Protein AF-A0AAU9XJE4-F1 (afdb_monomer)

Sequence (499 aa):
MATKPIVLRLFHFLFVSAVTGLLRNGEDSFIIREPGKNSDVSKFIIAHTPNYVTFLPNAGAIPSNEISDVMALAMGFSSTKELSWGGLLAGDVFRRPKANVLITVDGVTKDDNFDLPGRVASYPVAEFEGVVSLAGILSTSRATHENLPTRVANVFGGKSLTVSMSGSEVLAAAGHTIGSNSYTSFWNQAENKFEQAEENTVQGLGDLIVTKDEVIKRLEKADFGKGVKFAPSTKEFTVSVPLKGNAVFNMEKKEDFLLFAEVDAILQIIEKLNSDPSLVQDGVPDVFTLGLSSVKGLRRRYGDQSLQAEGAIQFLKDMIPQIVKKFSDLYNGNVLVEVLSLQWLGDLHTRYPREVHAVYQEVEPHLLSQSRDLFHDQLPSVTLRHDLEEQAKQSLCESLHNKLLSVQSALKIYCNRKPRIRRAVDSDPQYQAGSDTDLGKVNLATEYSEDYPIIFNISLWLLVVLVISLYVICLVMWYMDPGRDSIIYRMTSQRIKME

Foldseek 3Di:
DDDDDPDPPPVVVVVLVLLVFLLQFLQLKKFKAFPDDWPQFWKKFFAAAFPQKAFAQVQEAAELQCQLQLLCVQQLHHAPDDGPGDGTDDGDSVAGFQEEAEEEEEATAPVLVQDAPRTRHMYGYGYDFPRADLLSSQQRDPVVSDGSQQVLCVVVVNLAQFEFEAQDPNLLSSRAYDHLRYWGWYQDPVQQWIDTNDDNSHPQCPVRGGHLVRLLVVVVVDDLDPQWDADPVQRWIWGQFPPPGTDIAHCVDPLSVRLSSLLVSLVVVLVSCLVPVCSRVVSRYYYHRRYYCSLLVCCQVQNDPDPNSSSSSVSCSSSVSVSVVSVCVSRVSSYTYMYIYRHNSDQCCVVPVPLLVLLLVLCVVFDRPVCNVCVSVCPSIRRGGPPDDPVRSVVSQVVSQVSCVVVVHSMHMRRPDDPPPVPPPPPPVPDDDDDDDPPPPDPDDDDDDPCVVVVVVVVVVVVVVVVVVVVVVVVCVVPPDPDPDDDVVVVPPPPPDDD

Secondary structure (DSSP, 8-state):
--PPP--SSHHHHHHHHHHHHHHS-TTSEEEEE-TT---SS-EEEEEE--TT--B-TT--PEETTTHHHHHHHHTTPPPSS--S---B----TT---SEEEEEEEEEE-STT----TT-SEEEEEEPBTTB-SHHHHHEEETTTTEEHHHHHHHHTTT-S-EEEEESSHHHHHHT---STTEEEEEEETTTTEEEESSS--STTTGGG--BHHHHHHHHTT----TTEEEETTTTEEEEEETTTEEEEEETTSHHHHHHHHHHHHHHHHHHHHHH-GGGT-SSSPEEEEEEE-HHHHHHHHH-TT-HHHHHHHHHHHHHHHHHHHHHHHHTTT-EEEEEEEEE----HHHH-HHHHHHHHHHHGGGS-HHHHHTHHHHTTEEEPPTT--HHHHHHHHHHHHHHHHHTT-S-EEEE-PPP---------TT----S---GGGS-PPPPPPTTHHHHHHHHHHHHHHHHHHHHHHHHHHHT------SSHHHHS-------

Mean predicted aligned error: 13.89 Å

Organism: NCBI:txid46732

Nearest PDB structures (foldseek):
  6ael-assembly1_A  TM=3.623E-01  e=7.107E-01  Mus musculus
  3o1f-assembly2_B  TM=5.935E-01  e=7.298E+00  Escherichia coli
  6uqy-assembly1_A  TM=2.782E-01  e=2.559E+00  Pseudomonas aeruginosa PAO1
  6ur0-assembly2_B  TM=2.650E-01  e=3.629E+00  Pseudomonas aeruginosa PAO1
  6ur1-assembly2_B  TM=2.709E-01  e=6.496E+00  Pseudomonas aeruginosa PAO1

InterPro domains:
  IPR012493 Renin receptor-like [PTHR13351] (11-498)
  IPR056780 Renin receptor-like, C-terminal transmembrane spanning segment [PF07850] (430-498)
  IPR057318 Renin receptor, N-terminal domain [PF25294] (42-139)
  IPR057318 Renin receptor, N-terminal domain [PF25294] (249-342)

pLDDT: mean 80.45, std 18.23, range [25.78, 98.62]

Structure (mmCIF, N/CA/C/O backbone):
data_AF-A0AAU9XJE4-F1
#
_entry.id   AF-A0AAU9XJE4-F1
#
loop_
_atom_site.group_PDB
_atom_site.id
_atom_site.type_symbol
_atom_site.label_atom_id
_atom_site.label_alt_id
_atom_site.label_comp_id
_atom_site.label_asym_id
_atom_site.label_entity_id
_atom_site.label_seq_id
_atom_site.pdbx_PDB_ins_code
_atom_site.Cartn_x
_atom_site.Cartn_y
_atom_site.Cartn_z
_atom_site.occupancy
_atom_site.B_iso_or_equiv
_atom_site.auth_seq_id
_atom_site.auth_comp_id
_atom_site.auth_asym_id
_atom_site.auth_atom_id
_atom_site.pdbx_PDB_model_num
ATOM 1 N N . MET A 1 1 ? 7.189 57.158 10.712 1.00 33.41 1 MET A N 1
ATOM 2 C CA . MET A 1 1 ? 8.169 56.052 10.659 1.00 33.41 1 MET A CA 1
ATOM 3 C C . MET A 1 1 ? 7.864 55.115 11.812 1.00 33.41 1 MET A C 1
ATOM 5 O O . MET A 1 1 ? 8.133 55.478 12.946 1.00 33.41 1 MET A O 1
ATOM 9 N N . ALA A 1 2 ? 7.213 53.985 11.542 1.00 29.44 2 ALA A N 1
ATOM 10 C CA . ALA A 1 2 ? 6.893 52.977 12.549 1.00 29.44 2 ALA A CA 1
ATOM 11 C C . ALA A 1 2 ? 7.536 51.656 12.118 1.00 29.44 2 ALA A C 1
ATOM 13 O O . ALA A 1 2 ? 7.261 51.141 11.034 1.00 29.44 2 ALA A O 1
ATOM 14 N N . THR A 1 3 ? 8.449 51.171 12.948 1.00 33.94 3 THR A N 1
ATOM 15 C CA . THR A 1 3 ? 9.189 49.918 12.818 1.00 33.94 3 THR A CA 1
ATOM 16 C C . THR A 1 3 ? 8.274 48.738 13.166 1.00 33.94 3 THR A C 1
ATOM 18 O O . THR A 1 3 ? 7.706 48.681 14.253 1.00 33.94 3 THR A O 1
ATOM 21 N N . LYS A 1 4 ? 8.102 47.793 12.231 1.00 29.77 4 LYS A N 1
ATOM 22 C CA . LYS A 1 4 ? 7.436 46.497 12.467 1.00 29.77 4 LYS A CA 1
ATOM 23 C C . LYS A 1 4 ? 8.450 45.484 13.024 1.00 29.77 4 LYS A C 1
ATOM 25 O O . LYS A 1 4 ? 9.576 45.461 12.524 1.00 29.77 4 LYS A O 1
ATOM 30 N N . PRO A 1 5 ? 8.083 44.622 13.989 1.00 33.72 5 PRO A N 1
ATOM 31 C CA . PRO A 1 5 ? 8.994 43.621 14.524 1.00 33.72 5 PRO A CA 1
ATOM 32 C C . PRO A 1 5 ? 9.046 42.382 13.617 1.00 33.72 5 PRO A C 1
ATOM 34 O O . PRO A 1 5 ? 8.032 41.765 13.290 1.00 33.72 5 PRO A O 1
ATOM 37 N N . ILE A 1 6 ? 10.264 42.020 13.226 1.00 35.41 6 ILE A N 1
ATOM 38 C CA . ILE A 1 6 ? 10.635 40.773 12.555 1.00 35.41 6 ILE A CA 1
ATOM 39 C C . ILE A 1 6 ? 10.751 39.703 13.648 1.00 35.41 6 ILE A C 1
ATOM 41 O O . ILE A 1 6 ? 11.811 39.545 14.238 1.00 35.41 6 ILE A O 1
ATOM 45 N N . VAL A 1 7 ? 9.656 39.016 13.988 1.00 31.20 7 VAL A N 1
ATOM 46 C CA . VAL A 1 7 ? 9.701 37.873 14.936 1.00 31.20 7 VAL A CA 1
ATOM 47 C C . VAL A 1 7 ? 8.937 36.638 14.421 1.00 31.20 7 VAL A C 1
ATOM 49 O O . VAL A 1 7 ? 9.090 35.545 14.951 1.00 31.20 7 VAL A O 1
ATOM 52 N N . LEU A 1 8 ? 8.204 36.729 13.307 1.00 29.59 8 LEU A N 1
ATOM 53 C CA . LEU A 1 8 ? 7.310 35.651 12.849 1.00 29.59 8 LEU A CA 1
ATOM 54 C C . LEU A 1 8 ? 7.875 34.762 11.719 1.00 29.59 8 LEU A C 1
ATOM 56 O O . LEU A 1 8 ? 7.125 34.329 10.851 1.00 29.59 8 LEU A O 1
ATOM 60 N N . ARG A 1 9 ? 9.192 34.507 11.675 1.00 27.27 9 ARG A N 1
ATOM 61 C CA . ARG A 1 9 ? 9.783 33.582 10.675 1.00 27.27 9 ARG A CA 1
ATOM 62 C C . ARG A 1 9 ? 10.720 32.502 11.219 1.00 27.27 9 ARG A C 1
ATOM 64 O O . ARG A 1 9 ? 10.962 31.540 10.502 1.00 27.27 9 ARG A O 1
ATOM 71 N N . LEU A 1 10 ? 11.179 32.579 12.473 1.00 27.14 10 LEU A N 1
ATOM 72 C CA . LEU A 1 10 ? 12.014 31.510 13.048 1.00 27.14 10 LEU A CA 1
ATOM 73 C C . LEU A 1 10 ? 11.204 30.320 13.596 1.00 27.14 10 LEU A C 1
ATOM 75 O O . LEU A 1 10 ? 11.684 29.194 13.550 1.00 27.14 10 LEU A O 1
ATOM 79 N N . PHE A 1 11 ? 9.965 30.533 14.055 1.00 26.27 11 PHE A N 1
ATOM 80 C CA . PHE A 1 11 ? 9.138 29.448 14.608 1.00 26.27 11 PHE A CA 1
ATOM 81 C C . PHE A 1 11 ? 8.572 28.488 13.547 1.00 26.27 11 PHE A C 1
ATOM 83 O O . PHE A 1 11 ? 8.342 27.326 13.856 1.00 26.27 11 PHE A O 1
ATOM 90 N N . HIS A 1 12 ? 8.400 28.930 12.294 1.00 28.73 12 HIS A N 1
ATOM 91 C CA . HIS A 1 12 ? 8.013 28.041 11.186 1.00 28.73 12 HIS A CA 1
ATOM 92 C C . HIS A 1 12 ? 9.180 27.184 10.675 1.00 28.73 12 HIS A C 1
ATOM 94 O O . HIS A 1 12 ? 8.958 26.067 10.227 1.00 28.73 12 HIS A O 1
ATOM 100 N N . PHE A 1 13 ? 10.427 27.648 10.799 1.00 26.97 13 PHE A N 1
ATOM 101 C CA . PHE A 1 13 ? 11.594 26.886 10.337 1.00 26.97 13 PHE A CA 1
ATOM 102 C C . PHE A 1 13 ? 11.934 25.685 11.238 1.00 26.97 13 PHE A C 1
ATOM 104 O O . PHE A 1 13 ? 12.469 24.691 10.757 1.00 26.97 13 PHE A O 1
ATOM 111 N N . LEU A 1 14 ? 11.590 25.743 12.529 1.00 25.78 14 LEU A N 1
ATOM 112 C CA . LEU A 1 14 ? 11.839 24.647 13.476 1.00 25.78 14 LEU A CA 1
ATOM 113 C C . LEU A 1 14 ? 10.803 23.513 13.392 1.00 25.78 14 LEU A C 1
ATOM 115 O O . LEU A 1 14 ? 11.127 22.386 13.751 1.00 25.78 14 LEU A O 1
ATOM 119 N N . PHE A 1 15 ? 9.592 23.778 12.890 1.00 29.22 15 PHE A N 1
ATOM 120 C CA . PHE A 1 15 ? 8.557 22.748 12.718 1.00 29.22 15 PHE A CA 1
ATOM 121 C C . PHE A 1 15 ? 8.744 21.937 11.423 1.00 29.22 15 PHE A C 1
ATOM 123 O O . PHE A 1 15 ? 8.533 20.728 11.415 1.00 29.22 15 PHE A O 1
ATOM 130 N N . VAL A 1 16 ? 9.234 22.576 10.354 1.00 31.91 16 VAL A N 1
ATOM 131 C CA . VAL A 1 16 ? 9.441 21.944 9.035 1.00 31.91 16 VAL A CA 1
ATOM 132 C C . VAL A 1 16 ? 10.591 20.922 9.042 1.00 31.91 16 VAL A C 1
ATOM 134 O O . VAL A 1 16 ? 10.558 19.950 8.296 1.00 31.91 16 VAL A O 1
ATOM 137 N N . SER A 1 17 ? 11.575 21.064 9.938 1.00 29.47 17 SER A N 1
ATOM 138 C CA . SER A 1 17 ? 12.705 20.124 10.049 1.00 29.47 17 SER A CA 1
ATOM 139 C C . SER A 1 17 ? 12.423 18.877 10.904 1.00 29.47 17 SER A C 1
ATOM 141 O O . SER A 1 17 ? 13.304 18.030 11.030 1.00 29.47 17 SER A O 1
ATOM 143 N N . ALA A 1 18 ? 11.253 18.766 11.543 1.00 32.06 18 ALA A N 1
ATOM 144 C CA . ALA A 1 18 ? 10.911 17.614 12.387 1.00 32.06 18 ALA A CA 1
ATOM 145 C C . ALA A 1 18 ? 10.122 16.538 11.620 1.00 32.06 18 ALA A C 1
ATOM 147 O O . ALA A 1 18 ? 10.312 15.348 11.870 1.00 32.06 18 ALA A O 1
ATOM 148 N N . VAL A 1 19 ? 9.312 16.959 10.640 1.00 39.66 19 VAL A N 1
ATOM 149 C CA . VAL A 1 19 ? 8.536 16.090 9.735 1.00 39.66 19 VAL A CA 1
ATOM 150 C C . VAL A 1 19 ? 9.464 15.192 8.901 1.00 39.66 19 VAL A C 1
ATOM 152 O O . VAL A 1 19 ? 9.173 14.024 8.661 1.00 39.66 19 VAL A O 1
ATOM 155 N N . THR A 1 20 ? 10.660 15.683 8.567 1.00 40.56 20 THR A N 1
ATOM 156 C CA . THR A 1 20 ? 11.694 14.956 7.811 1.00 40.56 20 THR A CA 1
ATOM 157 C C . THR A 1 20 ? 12.289 13.747 8.545 1.00 40.56 20 THR A C 1
ATOM 159 O O . THR A 1 20 ? 12.924 12.907 7.911 1.00 40.56 20 THR A O 1
ATOM 162 N N . GLY A 1 21 ? 12.107 13.618 9.866 1.00 37.44 21 GLY A N 1
ATOM 163 C CA . GLY A 1 21 ? 12.757 12.566 10.653 1.00 37.44 21 GLY A CA 1
ATOM 164 C C . GLY A 1 21 ? 12.103 11.184 10.566 1.00 37.44 21 GLY A C 1
ATOM 165 O O . GLY A 1 21 ? 12.817 10.189 10.605 1.00 37.44 21 GLY A O 1
ATOM 166 N N . LEU A 1 22 ? 10.774 11.119 10.437 1.00 43.06 22 LEU A N 1
ATOM 167 C CA . LEU A 1 22 ? 10.018 9.868 10.252 1.00 43.06 22 LEU A CA 1
ATOM 168 C C . LEU A 1 22 ? 10.002 9.414 8.785 1.00 43.06 22 LEU A C 1
ATOM 170 O O . LEU A 1 22 ? 9.906 8.222 8.504 1.00 43.06 22 LEU A O 1
ATOM 174 N N . LEU A 1 23 ? 10.114 10.373 7.864 1.00 41.62 23 LEU A N 1
ATOM 175 C CA . LEU A 1 23 ? 10.046 10.175 6.415 1.00 41.62 23 LEU A CA 1
ATOM 176 C C . LEU A 1 23 ? 11.374 9.700 5.798 1.00 41.62 23 LEU A C 1
ATOM 178 O O . LEU A 1 23 ? 11.370 9.093 4.731 1.00 41.62 23 LEU A O 1
ATOM 182 N N . ARG A 1 24 ? 12.514 9.930 6.469 1.00 42.97 24 ARG A N 1
ATOM 183 C CA . ARG A 1 24 ? 13.865 9.542 6.013 1.00 42.97 24 ARG A CA 1
ATOM 184 C C . ARG A 1 24 ? 14.290 8.157 6.511 1.00 42.97 24 ARG A C 1
ATOM 186 O O . ARG A 1 24 ? 15.352 8.050 7.102 1.00 42.97 24 ARG A O 1
ATOM 193 N N . ASN A 1 25 ? 13.526 7.104 6.215 1.00 45.97 25 ASN A N 1
ATOM 194 C CA . ASN A 1 25 ? 13.891 5.675 6.371 1.00 45.97 25 ASN A CA 1
ATOM 195 C C . ASN A 1 25 ? 13.256 4.968 7.581 1.00 45.97 25 ASN A C 1
ATOM 197 O O . ASN A 1 25 ? 13.551 5.254 8.737 1.00 45.97 25 ASN A O 1
ATOM 201 N N . GLY A 1 26 ? 12.497 3.900 7.316 1.00 42.75 26 GLY A N 1
ATOM 202 C CA . GLY A 1 26 ? 12.015 2.971 8.350 1.00 42.75 26 GLY A CA 1
ATOM 203 C C . GLY A 1 26 ? 13.077 2.017 8.919 1.00 42.75 26 GLY A C 1
ATOM 204 O O . GLY A 1 26 ? 12.717 1.028 9.560 1.00 42.75 26 GLY A O 1
ATOM 205 N N . GLU A 1 27 ? 14.369 2.275 8.688 1.00 49.41 27 GLU A N 1
ATOM 206 C CA . GLU A 1 27 ? 15.472 1.424 9.160 1.00 49.41 27 GLU A CA 1
ATOM 207 C C . GLU A 1 27 ? 16.049 1.832 10.522 1.00 49.41 27 GLU A C 1
ATOM 209 O O . GLU A 1 27 ? 16.636 0.978 11.186 1.00 49.41 27 GLU A O 1
ATOM 214 N N . ASP A 1 28 ? 15.779 3.049 11.008 1.00 59.91 28 ASP A N 1
ATOM 215 C CA . ASP A 1 28 ? 16.054 3.451 12.398 1.00 59.91 28 ASP A CA 1
ATOM 216 C C . ASP A 1 28 ? 14.936 2.997 13.335 1.00 59.91 28 ASP A C 1
ATOM 218 O O . ASP A 1 28 ? 14.556 3.689 14.276 1.00 59.91 28 ASP A O 1
ATOM 222 N N . SER A 1 29 ? 14.373 1.823 13.060 1.00 66.25 29 SER A N 1
ATOM 223 C CA . SER A 1 29 ? 13.324 1.244 13.872 1.00 66.25 29 SER A CA 1
ATOM 224 C C . SER A 1 29 ? 13.821 0.041 14.653 1.00 66.25 29 SER A C 1
ATOM 226 O O . SER A 1 29 ? 14.641 -0.760 14.196 1.00 66.25 29 SER A O 1
ATOM 228 N N . PHE A 1 30 ? 13.315 -0.092 15.872 1.00 73.94 30 PHE A N 1
ATOM 229 C CA . PHE A 1 30 ? 13.415 -1.335 16.617 1.00 73.94 30 PHE A CA 1
ATOM 230 C C . PHE A 1 30 ? 12.034 -1.979 16.662 1.00 73.94 30 PHE A C 1
ATOM 232 O O . PHE A 1 30 ? 11.000 -1.310 16.732 1.00 73.94 30 PHE A O 1
ATOM 239 N N . ILE A 1 31 ? 12.025 -3.304 16.578 1.00 76.00 31 ILE A N 1
ATOM 240 C CA . ILE A 1 31 ? 10.806 -4.099 16.543 1.00 76.00 31 ILE A CA 1
ATOM 241 C C . ILE A 1 31 ? 10.645 -4.780 17.893 1.00 76.00 31 ILE A C 1
ATOM 243 O O . ILE A 1 31 ? 11.542 -5.494 18.343 1.00 76.00 31 ILE A O 1
ATOM 247 N N . ILE A 1 32 ? 9.489 -4.594 18.522 1.00 77.69 32 ILE A N 1
ATOM 248 C CA . ILE A 1 32 ? 9.119 -5.262 19.769 1.00 77.69 32 ILE A CA 1
ATOM 249 C C . ILE A 1 32 ? 8.110 -6.358 19.445 1.00 77.69 32 ILE A C 1
ATOM 251 O O . ILE A 1 32 ? 7.025 -6.071 18.940 1.00 77.69 32 ILE A O 1
ATOM 255 N N . ARG A 1 33 ? 8.433 -7.618 19.747 1.00 75.25 33 ARG A N 1
ATOM 256 C CA . ARG A 1 33 ? 7.491 -8.727 19.527 1.00 75.25 33 ARG A CA 1
ATOM 257 C C . ARG A 1 33 ? 7.698 -9.899 20.471 1.00 75.25 33 ARG A C 1
ATOM 259 O O . ARG A 1 33 ? 8.778 -10.090 21.024 1.00 75.25 33 ARG A O 1
ATOM 266 N N . GLU A 1 34 ? 6.668 -10.725 20.588 1.00 75.00 34 GLU A N 1
ATOM 267 C CA . GLU A 1 34 ? 6.766 -12.054 21.191 1.00 75.00 34 GLU A CA 1
ATOM 268 C C . GLU A 1 34 ? 7.623 -12.982 20.294 1.00 75.00 34 GLU A C 1
ATOM 270 O O . GLU A 1 34 ? 7.454 -12.987 19.070 1.00 75.00 34 GLU A O 1
ATOM 275 N N . PRO A 1 35 ? 8.545 -13.785 20.852 1.00 64.69 35 PRO A N 1
ATOM 276 C CA . PRO A 1 35 ? 9.291 -14.784 20.097 1.00 64.69 35 PRO A CA 1
ATOM 277 C C . PRO A 1 35 ? 8.387 -15.960 19.696 1.00 64.69 35 PRO A C 1
ATOM 279 O O . PRO A 1 35 ? 7.742 -16.564 20.547 1.00 64.69 35 PRO A O 1
ATOM 282 N N . GLY A 1 36 ? 8.407 -16.346 18.415 1.00 54.47 36 GLY A N 1
ATOM 283 C CA . GLY A 1 36 ? 7.886 -17.647 17.966 1.00 54.47 36 GLY A CA 1
ATOM 284 C C . GLY A 1 36 ? 6.485 -17.678 17.345 1.00 54.47 36 GLY A C 1
ATOM 285 O O . GLY A 1 36 ? 5.972 -18.769 17.113 1.00 54.47 36 GLY A O 1
ATOM 286 N N . LYS A 1 37 ? 5.866 -16.538 17.016 1.00 53.09 37 LYS A N 1
ATOM 287 C CA . LYS A 1 37 ? 4.723 -16.518 16.085 1.00 53.09 37 LYS A CA 1
ATOM 288 C C . LYS A 1 37 ? 5.234 -16.258 14.672 1.00 53.09 37 LYS A C 1
ATOM 290 O O . LYS A 1 37 ? 5.418 -15.108 14.301 1.00 53.09 37 LYS A O 1
ATOM 295 N N . ASN A 1 38 ? 5.464 -17.312 13.893 1.00 53.66 38 ASN A N 1
ATOM 296 C CA . ASN A 1 38 ? 5.546 -17.148 12.443 1.00 53.66 38 ASN A CA 1
ATOM 297 C C . ASN A 1 38 ? 4.158 -16.714 11.947 1.00 53.66 38 ASN A C 1
ATOM 299 O O . ASN A 1 38 ? 3.154 -17.361 12.255 1.00 53.66 38 ASN A O 1
ATOM 303 N N . SER A 1 39 ? 4.092 -15.589 11.237 1.00 55.06 39 SER A N 1
ATOM 304 C CA . SER A 1 39 ? 2.867 -15.114 10.597 1.00 55.06 39 SER A CA 1
ATOM 305 C C . SER A 1 39 ? 2.540 -15.984 9.379 1.00 55.06 39 SER A C 1
ATOM 307 O O . SER A 1 39 ? 3.061 -15.740 8.296 1.00 55.06 39 SER A O 1
ATOM 309 N N . ASP A 1 40 ? 1.605 -16.924 9.512 1.00 63.75 40 ASP A N 1
ATOM 310 C CA . ASP A 1 40 ? 0.984 -17.598 8.353 1.00 63.75 40 ASP A CA 1
ATOM 311 C C . ASP A 1 40 ? -0.184 -16.778 7.754 1.00 63.75 40 ASP A C 1
ATOM 313 O O . ASP A 1 40 ? -0.895 -17.238 6.859 1.00 63.75 40 ASP A O 1
ATOM 317 N N . VAL A 1 41 ? -0.447 -15.583 8.298 1.00 82.56 41 VAL A N 1
ATOM 318 C CA . VAL A 1 41 ? -1.623 -14.762 7.962 1.00 82.56 41 VAL A CA 1
ATOM 319 C C . VAL A 1 41 ? -1.304 -13.712 6.907 1.00 82.56 41 VAL A C 1
ATOM 321 O O . VAL A 1 41 ? -2.156 -13.418 6.069 1.00 82.56 41 VAL A O 1
ATOM 324 N N . SER A 1 42 ? -0.097 -13.145 6.947 1.00 90.94 42 SER A N 1
ATOM 325 C CA . SER A 1 42 ? 0.320 -12.145 5.968 1.00 90.94 42 SER A CA 1
ATOM 326 C C . SER A 1 42 ? 0.401 -12.768 4.573 1.00 90.94 42 SER A C 1
ATOM 328 O O . SER A 1 42 ? 0.895 -13.886 4.408 1.00 90.94 42 SER A O 1
ATOM 330 N N . LYS A 1 43 ? -0.092 -12.056 3.559 1.00 93.94 43 LYS A N 1
ATOM 331 C CA . LYS A 1 43 ? -0.148 -12.537 2.173 1.00 93.94 43 LYS A CA 1
ATOM 332 C C . LYS A 1 43 ? 0.311 -11.452 1.218 1.00 93.94 43 LYS A C 1
ATOM 334 O O . LYS A 1 43 ? -0.043 -10.287 1.381 1.00 93.94 43 LYS A O 1
ATOM 339 N N . PHE A 1 44 ? 1.045 -11.871 0.199 1.00 95.88 44 PHE A N 1
ATOM 340 C CA . PHE A 1 44 ? 1.391 -11.079 -0.965 1.00 95.88 44 PHE A CA 1
ATOM 341 C C . PHE A 1 44 ? 0.538 -11.570 -2.136 1.00 95.88 44 PHE A C 1
ATOM 343 O O . PHE A 1 44 ? 0.684 -12.700 -2.606 1.00 95.88 44 PHE A O 1
ATOM 350 N N . ILE A 1 45 ? -0.426 -10.752 -2.542 1.00 96.88 45 ILE A N 1
ATOM 351 C CA . ILE A 1 45 ? -1.441 -11.082 -3.538 1.00 96.88 45 ILE A CA 1
ATOM 352 C C . ILE A 1 45 ? -1.135 -10.302 -4.808 1.00 96.88 45 ILE A C 1
ATOM 354 O O . ILE A 1 45 ? -1.069 -9.079 -4.793 1.00 96.88 45 ILE A O 1
ATOM 358 N N . ILE A 1 46 ? -1.017 -11.003 -5.927 1.00 97.50 46 ILE A N 1
ATOM 359 C CA . ILE A 1 46 ? -0.917 -10.383 -7.243 1.00 97.50 46 ILE A CA 1
ATOM 360 C C . ILE A 1 46 ? -2.342 -10.185 -7.758 1.00 97.50 46 ILE A C 1
ATOM 362 O O . ILE A 1 46 ? -3.013 -11.152 -8.129 1.00 97.50 46 ILE A O 1
ATOM 366 N N . ALA A 1 47 ? -2.833 -8.947 -7.728 1.00 97.31 47 ALA A N 1
ATOM 367 C CA . ALA A 1 47 ? -4.213 -8.627 -8.083 1.00 97.31 47 ALA A CA 1
ATOM 368 C C . ALA A 1 47 ? -4.397 -8.435 -9.593 1.00 97.31 47 ALA A C 1
ATOM 370 O O . ALA A 1 47 ? -5.402 -8.884 -10.137 1.00 97.31 47 ALA A O 1
ATOM 371 N N . HIS A 1 48 ? -3.427 -7.821 -10.273 1.00 97.69 48 HIS A N 1
ATOM 372 C CA . HIS A 1 48 ? -3.426 -7.651 -11.729 1.00 97.69 48 HIS A CA 1
ATOM 373 C C . HIS A 1 48 ? -1.994 -7.638 -12.267 1.00 97.69 48 HIS A C 1
ATOM 375 O O . HIS A 1 48 ? -1.104 -7.068 -11.638 1.00 97.6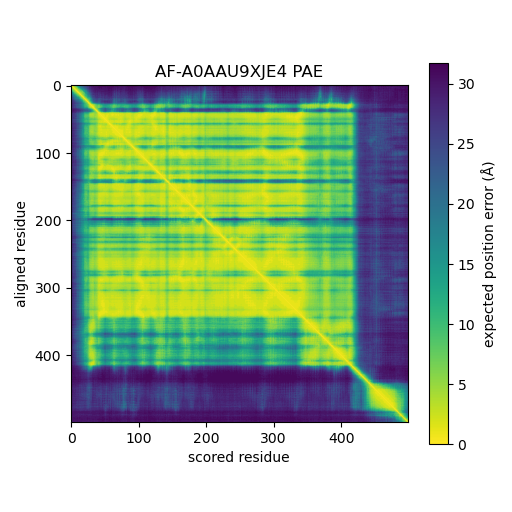9 48 HIS A O 1
ATOM 381 N N . THR A 1 49 ? -1.778 -8.237 -13.439 1.00 96.19 49 THR A N 1
ATOM 382 C CA . THR A 1 49 ? -0.490 -8.206 -14.147 1.00 96.19 49 THR A CA 1
ATOM 383 C C . THR A 1 49 ? -0.684 -7.862 -15.621 1.00 96.19 49 THR A C 1
ATOM 385 O O . THR A 1 49 ? -1.705 -8.226 -16.216 1.00 96.19 49 THR A O 1
ATOM 388 N N . PRO A 1 50 ? 0.309 -7.225 -16.265 1.00 94.62 50 PRO A N 1
ATOM 389 C CA . PRO A 1 50 ? 0.376 -7.208 -17.717 1.00 94.62 50 PRO A CA 1
ATOM 390 C C . PRO A 1 50 ? 0.567 -8.631 -18.255 1.00 94.62 50 PRO A C 1
ATOM 392 O O . PRO A 1 50 ? 1.158 -9.488 -17.599 1.00 94.62 50 PRO A O 1
ATOM 395 N N . ASN A 1 51 ? 0.143 -8.878 -19.494 1.00 92.50 51 ASN A N 1
ATOM 396 C CA . ASN A 1 51 ? 0.208 -10.202 -20.127 1.00 92.50 51 ASN A CA 1
ATOM 397 C C . ASN A 1 51 ? 1.632 -10.766 -20.329 1.00 92.50 51 ASN A C 1
ATOM 399 O O . ASN A 1 51 ? 1.772 -11.949 -20.624 1.00 92.50 51 ASN A O 1
ATOM 403 N N . TYR A 1 52 ? 2.672 -9.939 -20.196 1.00 92.44 52 TYR A N 1
ATOM 404 C CA . TYR A 1 52 ? 4.083 -10.333 -20.297 1.00 92.44 52 TYR A CA 1
ATOM 405 C C . TYR A 1 52 ? 4.767 -10.555 -18.936 1.00 92.44 52 TYR A C 1
ATOM 407 O O . TYR A 1 52 ? 5.928 -10.957 -18.912 1.00 92.44 52 TYR A O 1
ATOM 415 N N . VAL A 1 53 ? 4.072 -10.330 -17.814 1.00 93.94 53 VAL A N 1
ATOM 416 C CA . VAL A 1 53 ? 4.566 -10.634 -16.461 1.00 93.94 53 VAL A CA 1
ATOM 417 C C . VAL A 1 53 ? 3.776 -11.816 -15.915 1.00 93.94 53 VAL A C 1
ATOM 419 O O . VAL A 1 53 ? 2.553 -11.750 -15.796 1.00 93.94 53 VAL A O 1
ATOM 422 N N . THR A 1 54 ? 4.470 -12.907 -15.582 1.00 94.50 54 THR A N 1
ATOM 423 C CA . THR A 1 54 ? 3.825 -14.145 -15.127 1.00 94.50 54 THR A CA 1
ATOM 424 C C . THR A 1 54 ? 4.350 -14.578 -13.767 1.00 94.50 54 THR A C 1
ATOM 426 O O . THR A 1 54 ? 5.548 -14.787 -13.584 1.00 94.50 54 THR A O 1
ATOM 429 N N . PHE A 1 55 ? 3.422 -14.772 -12.837 1.00 95.25 55 PHE A N 1
ATOM 430 C CA . PHE A 1 55 ? 3.677 -15.299 -11.503 1.00 95.25 55 PHE A CA 1
ATOM 431 C C . PHE A 1 55 ? 3.151 -16.737 -11.399 1.00 95.25 55 PHE A C 1
ATOM 433 O O . PHE A 1 55 ? 2.033 -17.030 -11.825 1.00 95.25 55 PHE A O 1
ATOM 440 N N . LEU A 1 56 ? 3.952 -17.648 -10.847 1.00 94.19 56 LEU A N 1
ATOM 441 C CA . LEU A 1 56 ? 3.603 -19.057 -10.659 1.00 94.19 56 LEU A CA 1
ATOM 442 C C . LEU A 1 56 ? 2.645 -19.219 -9.475 1.00 94.19 56 LEU A C 1
ATOM 444 O O . LEU A 1 56 ? 3.065 -18.960 -8.349 1.00 94.19 56 LEU A O 1
ATOM 448 N N . PRO A 1 57 ? 1.409 -19.718 -9.647 1.00 88.81 57 PRO A N 1
ATOM 449 C CA . PRO A 1 57 ? 0.425 -19.761 -8.558 1.00 88.81 57 PRO A CA 1
ATOM 450 C C . PRO A 1 57 ? 0.854 -20.556 -7.311 1.00 88.81 57 PRO A C 1
ATOM 452 O O . PRO A 1 57 ? 0.398 -20.259 -6.214 1.00 88.81 57 PRO A O 1
ATOM 455 N N . ASN A 1 58 ? 1.750 -21.539 -7.462 1.00 87.50 58 ASN A N 1
ATOM 456 C CA . ASN A 1 58 ? 2.138 -22.481 -6.403 1.00 87.50 58 ASN A CA 1
ATOM 457 C C . ASN A 1 58 ? 3.595 -22.311 -5.931 1.00 87.50 58 ASN A C 1
ATOM 459 O O . ASN A 1 58 ? 4.229 -23.281 -5.526 1.00 87.50 58 ASN A O 1
ATOM 463 N N . ALA A 1 59 ? 4.141 -21.095 -5.986 1.00 91.00 59 ALA A N 1
ATOM 464 C CA . ALA A 1 59 ? 5.542 -20.810 -5.649 1.00 91.00 59 ALA A CA 1
ATOM 465 C C . ALA A 1 59 ? 5.896 -20.877 -4.146 1.00 91.00 59 ALA A C 1
ATOM 467 O O . ALA A 1 59 ? 7.027 -20.590 -3.765 1.00 91.00 59 ALA A O 1
ATOM 468 N N . GLY A 1 60 ? 4.949 -21.248 -3.279 1.00 91.69 60 GLY A N 1
ATOM 469 C CA . GLY A 1 60 ? 5.165 -21.302 -1.833 1.00 91.69 60 GLY A CA 1
ATOM 470 C C . GLY A 1 60 ? 5.257 -19.919 -1.182 1.00 91.69 60 GLY A C 1
ATOM 471 O O . GLY A 1 60 ? 4.844 -18.914 -1.763 1.00 91.69 60 GLY A O 1
ATOM 472 N N . ALA A 1 61 ? 5.753 -19.886 0.056 1.00 93.12 61 ALA A N 1
ATOM 473 C CA . ALA A 1 61 ? 5.839 -18.659 0.839 1.00 93.12 61 ALA A CA 1
ATOM 474 C C . ALA A 1 61 ? 7.002 -17.770 0.373 1.00 93.12 61 ALA A C 1
ATOM 476 O O . ALA A 1 61 ? 8.116 -18.259 0.188 1.00 93.12 61 ALA A O 1
ATOM 477 N N . ILE A 1 62 ? 6.743 -16.471 0.217 1.00 93.44 62 ILE A N 1
ATOM 478 C CA . ILE A 1 62 ? 7.752 -15.474 -0.154 1.00 93.44 62 ILE A CA 1
ATOM 479 C C . ILE A 1 62 ? 8.391 -14.872 1.107 1.00 93.44 62 ILE A C 1
ATOM 481 O O . ILE A 1 62 ? 7.656 -14.423 1.991 1.00 93.44 62 ILE A O 1
ATOM 485 N N . PRO A 1 63 ? 9.731 -14.838 1.233 1.00 91.62 63 PRO A N 1
ATOM 486 C CA . PRO A 1 63 ? 10.395 -14.135 2.327 1.00 91.62 63 PRO A CA 1
ATOM 487 C C . PRO A 1 63 ? 10.085 -12.633 2.304 1.00 91.62 63 PRO A C 1
ATOM 489 O O . PRO A 1 63 ? 10.191 -11.987 1.262 1.00 91.62 63 PRO A O 1
ATOM 492 N N . SER A 1 64 ? 9.739 -12.045 3.453 1.00 88.75 64 SER A N 1
ATOM 493 C CA . SER A 1 64 ? 9.314 -10.638 3.540 1.00 88.75 64 SER A CA 1
ATOM 494 C C . SER A 1 64 ? 10.377 -9.646 3.057 1.00 88.75 64 SER A C 1
ATOM 496 O O . SER A 1 64 ? 10.042 -8.584 2.544 1.00 88.75 64 SER A O 1
ATOM 498 N N . ASN A 1 65 ? 11.657 -10.005 3.162 1.00 86.50 65 ASN A N 1
ATOM 499 C CA . ASN A 1 65 ? 12.782 -9.211 2.675 1.00 86.50 65 ASN A CA 1
ATOM 500 C C . ASN A 1 65 ? 13.030 -9.335 1.160 1.00 86.50 65 ASN A C 1
ATOM 502 O O . ASN A 1 65 ? 13.883 -8.616 0.655 1.00 86.50 65 ASN A O 1
ATOM 506 N N . GLU A 1 66 ? 12.394 -10.269 0.449 1.00 91.50 66 GLU A N 1
ATOM 507 C CA . GLU A 1 66 ? 12.552 -10.467 -1.005 1.00 91.50 66 GLU A CA 1
ATOM 508 C C . GLU A 1 66 ? 11.430 -9.807 -1.822 1.00 91.50 66 GLU A C 1
ATOM 510 O O . GLU A 1 66 ? 11.575 -9.639 -3.028 1.00 91.50 66 GLU A O 1
ATOM 515 N N . ILE A 1 67 ? 10.330 -9.389 -1.186 1.00 94.00 67 ILE A N 1
ATOM 516 C CA . ILE A 1 67 ? 9.159 -8.812 -1.871 1.00 94.00 67 ILE A CA 1
ATOM 517 C C . ILE A 1 67 ? 9.544 -7.590 -2.721 1.00 94.00 67 ILE A C 1
ATOM 519 O O . ILE A 1 67 ? 9.194 -7.537 -3.898 1.00 94.00 67 ILE A O 1
ATOM 523 N N . SER A 1 68 ? 10.300 -6.639 -2.161 1.00 92.75 68 SER A N 1
ATOM 524 C CA . SER A 1 68 ? 10.746 -5.436 -2.883 1.00 92.75 68 SER A CA 1
ATOM 525 C C . SER A 1 68 ? 11.609 -5.764 -4.106 1.00 92.75 68 SER A C 1
ATOM 527 O O . SER A 1 68 ? 11.421 -5.195 -5.181 1.00 92.75 68 SER A O 1
ATOM 529 N N . ASP A 1 69 ? 12.503 -6.746 -3.982 1.00 91.56 69 ASP A N 1
ATOM 530 C CA . ASP A 1 69 ? 13.329 -7.222 -5.091 1.00 91.56 69 ASP A CA 1
ATOM 531 C C . ASP A 1 69 ? 12.505 -7.920 -6.182 1.00 91.56 69 ASP A C 1
ATOM 533 O O . ASP A 1 69 ? 12.756 -7.714 -7.368 1.00 91.56 69 ASP A O 1
ATOM 537 N N . VAL A 1 70 ? 11.498 -8.712 -5.804 1.00 93.88 70 VAL A N 1
ATOM 538 C CA . VAL A 1 70 ? 10.573 -9.355 -6.750 1.00 93.88 70 VAL A CA 1
ATOM 539 C C . VAL A 1 70 ? 9.762 -8.311 -7.518 1.00 93.88 70 VAL A C 1
ATOM 541 O O . VAL A 1 70 ? 9.625 -8.422 -8.737 1.00 93.88 70 VAL A O 1
ATOM 544 N N . MET A 1 71 ? 9.263 -7.275 -6.838 1.00 93.94 71 MET A N 1
ATOM 545 C CA . MET A 1 71 ? 8.565 -6.157 -7.482 1.00 93.94 71 MET A CA 1
ATOM 546 C C . MET A 1 71 ? 9.498 -5.395 -8.436 1.00 93.94 71 MET A C 1
ATOM 548 O O . MET A 1 71 ? 9.116 -5.085 -9.565 1.00 93.94 71 MET A O 1
ATOM 552 N N . ALA A 1 72 ? 10.749 -5.153 -8.027 1.00 91.75 72 ALA A N 1
ATOM 553 C CA . ALA A 1 72 ? 11.766 -4.535 -8.875 1.00 91.75 72 ALA A CA 1
ATOM 554 C C . ALA A 1 72 ? 12.055 -5.374 -10.135 1.00 91.75 72 ALA A C 1
ATOM 556 O O . ALA A 1 72 ? 12.046 -4.840 -11.246 1.00 91.75 72 ALA A O 1
ATOM 557 N N . LEU A 1 73 ? 12.236 -6.690 -9.992 1.00 91.44 73 LEU A N 1
ATOM 558 C CA . LEU A 1 73 ? 12.439 -7.603 -11.122 1.00 91.44 73 LEU A CA 1
ATOM 559 C C . LEU A 1 73 ? 11.241 -7.624 -12.071 1.00 91.44 73 LEU A C 1
ATOM 561 O O . LEU A 1 73 ? 11.427 -7.596 -13.286 1.00 91.44 73 LEU A O 1
ATOM 565 N N . ALA A 1 74 ? 10.015 -7.628 -11.543 1.00 92.12 74 ALA A N 1
ATOM 566 C CA . ALA A 1 74 ? 8.804 -7.580 -12.360 1.00 92.12 74 ALA A CA 1
ATOM 567 C C . ALA A 1 74 ? 8.682 -6.265 -13.155 1.00 92.12 74 ALA A C 1
ATOM 569 O O . ALA A 1 74 ? 8.077 -6.241 -14.227 1.00 92.12 74 ALA A O 1
ATOM 570 N N . MET A 1 75 ? 9.302 -5.186 -12.666 1.00 89.81 75 MET A N 1
ATOM 571 C CA . MET A 1 75 ? 9.455 -3.917 -13.379 1.00 89.81 75 MET A CA 1
ATOM 572 C C . MET A 1 75 ? 10.675 -3.856 -14.322 1.00 89.81 75 MET A C 1
ATOM 574 O O . MET A 1 75 ? 10.902 -2.834 -14.972 1.00 89.81 75 MET A O 1
ATOM 578 N N . GLY A 1 76 ? 11.452 -4.937 -14.434 1.00 87.75 76 GLY A N 1
ATOM 579 C CA . GLY A 1 76 ? 12.632 -5.020 -15.297 1.00 87.75 76 GLY A CA 1
ATOM 580 C C . GLY A 1 76 ? 13.917 -4.445 -14.691 1.00 87.75 76 GLY A C 1
ATOM 581 O O . GLY A 1 76 ? 14.873 -4.207 -15.428 1.00 87.75 76 GLY A O 1
ATOM 582 N N . PHE A 1 77 ? 13.971 -4.214 -13.376 1.00 85.94 77 PHE A N 1
ATOM 583 C CA . PHE A 1 77 ? 15.197 -3.809 -12.680 1.00 85.94 77 PHE A CA 1
ATOM 584 C C . PHE A 1 77 ? 15.943 -5.022 -12.127 1.00 85.94 77 PHE A C 1
ATOM 586 O O . PHE A 1 77 ? 15.326 -5.965 -11.644 1.00 85.94 77 PHE A O 1
ATOM 593 N N . SER A 1 78 ? 17.275 -4.980 -12.112 1.00 83.56 78 SER A N 1
ATOM 594 C CA . SER A 1 78 ? 18.084 -6.024 -11.472 1.00 83.56 78 SER A CA 1
ATOM 595 C C . SER A 1 78 ? 17.795 -6.114 -9.969 1.00 83.56 78 SER A C 1
ATOM 597 O O . SER A 1 78 ? 17.664 -5.086 -9.299 1.00 83.56 78 SER A O 1
ATOM 599 N N . SER A 1 79 ? 17.749 -7.320 -9.403 1.00 81.25 79 SER A N 1
ATOM 600 C CA . SER A 1 79 ? 17.698 -7.476 -7.942 1.00 81.25 79 SER A CA 1
ATOM 601 C C . SER A 1 79 ? 19.021 -7.043 -7.301 1.00 81.25 79 SER A C 1
ATOM 603 O O . SER A 1 79 ? 20.073 -7.092 -7.941 1.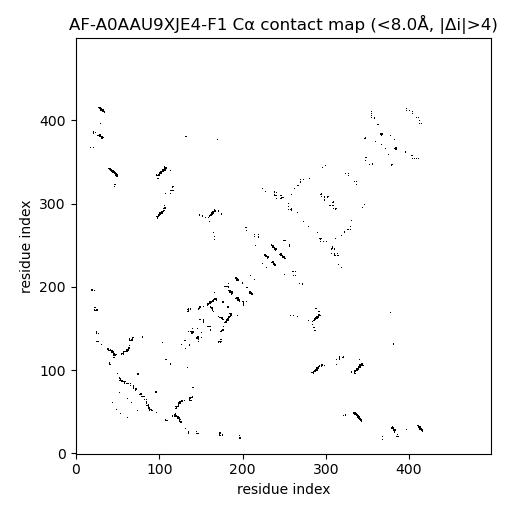00 81.25 79 SER A O 1
ATOM 605 N N . THR A 1 80 ? 18.974 -6.585 -6.048 1.00 73.56 80 THR A N 1
ATOM 606 C CA . THR A 1 80 ? 20.182 -6.224 -5.287 1.00 73.56 80 THR A CA 1
ATOM 607 C C . THR A 1 80 ? 20.887 -7.438 -4.680 1.00 73.56 80 THR A C 1
ATOM 609 O O . THR A 1 80 ? 22.016 -7.315 -4.203 1.00 73.56 80 THR A O 1
ATOM 612 N N . LYS A 1 81 ? 20.243 -8.610 -4.700 1.00 82.75 81 LYS A N 1
ATOM 613 C CA . LYS A 1 81 ? 20.751 -9.866 -4.143 1.00 82.75 81 LYS A CA 1
ATOM 614 C C . LYS A 1 81 ? 20.223 -11.069 -4.924 1.00 82.75 81 LYS A C 1
ATOM 616 O O . LYS A 1 81 ? 19.330 -10.957 -5.755 1.00 82.75 81 LYS A O 1
ATOM 621 N N . GLU A 1 82 ? 20.769 -12.242 -4.640 1.00 85.06 82 GLU A N 1
ATOM 622 C CA . GLU A 1 82 ? 20.197 -13.489 -5.140 1.00 85.06 82 GLU A CA 1
ATOM 623 C C . GLU A 1 82 ? 18.873 -13.788 -4.418 1.00 85.06 82 GLU A C 1
ATOM 625 O O . GLU A 1 82 ? 18.790 -13.679 -3.191 1.00 85.06 82 GLU A O 1
ATOM 630 N N . LEU A 1 83 ? 17.838 -14.134 -5.185 1.00 89.19 83 LEU A N 1
ATOM 631 C CA . LEU A 1 83 ? 16.519 -14.474 -4.658 1.00 89.19 83 LEU A CA 1
ATOM 632 C C . LEU A 1 83 ? 16.396 -15.970 -4.412 1.00 89.19 83 LEU A C 1
ATOM 634 O O . LEU A 1 83 ? 16.705 -16.776 -5.290 1.00 89.19 83 LEU A O 1
ATOM 638 N N . SER A 1 84 ? 15.884 -16.338 -3.239 1.00 91.31 84 SER A N 1
ATOM 639 C CA . SER A 1 84 ? 15.554 -17.730 -2.934 1.00 91.31 84 SER A CA 1
ATOM 640 C C . SER A 1 84 ? 14.166 -18.119 -3.450 1.00 91.31 84 SER A C 1
ATOM 642 O O . SER A 1 84 ? 13.911 -19.293 -3.732 1.00 91.31 84 SER A O 1
ATOM 644 N N . TRP A 1 85 ? 13.266 -17.144 -3.606 1.00 93.88 85 TRP A N 1
ATOM 645 C CA . TRP A 1 85 ? 11.905 -17.373 -4.067 1.00 93.88 85 TRP A CA 1
ATOM 646 C C . TRP A 1 85 ? 11.784 -17.324 -5.599 1.00 93.88 85 TRP A C 1
ATOM 648 O O . TRP A 1 85 ? 11.971 -16.289 -6.234 1.00 93.88 85 TRP A O 1
ATOM 658 N N . GLY A 1 86 ? 11.413 -18.457 -6.205 1.00 90.50 86 GLY A N 1
ATOM 659 C CA . GLY A 1 86 ? 11.325 -18.641 -7.662 1.00 90.50 86 GLY A CA 1
ATOM 660 C C . GLY A 1 86 ? 9.923 -18.482 -8.259 1.00 90.50 86 GLY A C 1
ATOM 661 O O . GLY A 1 86 ? 9.581 -19.196 -9.199 1.00 90.50 86 GLY A O 1
ATOM 662 N N . GLY A 1 87 ? 9.069 -17.626 -7.689 1.00 92.69 87 GLY A N 1
ATOM 663 C CA . GLY A 1 87 ? 7.674 -17.498 -8.125 1.00 92.69 87 GLY A CA 1
ATOM 664 C C . GLY A 1 87 ? 7.418 -16.548 -9.293 1.00 92.69 87 GLY A C 1
ATOM 665 O O . GLY A 1 87 ? 6.324 -16.573 -9.852 1.00 92.69 87 GLY A O 1
ATOM 666 N N . LEU A 1 88 ? 8.403 -15.745 -9.691 1.00 93.56 88 LEU A N 1
ATOM 667 C CA . LEU A 1 88 ? 8.342 -14.887 -10.874 1.00 93.56 88 LEU A CA 1
ATOM 668 C C . LEU A 1 88 ? 9.012 -15.599 -12.057 1.00 93.56 88 LEU A C 1
ATOM 670 O O . LEU A 1 88 ? 10.182 -15.971 -11.974 1.00 93.56 88 LEU A O 1
ATOM 674 N N . LEU A 1 89 ? 8.284 -15.798 -13.159 1.00 90.62 89 LEU A N 1
ATOM 675 C CA . LEU A 1 89 ? 8.861 -16.376 -14.374 1.00 90.62 89 LEU A CA 1
ATOM 676 C C . LEU A 1 89 ? 9.674 -15.342 -15.150 1.00 90.62 89 LEU A C 1
ATOM 678 O O . LEU A 1 89 ? 9.346 -14.156 -15.163 1.00 90.62 89 LEU A O 1
ATOM 682 N N . ALA A 1 90 ? 10.693 -15.822 -15.867 1.00 81.50 90 ALA A N 1
ATOM 683 C CA . ALA A 1 90 ? 11.422 -15.009 -16.829 1.00 81.50 90 ALA A CA 1
ATOM 684 C C . ALA A 1 90 ? 10.454 -14.475 -17.901 1.00 81.50 90 ALA A C 1
ATOM 686 O O . ALA A 1 90 ? 9.851 -15.247 -18.650 1.00 81.50 90 ALA A O 1
ATOM 687 N N . GLY A 1 91 ? 10.289 -13.154 -17.928 1.00 77.38 91 GLY A N 1
ATOM 688 C CA . GLY A 1 91 ? 9.463 -12.433 -18.893 1.00 77.38 91 GLY A CA 1
ATOM 689 C C . GLY A 1 91 ? 10.292 -11.735 -19.971 1.00 77.38 91 GLY A C 1
ATOM 690 O O . GLY A 1 91 ? 11.501 -11.933 -20.093 1.00 77.38 91 GLY A O 1
ATOM 691 N N . ASP A 1 92 ? 9.625 -10.894 -20.758 1.00 79.19 92 ASP A N 1
ATOM 692 C CA . ASP A 1 92 ? 10.280 -10.038 -21.749 1.00 79.19 92 ASP A CA 1
ATOM 693 C C . ASP A 1 92 ? 11.043 -8.898 -21.053 1.00 79.19 92 ASP A C 1
ATOM 695 O O . ASP A 1 92 ? 10.442 -7.982 -20.499 1.00 79.19 92 ASP A O 1
ATOM 699 N N . VAL A 1 93 ? 12.375 -8.926 -21.119 1.00 74.25 93 VAL A N 1
ATOM 700 C CA . VAL A 1 93 ? 13.251 -7.889 -20.541 1.00 74.25 93 VAL A CA 1
ATOM 701 C C . VAL A 1 93 ? 13.117 -6.519 -21.219 1.00 74.25 93 VAL A C 1
ATOM 703 O O . VAL A 1 93 ? 13.555 -5.513 -20.666 1.00 74.25 93 VAL A O 1
ATOM 706 N N . PHE A 1 94 ? 12.505 -6.450 -22.405 1.00 81.69 94 PHE A N 1
ATOM 707 C CA . PHE A 1 94 ? 12.284 -5.205 -23.143 1.00 81.69 94 PHE A CA 1
ATOM 708 C C . PHE A 1 94 ? 10.906 -4.590 -22.884 1.00 81.69 94 PHE A C 1
ATOM 710 O O . PHE A 1 94 ? 10.640 -3.470 -23.331 1.00 81.69 94 PHE A O 1
ATOM 717 N N . ARG A 1 95 ? 10.025 -5.290 -22.158 1.00 87.44 95 ARG A N 1
ATOM 718 C CA . ARG A 1 95 ? 8.699 -4.795 -21.778 1.00 87.44 95 ARG A CA 1
ATOM 719 C C . ARG A 1 95 ? 8.563 -4.776 -20.269 1.00 87.44 95 ARG A C 1
ATOM 721 O O . ARG A 1 95 ? 8.436 -5.808 -19.623 1.00 87.44 95 ARG A O 1
ATOM 728 N N . ARG A 1 96 ? 8.515 -3.566 -19.726 1.00 89.25 96 ARG A N 1
ATOM 729 C CA . ARG A 1 96 ? 8.232 -3.322 -18.315 1.00 89.25 96 ARG A CA 1
ATOM 730 C C . ARG A 1 96 ? 6.810 -2.787 -18.130 1.00 89.25 96 ARG A C 1
ATOM 732 O O . ARG A 1 96 ? 6.346 -2.033 -18.993 1.00 89.25 96 ARG A O 1
ATOM 739 N N . PRO A 1 97 ? 6.145 -3.121 -17.012 1.00 94.75 97 PRO A N 1
ATOM 740 C CA . PRO A 1 97 ? 4.989 -2.376 -16.533 1.00 94.75 97 PRO A CA 1
ATOM 741 C C . PRO A 1 97 ? 5.263 -0.865 -16.541 1.00 94.75 97 PRO A C 1
ATOM 743 O O . PRO A 1 97 ? 6.362 -0.419 -16.210 1.00 94.75 97 PRO A O 1
ATOM 746 N N . LYS A 1 98 ? 4.254 -0.076 -16.918 1.00 95.38 98 LYS A N 1
ATOM 747 C CA . LYS A 1 98 ? 4.291 1.393 -16.850 1.00 95.38 98 LYS A CA 1
ATOM 748 C C . LYS A 1 98 ? 4.047 1.917 -15.439 1.00 95.38 98 LYS A C 1
ATOM 750 O O . LYS A 1 98 ? 4.352 3.065 -15.167 1.00 95.38 98 LYS A O 1
ATOM 755 N N . ALA A 1 99 ? 3.501 1.088 -14.560 1.00 96.94 99 ALA A N 1
ATOM 756 C CA . ALA A 1 99 ? 3.361 1.420 -13.158 1.00 96.94 99 ALA A CA 1
ATOM 757 C C . ALA A 1 99 ? 3.398 0.169 -12.285 1.00 96.94 99 ALA A C 1
ATOM 759 O O . ALA A 1 99 ? 3.049 -0.932 -12.732 1.00 96.94 99 ALA A O 1
ATOM 760 N N . ASN A 1 100 ? 3.781 0.374 -11.032 1.00 97.81 100 ASN A N 1
ATOM 761 C CA . ASN A 1 100 ? 3.651 -0.578 -9.944 1.00 97.81 100 ASN A CA 1
ATOM 762 C C . ASN A 1 100 ? 2.759 0.015 -8.851 1.00 97.81 100 ASN A C 1
ATOM 764 O O . ASN A 1 100 ? 2.954 1.159 -8.450 1.00 97.81 100 ASN A O 1
ATOM 768 N N . VAL A 1 101 ? 1.766 -0.745 -8.396 1.00 98.56 101 VAL A N 1
ATOM 769 C CA . VAL A 1 101 ? 0.786 -0.299 -7.406 1.00 98.56 101 VAL A CA 1
ATOM 770 C C . VAL A 1 101 ? 0.730 -1.311 -6.276 1.00 98.56 101 VAL A C 1
ATOM 772 O O . VAL A 1 101 ? 0.084 -2.348 -6.400 1.00 98.56 101 VAL A O 1
ATOM 775 N N . LEU A 1 102 ? 1.329 -0.966 -5.142 1.00 98.62 102 LEU A N 1
ATOM 776 C CA . LEU A 1 102 ? 1.244 -1.746 -3.919 1.00 98.62 102 LEU A CA 1
ATOM 777 C C . LEU A 1 102 ? 0.150 -1.195 -3.004 1.00 98.62 102 LEU A C 1
ATOM 779 O O . LEU A 1 102 ? 0.297 -0.122 -2.419 1.00 98.62 102 LEU A O 1
ATOM 783 N N . ILE A 1 103 ? -0.921 -1.963 -2.815 1.00 98.50 103 ILE A N 1
ATOM 784 C CA . ILE A 1 103 ? -1.961 -1.679 -1.822 1.00 98.50 103 ILE A CA 1
ATOM 785 C C . ILE A 1 103 ? -1.663 -2.485 -0.557 1.00 98.50 103 ILE A C 1
ATOM 787 O O . ILE A 1 103 ? -1.703 -3.711 -0.565 1.00 98.50 103 ILE A O 1
ATOM 791 N N . THR A 1 104 ? -1.389 -1.825 0.560 1.00 97.25 104 THR A N 1
ATOM 792 C CA . THR A 1 104 ? -1.149 -2.498 1.842 1.00 97.25 104 THR A CA 1
ATOM 793 C C . THR A 1 104 ? -2.408 -2.467 2.695 1.00 97.25 104 THR A C 1
ATOM 795 O O . THR A 1 104 ? -2.972 -1.401 2.902 1.00 97.25 104 THR A O 1
ATOM 798 N N . VAL A 1 105 ? -2.840 -3.610 3.229 1.00 96.62 105 VAL A N 1
ATOM 799 C CA . VAL A 1 105 ? -3.934 -3.696 4.211 1.00 96.62 105 VAL A CA 1
ATOM 800 C C . VAL A 1 105 ? -3.343 -4.105 5.552 1.00 96.62 105 VAL A C 1
ATOM 802 O O . VAL A 1 105 ? -2.928 -5.253 5.718 1.00 96.62 105 VAL A O 1
ATOM 805 N N . ASP A 1 106 ? -3.293 -3.176 6.506 1.00 92.00 106 ASP A N 1
ATOM 806 C CA . ASP A 1 106 ? -2.702 -3.418 7.825 1.00 92.00 106 ASP A CA 1
ATOM 807 C C . ASP A 1 106 ? -3.759 -3.864 8.845 1.00 92.00 106 ASP A C 1
ATOM 809 O O . ASP A 1 106 ? -4.792 -3.215 9.031 1.00 92.00 106 ASP A O 1
ATOM 813 N N . GLY A 1 107 ? -3.490 -4.974 9.536 1.00 89.94 107 GLY A N 1
ATOM 814 C CA . GLY A 1 107 ? -4.340 -5.493 10.604 1.00 89.94 107 GLY A CA 1
ATOM 815 C C . GLY A 1 107 ? -5.255 -6.655 10.204 1.00 89.94 107 GLY A C 1
ATOM 816 O O . GLY A 1 107 ? -6.345 -6.788 10.762 1.00 89.94 107 GLY A O 1
ATOM 817 N N . VAL A 1 108 ? -4.836 -7.519 9.279 1.00 92.44 108 VAL A N 1
ATOM 818 C CA . VAL A 1 108 ? -5.588 -8.724 8.886 1.00 92.44 108 VAL A CA 1
ATOM 819 C C . VAL A 1 108 ? -5.358 -9.874 9.874 1.00 92.44 108 VAL A C 1
ATOM 821 O O . VAL A 1 108 ? -4.258 -10.075 10.381 1.00 92.44 108 VAL A O 1
ATOM 824 N N . THR A 1 109 ? -6.387 -10.663 10.165 1.00 90.94 109 THR A N 1
ATOM 825 C CA . THR A 1 109 ? -6.306 -11.862 11.013 1.00 90.94 109 THR A CA 1
ATOM 826 C C . THR A 1 109 ? -6.496 -13.143 10.203 1.00 90.94 109 THR A C 1
ATOM 828 O O . THR A 1 109 ? -6.917 -13.120 9.047 1.00 90.94 109 THR A O 1
ATOM 831 N N . LYS A 1 110 ? -6.189 -14.295 10.814 1.00 86.31 110 LYS A N 1
ATOM 832 C CA . LYS A 1 110 ? -6.396 -15.609 10.188 1.00 86.31 110 LYS A CA 1
ATOM 833 C C . LYS A 1 110 ? -7.870 -15.849 9.838 1.00 86.31 110 LYS A C 1
ATOM 835 O O . LYS A 1 110 ? -8.161 -16.425 8.792 1.00 86.31 110 LYS A O 1
ATOM 840 N N . ASP A 1 111 ? -8.773 -15.374 10.693 1.00 86.19 111 ASP A N 1
ATOM 841 C CA . ASP A 1 111 ? -10.217 -15.600 10.578 1.00 86.19 111 ASP A CA 1
ATOM 842 C C . ASP A 1 111 ? -10.851 -14.775 9.451 1.00 86.19 111 ASP A C 1
ATOM 844 O O . ASP A 1 111 ? -11.868 -15.169 8.884 1.00 86.19 111 ASP A O 1
ATOM 848 N N . ASP A 1 112 ? -10.205 -13.676 9.053 1.00 88.31 112 ASP A N 1
ATOM 849 C CA . ASP A 1 112 ? -10.671 -12.816 7.962 1.00 88.31 112 ASP A CA 1
ATOM 850 C C . ASP A 1 112 ? -10.668 -13.525 6.604 1.00 88.31 112 ASP A C 1
ATOM 852 O O . ASP A 1 112 ? -11.336 -13.069 5.668 1.00 88.31 112 ASP A O 1
ATOM 856 N N . ASN A 1 113 ? -9.866 -14.595 6.474 1.00 83.88 113 ASN A N 1
ATOM 857 C CA . ASN A 1 113 ? -9.543 -15.266 5.218 1.00 83.88 113 ASN A CA 1
ATOM 858 C C . ASN A 1 113 ? -9.413 -14.244 4.078 1.00 83.88 113 ASN A C 1
ATOM 860 O O . ASN A 1 113 ? -10.208 -14.230 3.132 1.00 83.88 113 ASN A O 1
ATOM 864 N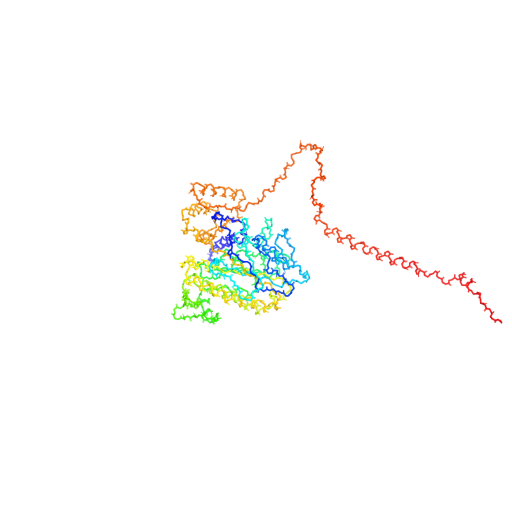 N . PHE A 1 114 ? -8.497 -13.286 4.247 1.00 89.50 114 PHE A N 1
ATOM 865 C CA . PHE A 1 114 ? -8.340 -12.200 3.293 1.00 89.50 114 PHE A CA 1
ATOM 866 C C . PHE A 1 114 ? -7.835 -12.774 1.972 1.00 89.50 114 PHE A C 1
ATOM 868 O O . PHE A 1 114 ? -6.711 -13.271 1.872 1.00 89.50 114 PHE A O 1
ATOM 875 N N . ASP A 1 115 ? -8.730 -12.800 0.998 1.00 86.81 115 ASP A N 1
ATOM 876 C CA . ASP A 1 115 ? -8.496 -13.288 -0.344 1.00 86.81 115 ASP A CA 1
ATOM 877 C C . ASP A 1 115 ? -9.346 -12.449 -1.293 1.00 86.81 115 ASP A C 1
ATOM 879 O O . ASP A 1 115 ? -10.486 -12.101 -0.963 1.00 86.81 115 ASP A O 1
ATOM 883 N N . LEU A 1 116 ? -8.772 -12.085 -2.435 1.00 91.00 116 LEU A N 1
ATOM 884 C CA . LEU A 1 116 ? -9.396 -11.158 -3.371 1.00 91.00 116 LEU A CA 1
ATOM 885 C C . LEU A 1 116 ? -10.014 -11.922 -4.547 1.00 91.00 116 LEU A C 1
ATOM 887 O O . LEU A 1 116 ? -9.353 -12.793 -5.136 1.00 91.00 116 LEU A O 1
ATOM 891 N N . PRO A 1 117 ? -11.271 -11.614 -4.916 1.00 87.50 117 PRO A N 1
ATOM 892 C CA . PRO A 1 117 ? -11.889 -12.195 -6.097 1.00 87.50 117 PRO A CA 1
ATOM 893 C C . PRO A 1 117 ? -11.172 -11.693 -7.356 1.00 87.50 117 PRO A C 1
ATOM 895 O O . PRO A 1 117 ? -10.837 -10.518 -7.464 1.00 87.50 117 PRO A O 1
ATOM 898 N N . GLY A 1 118 ? -10.933 -12.588 -8.317 1.00 85.62 118 GLY A N 1
ATOM 899 C CA . GLY A 1 118 ? -10.305 -12.233 -9.595 1.00 85.62 118 GLY A CA 1
ATOM 900 C C . GLY A 1 118 ? -8.796 -11.969 -9.547 1.00 85.62 118 GLY A C 1
ATOM 901 O O . GLY A 1 118 ? -8.239 -11.580 -10.567 1.00 85.62 118 GLY A O 1
ATOM 902 N N . ARG A 1 119 ? -8.127 -12.198 -8.406 1.00 91.88 119 ARG A N 1
ATOM 903 C CA . ARG A 1 119 ? -6.658 -12.129 -8.309 1.00 91.88 119 ARG A CA 1
ATOM 904 C C . ARG A 1 119 ? -5.978 -13.124 -9.260 1.00 91.88 119 ARG A C 1
ATOM 906 O O . ARG A 1 119 ? -6.532 -14.181 -9.566 1.00 91.88 119 ARG A O 1
ATOM 913 N N . VAL A 1 120 ? -4.730 -12.836 -9.610 1.00 92.69 120 VAL A N 1
ATOM 914 C CA . VAL A 1 120 ? -3.871 -13.704 -10.429 1.00 92.69 120 VAL A CA 1
ATOM 915 C C . VAL A 1 120 ? -3.210 -14.788 -9.576 1.00 92.69 120 VAL A C 1
ATOM 917 O O . VAL A 1 120 ? -3.272 -15.970 -9.910 1.00 92.69 120 VAL A O 1
ATOM 920 N N . ALA A 1 121 ? -2.592 -14.399 -8.459 1.00 94.50 121 ALA A N 1
ATOM 921 C CA . ALA A 1 121 ? -1.887 -15.311 -7.560 1.00 94.50 121 ALA A CA 1
ATOM 922 C C . ALA A 1 121 ? -1.884 -14.788 -6.116 1.00 94.50 121 ALA A C 1
ATOM 924 O O . ALA A 1 121 ? -2.136 -13.610 -5.871 1.00 94.50 121 ALA A O 1
ATOM 925 N N . SER A 1 122 ? -1.615 -15.662 -5.146 1.00 94.69 122 SER A N 1
ATOM 926 C CA . SER A 1 122 ? -1.511 -15.294 -3.730 1.00 94.69 122 SER A CA 1
ATOM 927 C C . SER A 1 122 ? -0.479 -16.165 -3.034 1.00 94.69 122 SER A C 1
ATOM 929 O O . SER A 1 122 ? -0.578 -17.389 -3.075 1.00 94.69 122 SER A O 1
ATOM 931 N N . TYR A 1 123 ? 0.433 -15.527 -2.312 1.00 94.31 123 TYR A N 1
ATOM 932 C CA . TYR A 1 123 ? 1.541 -16.176 -1.622 1.00 94.31 123 TYR A CA 1
ATOM 933 C C . TYR A 1 123 ? 1.505 -15.842 -0.135 1.00 94.31 123 TYR A C 1
ATOM 935 O O . TYR A 1 123 ? 1.362 -14.668 0.209 1.00 94.31 123 TYR A O 1
ATOM 943 N N . PRO A 1 124 ? 1.637 -16.826 0.767 1.00 93.81 124 PRO A N 1
ATOM 944 C CA . PRO A 1 124 ? 1.930 -16.536 2.165 1.00 93.81 124 PRO A CA 1
ATOM 945 C C . PRO A 1 124 ? 3.246 -15.760 2.272 1.00 93.81 124 PRO A C 1
ATOM 947 O O . PRO A 1 124 ? 4.193 -16.048 1.540 1.00 93.81 124 PRO A O 1
ATOM 950 N N . VAL A 1 125 ? 3.322 -14.791 3.179 1.00 92.00 125 VAL A N 1
ATOM 951 C CA . VAL A 1 125 ? 4.563 -14.058 3.452 1.00 92.00 125 VAL A CA 1
ATOM 952 C C . VAL A 1 125 ? 5.266 -14.718 4.628 1.00 92.00 125 VAL A C 1
ATOM 954 O O . VAL A 1 125 ? 4.756 -14.709 5.745 1.00 92.00 125 VAL A O 1
ATOM 957 N N . ALA A 1 126 ? 6.447 -15.276 4.378 1.00 88.81 126 ALA A N 1
ATOM 958 C CA . ALA A 1 126 ? 7.326 -15.776 5.422 1.00 88.81 126 ALA A CA 1
ATOM 959 C C . ALA A 1 126 ? 8.078 -14.599 6.051 1.00 88.81 126 ALA A C 1
ATOM 961 O O . ALA A 1 126 ? 8.800 -13.873 5.370 1.00 88.81 126 ALA A O 1
ATOM 962 N N . GLU A 1 127 ? 7.923 -14.399 7.357 1.00 80.69 127 GLU A N 1
ATOM 963 C CA . GLU A 1 127 ? 8.649 -13.338 8.054 1.00 80.69 127 GLU A CA 1
ATOM 964 C C . GLU A 1 127 ? 10.161 -13.576 8.024 1.00 80.69 127 GLU A C 1
ATOM 966 O O . GLU A 1 127 ? 10.655 -14.625 8.441 1.00 80.69 127 GLU A O 1
ATOM 971 N N . PHE A 1 128 ? 10.905 -12.558 7.598 1.00 77.75 128 PHE A N 1
ATOM 972 C CA . PHE A 1 128 ? 12.354 -12.505 7.711 1.00 77.75 128 PHE A CA 1
ATOM 973 C C . PHE A 1 128 ? 12.768 -11.684 8.942 1.00 77.75 128 PHE A C 1
ATOM 975 O O . PHE A 1 128 ? 12.132 -10.689 9.299 1.00 77.75 128 PHE A O 1
ATOM 982 N N . GLU A 1 129 ? 13.848 -12.084 9.618 1.00 70.06 129 GLU A N 1
ATOM 983 C CA . GLU A 1 129 ? 14.314 -11.405 10.831 1.00 70.06 129 GLU A CA 1
ATOM 984 C C . GLU A 1 129 ? 14.640 -9.923 10.564 1.00 70.06 129 GLU A C 1
ATOM 986 O O . GLU A 1 129 ? 15.420 -9.587 9.670 1.00 70.06 129 GLU A O 1
ATOM 991 N N . GLY A 1 130 ? 14.019 -9.029 11.343 1.00 65.19 130 GLY A N 1
ATOM 992 C CA . GLY A 1 130 ? 14.160 -7.576 11.192 1.00 65.19 130 GLY A CA 1
ATOM 993 C C . GLY A 1 130 ? 13.264 -6.942 10.120 1.00 65.19 130 GLY A C 1
ATOM 994 O O . GLY A 1 130 ? 13.274 -5.725 9.987 1.00 65.19 130 GLY A O 1
ATOM 995 N N . VAL A 1 131 ? 12.463 -7.725 9.384 1.00 70.56 131 VAL A N 1
ATOM 996 C CA . VAL A 1 131 ? 11.589 -7.233 8.305 1.00 70.56 131 VAL A CA 1
ATOM 997 C C . VAL A 1 131 ? 10.129 -7.559 8.620 1.00 70.56 131 VAL A C 1
ATOM 999 O O . VAL A 1 131 ? 9.587 -8.573 8.176 1.00 70.56 131 VAL A O 1
ATOM 1002 N N . VAL A 1 132 ? 9.517 -6.696 9.437 1.00 68.38 132 VAL A N 1
ATOM 1003 C CA . VAL A 1 132 ? 8.140 -6.862 9.950 1.00 68.38 132 VAL A CA 1
ATOM 1004 C C . VAL A 1 132 ? 7.222 -5.701 9.547 1.00 68.38 132 VAL A C 1
ATOM 1006 O O . VAL A 1 132 ? 6.013 -5.877 9.446 1.00 68.38 132 VAL A O 1
ATOM 1009 N N . SER A 1 133 ? 7.775 -4.512 9.300 1.00 78.75 133 SER A N 1
ATOM 1010 C CA . SER A 1 133 ? 7.016 -3.344 8.843 1.00 78.75 133 SER A CA 1
ATOM 1011 C C . SER A 1 133 ? 7.020 -3.234 7.318 1.00 78.75 133 SER A C 1
ATOM 1013 O O . SER A 1 133 ? 7.925 -3.741 6.653 1.00 78.75 133 SER A O 1
ATOM 1015 N N . LEU A 1 134 ? 6.045 -2.503 6.766 1.00 85.25 134 LEU A N 1
ATOM 1016 C CA . LEU A 1 134 ? 6.016 -2.163 5.339 1.00 85.25 134 LEU A CA 1
ATOM 1017 C C . LEU A 1 134 ? 7.327 -1.501 4.886 1.00 85.25 134 LEU A C 1
ATOM 1019 O O . LEU A 1 134 ? 7.849 -1.836 3.830 1.00 85.25 134 LEU A O 1
ATOM 1023 N N . ALA A 1 135 ? 7.898 -0.616 5.708 1.00 82.12 135 ALA A N 1
ATOM 1024 C CA . ALA A 1 135 ? 9.161 0.045 5.395 1.00 82.12 135 ALA A CA 1
ATOM 1025 C C . ALA A 1 135 ? 10.333 -0.945 5.288 1.00 82.12 135 ALA A C 1
ATOM 1027 O O . ALA A 1 135 ? 11.151 -0.834 4.380 1.00 82.12 135 ALA A O 1
ATOM 1028 N N . GLY A 1 136 ? 10.387 -1.949 6.170 1.00 79.19 136 GLY A N 1
ATOM 1029 C CA . GLY A 1 136 ? 11.372 -3.023 6.060 1.00 79.19 136 GLY A CA 1
ATOM 1030 C C . GLY A 1 136 ? 11.169 -3.876 4.805 1.00 79.19 136 GLY A C 1
ATOM 1031 O O . GLY A 1 136 ? 12.147 -4.280 4.185 1.00 79.19 136 GLY A O 1
ATOM 1032 N N . ILE A 1 137 ? 9.912 -4.145 4.430 1.00 87.00 137 ILE A N 1
ATOM 1033 C CA . ILE A 1 137 ? 9.559 -4.940 3.243 1.00 87.00 137 ILE A CA 1
ATOM 1034 C C . ILE A 1 137 ? 9.952 -4.211 1.957 1.00 87.00 137 ILE A C 1
ATOM 1036 O O . ILE A 1 137 ? 10.451 -4.845 1.033 1.00 87.00 137 ILE A O 1
ATOM 1040 N N . LEU A 1 138 ? 9.745 -2.892 1.904 1.00 88.44 138 LEU A N 1
ATOM 1041 C CA . LEU A 1 138 ? 10.051 -2.048 0.747 1.00 88.44 138 LEU A CA 1
ATOM 1042 C C . LEU A 1 138 ? 11.534 -1.667 0.624 1.00 88.44 138 LEU A C 1
ATOM 1044 O O . LEU A 1 138 ? 11.932 -1.175 -0.435 1.00 88.44 138 LEU A O 1
ATOM 1048 N N . SER A 1 139 ? 12.354 -1.893 1.655 1.00 84.19 139 SER A N 1
ATOM 1049 C CA . SER A 1 139 ? 13.799 -1.628 1.610 1.00 84.19 139 SER A CA 1
ATOM 1050 C C . SER A 1 139 ? 14.469 -2.460 0.508 1.00 84.19 139 SER A C 1
ATOM 1052 O O . SER A 1 139 ? 14.317 -3.679 0.455 1.00 84.19 139 SER A O 1
ATOM 1054 N N . THR A 1 140 ? 15.200 -1.798 -0.394 1.00 73.56 140 THR A N 1
ATOM 1055 C CA . THR A 1 140 ? 15.910 -2.444 -1.518 1.00 73.56 140 THR A CA 1
ATOM 1056 C C . THR A 1 140 ? 17.385 -2.693 -1.220 1.00 73.56 140 THR A C 1
ATOM 1058 O O . THR A 1 140 ? 17.997 -3.596 -1.789 1.00 73.56 140 THR A O 1
ATOM 1061 N N . SER A 1 141 ? 17.980 -1.900 -0.329 1.00 63.34 141 SER A N 1
ATOM 1062 C CA . SER A 1 141 ? 19.396 -1.978 0.013 1.00 63.34 141 SER A CA 1
ATOM 1063 C C . SER A 1 141 ? 19.633 -1.443 1.417 1.00 63.34 141 SER A C 1
ATOM 1065 O O . SER A 1 141 ? 19.395 -0.273 1.709 1.00 63.34 141 SER A O 1
ATOM 1067 N N . ARG A 1 142 ? 20.218 -2.291 2.267 1.00 57.16 142 ARG A N 1
ATOM 1068 C CA . ARG A 1 142 ? 20.648 -1.919 3.627 1.00 57.16 142 ARG A CA 1
ATOM 1069 C C . ARG A 1 142 ? 21.859 -0.973 3.643 1.00 57.16 142 ARG A C 1
ATOM 1071 O O . ARG A 1 142 ? 22.240 -0.488 4.707 1.00 57.16 142 ARG A O 1
ATOM 1078 N N . ALA A 1 143 ? 22.527 -0.788 2.499 1.00 48.94 143 ALA A N 1
ATOM 1079 C CA . ALA A 1 143 ? 23.715 0.057 2.369 1.00 48.94 143 ALA A CA 1
ATOM 1080 C C . ALA A 1 143 ? 23.363 1.479 1.915 1.00 48.94 143 ALA A C 1
ATOM 1082 O O . ALA A 1 143 ? 23.927 2.435 2.440 1.00 48.94 143 ALA A O 1
ATOM 1083 N N . THR A 1 144 ? 22.430 1.611 0.967 1.00 54.62 144 THR A N 1
ATOM 1084 C CA . THR A 1 144 ? 21.968 2.909 0.445 1.00 54.62 144 THR A CA 1
ATOM 1085 C C . THR A 1 144 ? 20.721 3.425 1.160 1.00 54.62 144 THR A C 1
ATOM 1087 O O . THR A 1 144 ? 20.353 4.576 0.953 1.00 54.62 144 THR A O 1
ATOM 1090 N N . HIS A 1 145 ? 20.115 2.611 2.036 1.00 62.28 145 HIS A N 1
ATOM 1091 C CA . HIS A 1 145 ? 18.927 2.950 2.826 1.00 62.28 145 HIS A CA 1
ATOM 1092 C C . HIS A 1 145 ? 17.736 3.382 1.957 1.00 62.28 145 HIS A C 1
ATOM 1094 O O . HIS A 1 145 ? 16.945 4.242 2.328 1.00 62.28 145 HIS A O 1
ATOM 1100 N N . GLU A 1 146 ? 17.626 2.786 0.773 1.00 77.75 146 GLU A N 1
ATOM 1101 C CA . GLU A 1 146 ? 16.691 3.199 -0.265 1.00 77.75 146 GLU A CA 1
ATOM 1102 C C . GLU A 1 146 ? 15.483 2.253 -0.328 1.00 77.75 146 GLU A C 1
ATOM 1104 O O . GLU A 1 146 ? 15.639 1.027 -0.384 1.00 77.75 146 GLU A O 1
ATOM 1109 N N . ASN A 1 147 ? 14.269 2.807 -0.349 1.00 87.50 147 ASN A N 1
ATOM 1110 C CA . ASN A 1 147 ? 13.045 2.044 -0.609 1.00 87.50 147 ASN A CA 1
ATOM 1111 C C . ASN A 1 147 ? 12.791 1.883 -2.120 1.00 87.50 147 ASN A C 1
ATOM 1113 O O . ASN A 1 147 ? 13.366 2.593 -2.947 1.00 87.50 147 ASN A O 1
ATOM 1117 N N . LEU A 1 148 ? 11.920 0.942 -2.490 1.00 91.00 148 LEU A N 1
ATOM 1118 C CA . LEU A 1 148 ? 11.609 0.657 -3.893 1.00 91.00 148 LEU A CA 1
ATOM 1119 C C . LEU A 1 148 ? 11.178 1.894 -4.701 1.00 91.00 148 LEU A C 1
ATOM 1121 O O . LEU A 1 148 ? 11.756 2.095 -5.772 1.00 91.00 148 LEU A O 1
ATOM 1125 N N . PRO A 1 149 ? 10.241 2.745 -4.230 1.00 92.25 149 PRO A N 1
ATOM 1126 C CA . PRO A 1 149 ? 9.844 3.936 -4.981 1.00 92.25 149 PRO A CA 1
ATOM 1127 C C . PRO A 1 149 ? 11.017 4.885 -5.260 1.00 92.25 149 PRO A C 1
ATOM 1129 O O . PRO A 1 149 ? 11.188 5.331 -6.394 1.00 92.25 149 PRO A O 1
ATOM 1132 N N . THR A 1 150 ? 11.888 5.115 -4.270 1.00 89.56 150 THR A N 1
ATOM 1133 C CA . THR A 1 150 ? 13.065 5.984 -4.428 1.00 89.56 150 THR A CA 1
ATOM 1134 C C . THR A 1 150 ? 14.059 5.399 -5.425 1.00 89.56 150 THR A C 1
ATOM 1136 O O . THR A 1 150 ? 14.553 6.126 -6.285 1.00 89.56 150 THR A O 1
ATOM 1139 N N . ARG A 1 151 ? 14.263 4.076 -5.397 1.00 89.56 151 ARG A N 1
ATOM 1140 C CA . ARG A 1 151 ? 15.114 3.377 -6.367 1.00 89.56 151 ARG A CA 1
ATOM 1141 C C . ARG A 1 151 ? 14.620 3.553 -7.792 1.00 89.56 151 ARG A C 1
ATOM 1143 O O . ARG A 1 151 ? 15.408 3.867 -8.683 1.00 89.56 151 ARG A O 1
ATOM 1150 N N . VAL A 1 152 ? 13.321 3.374 -8.010 1.00 90.81 152 VAL A N 1
ATOM 1151 C CA . VAL A 1 152 ? 12.713 3.581 -9.328 1.00 90.81 152 VAL A CA 1
ATOM 1152 C C . VAL A 1 152 ? 12.881 5.036 -9.766 1.00 90.81 152 VAL A C 1
ATOM 1154 O O . VAL A 1 152 ? 13.394 5.281 -10.858 1.00 90.81 152 VAL A O 1
ATOM 1157 N N . ALA A 1 153 ? 12.555 5.997 -8.898 1.00 90.38 153 ALA A N 1
ATOM 1158 C CA . ALA A 1 153 ? 12.709 7.415 -9.202 1.00 90.38 153 ALA A CA 1
ATOM 1159 C C . ALA A 1 153 ? 14.157 7.779 -9.563 1.00 90.38 153 ALA A C 1
ATOM 1161 O O . ALA A 1 153 ? 14.387 8.445 -10.574 1.00 90.38 153 ALA A O 1
ATOM 1162 N N . ASN A 1 154 ? 15.142 7.292 -8.806 1.00 89.56 154 ASN A N 1
ATOM 1163 C CA . ASN A 1 154 ? 16.558 7.561 -9.046 1.00 89.56 154 ASN A CA 1
ATOM 1164 C C . ASN A 1 154 ? 17.045 7.001 -10.388 1.00 89.56 154 ASN A C 1
ATOM 1166 O O . ASN A 1 154 ? 17.755 7.700 -11.114 1.00 89.56 154 ASN A O 1
ATOM 1170 N N . VAL A 1 155 ? 16.614 5.793 -10.776 1.00 89.69 155 VAL A N 1
ATOM 1171 C CA . VAL A 1 155 ? 16.957 5.210 -12.089 1.00 89.69 155 VAL A CA 1
ATOM 1172 C C . VAL A 1 155 ? 16.446 6.076 -13.247 1.00 89.69 155 VAL A C 1
ATOM 1174 O O . VAL A 1 155 ? 17.105 6.173 -14.283 1.00 89.69 155 VAL A O 1
ATOM 1177 N N . PHE A 1 156 ? 15.312 6.753 -13.068 1.00 89.88 156 PHE A N 1
ATOM 1178 C CA . PHE A 1 156 ? 14.717 7.635 -14.076 1.00 89.88 156 PHE A CA 1
ATOM 1179 C C . PHE A 1 156 ? 14.997 9.129 -13.844 1.00 89.88 156 PHE A C 1
ATOM 1181 O O . PHE A 1 156 ? 14.326 9.987 -14.424 1.00 89.88 156 PHE A O 1
ATOM 1188 N N . GLY A 1 157 ? 16.007 9.465 -13.034 1.00 87.38 157 GLY A N 1
ATOM 1189 C CA . GLY A 1 157 ? 16.434 10.849 -12.805 1.00 87.38 157 GLY A CA 1
ATOM 1190 C C . GLY A 1 157 ? 15.369 11.724 -12.135 1.00 87.38 157 GLY A C 1
ATOM 1191 O O . GLY A 1 157 ? 15.261 12.904 -12.458 1.00 87.38 157 GLY A O 1
ATOM 1192 N N . GLY A 1 158 ? 14.552 11.136 -11.258 1.00 85.19 158 GLY A N 1
ATOM 1193 C CA . GLY A 1 158 ? 13.490 11.807 -10.503 1.00 85.19 158 GLY A CA 1
ATOM 1194 C C . GLY A 1 158 ? 12.200 12.060 -11.286 1.00 85.19 158 GLY A C 1
ATOM 1195 O O . GLY A 1 158 ? 11.334 12.778 -10.792 1.00 85.19 158 GLY A O 1
ATOM 1196 N N . LYS A 1 159 ? 12.069 11.509 -12.502 1.00 89.00 159 LYS A N 1
ATOM 1197 C CA . LYS A 1 159 ? 10.893 11.721 -13.362 1.00 89.00 159 LYS A CA 1
ATOM 1198 C C . LYS A 1 159 ? 9.707 10.820 -13.032 1.00 89.00 159 LYS A C 1
ATOM 1200 O O . LYS A 1 159 ? 8.587 11.234 -13.294 1.00 89.00 159 LYS A O 1
ATOM 1205 N N . SER A 1 160 ? 9.942 9.632 -12.473 1.00 92.12 160 SER A N 1
ATOM 1206 C CA . SER A 1 160 ? 8.867 8.713 -12.080 1.00 92.12 160 SER A CA 1
ATOM 1207 C C . SER A 1 160 ? 7.894 9.399 -11.135 1.00 92.12 160 SER A C 1
ATOM 1209 O O . SER A 1 160 ? 8.335 10.004 -10.155 1.00 92.12 160 SER A O 1
ATOM 1211 N N . LEU A 1 161 ? 6.593 9.267 -11.389 1.00 94.25 161 LEU A N 1
ATOM 1212 C CA . LEU A 1 161 ? 5.598 9.681 -10.415 1.00 94.25 161 LEU A CA 1
ATOM 1213 C C . LEU A 1 161 ? 5.611 8.686 -9.250 1.00 94.25 161 LEU A C 1
ATOM 1215 O O . LEU A 1 161 ? 5.318 7.502 -9.423 1.00 94.25 161 LEU A O 1
ATOM 1219 N N . THR A 1 162 ? 5.942 9.163 -8.053 1.00 94.00 162 THR A N 1
ATOM 1220 C CA . THR A 1 162 ? 5.893 8.363 -6.826 1.00 94.00 162 THR A CA 1
ATOM 1221 C C . THR A 1 162 ? 4.790 8.875 -5.915 1.00 94.00 162 THR A C 1
ATOM 1223 O O . THR A 1 162 ? 4.840 10.008 -5.443 1.00 94.00 162 THR A O 1
ATOM 1226 N N . VAL A 1 163 ? 3.790 8.044 -5.641 1.00 95.25 163 VAL A N 1
ATOM 1227 C CA . VAL A 1 163 ? 2.657 8.397 -4.778 1.00 95.25 163 VAL A CA 1
ATOM 1228 C C . VAL A 1 163 ? 2.640 7.478 -3.569 1.00 95.25 163 VAL A C 1
ATOM 1230 O O . VAL A 1 163 ? 2.487 6.270 -3.717 1.00 95.25 163 VAL A O 1
ATOM 1233 N N . SER A 1 164 ? 2.737 8.040 -2.370 1.00 94.75 164 SER A N 1
ATOM 1234 C CA . SER A 1 164 ? 2.577 7.313 -1.115 1.00 94.75 164 SER A CA 1
ATOM 1235 C C . SER A 1 164 ? 1.434 7.907 -0.302 1.00 94.75 164 SER A C 1
ATOM 1237 O O . SER A 1 164 ? 1.409 9.105 -0.038 1.00 94.75 164 SER A O 1
ATOM 1239 N N . MET A 1 165 ? 0.443 7.109 0.077 1.00 94.56 165 MET A N 1
ATOM 1240 C CA . MET A 1 165 ? -0.750 7.640 0.736 1.00 94.56 165 MET A CA 1
ATOM 1241 C C . MET A 1 165 ? -1.313 6.654 1.752 1.00 94.56 165 MET A C 1
ATOM 1243 O O . MET A 1 165 ? -1.477 5.478 1.443 1.00 94.56 165 MET A O 1
ATOM 1247 N N . SER A 1 166 ? -1.609 7.122 2.968 1.00 94.81 166 SER A N 1
ATOM 1248 C CA . SER A 1 166 ? -2.283 6.319 3.995 1.00 94.81 166 SER A CA 1
ATOM 1249 C C . SER A 1 166 ? -2.908 7.183 5.088 1.00 94.81 166 SER A C 1
ATOM 1251 O O . SER A 1 166 ? -2.455 8.281 5.352 1.00 94.81 166 SER A O 1
ATOM 1253 N N . GLY A 1 167 ? -3.903 6.688 5.817 1.00 91.56 167 GLY A N 1
ATOM 1254 C CA . GLY A 1 167 ? -4.346 7.299 7.073 1.00 91.56 167 GLY A CA 1
ATOM 1255 C C . GLY A 1 167 ? -3.313 7.174 8.202 1.00 91.56 167 GLY A C 1
ATOM 1256 O O . GLY A 1 167 ? -3.417 7.872 9.209 1.00 91.56 167 GLY A O 1
ATOM 1257 N N . SER A 1 168 ? -2.297 6.319 8.041 1.00 87.69 168 SER A N 1
ATOM 1258 C CA . SER A 1 168 ? -1.171 6.187 8.965 1.00 87.69 168 SER A CA 1
ATOM 1259 C C . SER A 1 168 ? 0.073 6.875 8.415 1.00 87.69 168 SER A C 1
ATOM 1261 O O . SER A 1 168 ? 0.562 6.523 7.343 1.00 87.69 168 SER A O 1
ATOM 1263 N N . GLU A 1 169 ? 0.645 7.783 9.204 1.00 83.62 169 GLU A N 1
ATOM 1264 C CA . GLU A 1 169 ? 1.930 8.422 8.900 1.00 83.62 169 GLU A CA 1
ATOM 1265 C C . GLU A 1 169 ? 3.047 7.391 8.672 1.00 83.62 169 GLU A C 1
ATOM 1267 O O . GLU A 1 169 ? 3.825 7.520 7.735 1.00 83.62 169 GLU A O 1
ATOM 1272 N N . VAL A 1 170 ? 3.079 6.309 9.458 1.00 80.00 170 VAL A N 1
ATOM 1273 C CA . VAL A 1 170 ? 4.100 5.252 9.340 1.00 80.00 170 VAL A CA 1
ATOM 1274 C C . VAL A 1 170 ? 3.998 4.506 8.008 1.00 80.00 170 VAL A C 1
ATOM 1276 O O . VAL A 1 170 ? 5.018 4.224 7.380 1.00 80.00 170 VAL A O 1
ATOM 1279 N N . LEU A 1 171 ? 2.781 4.174 7.562 1.00 86.56 171 LEU A N 1
ATOM 1280 C CA . LEU A 1 171 ? 2.594 3.493 6.277 1.00 86.56 171 LEU A CA 1
ATOM 1281 C C . LEU A 1 171 ? 2.875 4.432 5.100 1.00 86.56 171 LEU A C 1
ATOM 1283 O O . LEU A 1 171 ? 3.514 4.009 4.141 1.00 86.56 171 LEU A O 1
ATOM 1287 N N . ALA A 1 172 ? 2.459 5.699 5.186 1.00 89.56 172 ALA A N 1
ATOM 1288 C CA . ALA A 1 172 ? 2.767 6.699 4.165 1.00 89.56 172 ALA A CA 1
ATOM 1289 C C . ALA A 1 172 ? 4.282 6.968 4.069 1.00 89.56 172 ALA A C 1
ATOM 1291 O O . ALA A 1 172 ? 4.829 7.070 2.971 1.00 89.56 172 ALA A O 1
ATOM 1292 N N . ALA A 1 173 ? 4.990 7.008 5.199 1.00 83.12 173 ALA A N 1
ATOM 1293 C CA . ALA A 1 173 ? 6.440 7.183 5.233 1.00 83.12 173 ALA A CA 1
ATOM 1294 C C . ALA A 1 173 ? 7.199 6.018 4.575 1.00 83.12 173 ALA A C 1
ATOM 1296 O O . ALA A 1 173 ? 8.250 6.228 3.975 1.00 83.12 173 ALA A O 1
ATOM 1297 N N . ALA A 1 174 ? 6.670 4.790 4.633 1.00 85.00 174 ALA A N 1
ATOM 1298 C CA . ALA A 1 174 ? 7.332 3.615 4.063 1.00 85.00 174 ALA A CA 1
ATOM 1299 C C . ALA A 1 174 ? 7.584 3.733 2.548 1.00 85.00 174 ALA A C 1
ATOM 1301 O O . ALA A 1 174 ? 8.616 3.267 2.061 1.00 85.00 174 ALA A O 1
ATOM 1302 N N . GLY A 1 175 ? 6.657 4.366 1.822 1.00 87.69 175 GLY A N 1
ATOM 1303 C CA . GLY A 1 175 ? 6.756 4.625 0.384 1.00 87.69 175 GLY A CA 1
ATOM 1304 C C . GLY A 1 175 ? 7.230 6.033 0.020 1.00 87.69 175 GLY A C 1
ATOM 1305 O O . GLY A 1 175 ? 7.154 6.398 -1.149 1.00 87.69 175 GLY A O 1
ATOM 1306 N N . HIS A 1 176 ? 7.663 6.842 0.993 1.00 88.12 176 HIS A N 1
ATOM 1307 C CA . HIS A 1 176 ? 8.077 8.220 0.739 1.00 88.12 176 HIS A CA 1
ATOM 1308 C C . HIS A 1 176 ? 9.322 8.279 -0.154 1.00 88.12 176 HIS A C 1
ATOM 1310 O O . HIS A 1 176 ? 10.268 7.507 0.019 1.00 88.12 176 HIS A O 1
ATOM 1316 N N . THR A 1 177 ? 9.331 9.234 -1.077 1.00 85.56 177 THR A N 1
ATOM 1317 C CA . THR A 1 177 ? 10.457 9.524 -1.967 1.00 85.56 177 THR A CA 1
ATOM 1318 C C . THR A 1 177 ? 10.685 11.024 -2.006 1.00 85.56 177 THR A C 1
ATOM 1320 O O . THR A 1 177 ? 9.732 11.802 -2.021 1.00 85.56 177 THR A O 1
ATOM 1323 N N . ILE A 1 178 ? 11.949 11.433 -2.064 1.00 80.69 178 ILE A N 1
ATOM 1324 C CA . ILE A 1 178 ? 12.332 12.835 -2.233 1.00 80.69 178 ILE A CA 1
ATOM 1325 C C . ILE A 1 178 ? 12.420 13.123 -3.732 1.00 80.69 178 ILE A C 1
ATOM 1327 O O . ILE A 1 178 ? 13.099 12.404 -4.463 1.00 80.69 178 ILE A O 1
ATOM 1331 N N . GLY A 1 179 ? 11.770 14.184 -4.204 1.00 76.00 179 GLY A N 1
ATOM 1332 C CA . GLY A 1 179 ? 11.864 14.580 -5.609 1.00 76.00 179 GLY A CA 1
ATOM 1333 C C . GLY A 1 179 ? 10.708 15.444 -6.083 1.00 76.00 179 GLY A C 1
ATOM 1334 O O . GLY A 1 179 ? 9.720 15.626 -5.373 1.00 76.00 179 GLY A O 1
ATOM 1335 N N . SER A 1 180 ? 10.834 15.974 -7.303 1.00 77.81 180 SER A N 1
ATOM 1336 C CA . SER A 1 180 ? 9.838 16.882 -7.881 1.00 77.81 180 SER A CA 1
ATOM 1337 C C . SER A 1 180 ? 8.532 16.190 -8.289 1.00 77.81 180 SER A C 1
ATOM 1339 O O . SER A 1 180 ? 7.510 16.848 -8.401 1.00 77.81 180 SER A O 1
ATOM 1341 N N . ASN A 1 181 ? 8.567 14.876 -8.518 1.00 88.19 181 ASN A N 1
ATOM 1342 C CA . ASN A 1 181 ? 7.411 14.080 -8.935 1.00 88.19 181 ASN A CA 1
ATOM 1343 C C . ASN A 1 181 ? 6.954 13.128 -7.819 1.00 88.19 181 ASN A C 1
ATOM 1345 O O . ASN A 1 181 ? 6.497 12.020 -8.082 1.00 88.19 181 ASN A O 1
ATOM 1349 N N . SER A 1 182 ? 7.087 13.562 -6.562 1.00 89.62 182 SER A N 1
ATOM 1350 C CA . SER A 1 182 ? 6.711 12.769 -5.395 1.00 89.62 182 SER A CA 1
ATOM 1351 C C . SER A 1 182 ? 5.556 13.393 -4.625 1.00 89.62 182 SER A C 1
ATOM 1353 O O . SER A 1 182 ? 5.564 14.571 -4.277 1.00 89.62 182 SER A O 1
ATOM 1355 N N . TYR A 1 183 ? 4.548 12.587 -4.322 1.00 91.94 183 TYR A N 1
ATOM 1356 C CA . TYR A 1 183 ? 3.417 12.978 -3.500 1.00 91.94 183 TYR A CA 1
ATOM 1357 C C . TYR A 1 183 ? 3.293 11.996 -2.343 1.00 91.94 183 TYR A C 1
ATOM 1359 O O . TYR A 1 183 ? 3.025 10.817 -2.550 1.00 91.94 183 TYR A O 1
ATOM 1367 N N . THR A 1 184 ? 3.494 12.466 -1.113 1.00 91.50 184 THR A N 1
ATOM 1368 C CA . THR A 1 184 ? 3.309 11.647 0.090 1.00 91.50 184 THR A CA 1
ATOM 1369 C C . THR A 1 184 ? 2.265 12.286 0.991 1.00 91.50 184 THR A C 1
ATOM 1371 O O . THR A 1 184 ? 2.476 13.408 1.435 1.00 91.50 184 THR A O 1
ATOM 1374 N N . SER A 1 185 ? 1.161 11.602 1.291 1.00 91.44 185 SER A N 1
ATOM 1375 C CA . SER A 1 185 ? 0.088 12.145 2.133 1.00 91.44 185 SER A CA 1
ATOM 1376 C C . SER A 1 185 ? -0.307 11.220 3.276 1.00 91.44 185 SER A C 1
ATOM 1378 O O . SER A 1 185 ? -0.363 9.997 3.122 1.00 91.44 185 SER A O 1
ATOM 1380 N N . PHE A 1 186 ? -0.606 11.825 4.425 1.00 91.25 186 PHE A N 1
ATOM 1381 C CA . PHE A 1 186 ? -1.090 11.126 5.604 1.00 91.25 186 PHE A CA 1
ATOM 1382 C C . PHE A 1 186 ? -2.166 11.901 6.363 1.00 91.25 186 PHE A C 1
ATOM 1384 O O . PHE A 1 186 ? -2.329 13.106 6.186 1.00 91.25 186 PHE A O 1
ATOM 1391 N N . TRP A 1 187 ? -2.930 11.215 7.215 1.00 90.75 187 TRP A N 1
ATOM 1392 C CA . TRP A 1 187 ? -3.933 11.877 8.051 1.00 90.75 187 TRP A CA 1
ATOM 1393 C C . TRP A 1 187 ? -3.287 12.573 9.255 1.00 90.75 187 TRP A C 1
ATOM 1395 O O . TRP A 1 187 ? -2.806 11.912 10.178 1.00 90.75 187 TRP A O 1
ATOM 1405 N N . ASN A 1 188 ? -3.337 13.907 9.290 1.00 87.50 188 ASN A N 1
ATOM 1406 C CA . ASN A 1 188 ? -2.951 14.678 10.465 1.00 87.50 188 ASN A CA 1
ATOM 1407 C C . ASN A 1 188 ? -4.127 14.737 11.451 1.00 87.50 188 ASN A C 1
ATOM 1409 O O . ASN A 1 188 ? -5.147 15.396 11.229 1.00 87.50 188 ASN A O 1
ATOM 1413 N N . GLN A 1 189 ? -3.953 14.056 12.582 1.00 81.94 189 GLN A N 1
ATOM 1414 C CA . GLN A 1 189 ? -4.970 13.958 13.621 1.00 81.94 189 GLN A CA 1
ATOM 1415 C C . GLN A 1 189 ? -5.232 15.280 14.354 1.00 81.94 189 GLN A C 1
ATOM 1417 O O . GLN A 1 189 ? -6.370 15.535 14.745 1.00 81.94 189 GLN A O 1
ATOM 1422 N N . ALA A 1 190 ? -4.202 16.100 14.570 1.00 81.44 190 ALA A N 1
ATOM 1423 C CA . ALA A 1 190 ? -4.339 17.365 15.288 1.00 81.44 190 ALA A CA 1
ATOM 1424 C C . ALA A 1 190 ? -5.134 18.386 14.463 1.00 81.44 190 ALA A C 1
ATOM 1426 O O . ALA A 1 190 ? -5.937 19.142 15.007 1.00 81.44 190 ALA A O 1
ATOM 1427 N N . GLU A 1 191 ? -4.947 18.364 13.143 1.00 83.31 191 GLU A N 1
ATOM 1428 C CA . GLU A 1 191 ? -5.573 19.310 12.219 1.00 83.31 191 GLU A CA 1
ATOM 1429 C C . GLU A 1 191 ? -6.838 18.768 11.532 1.00 83.31 191 GLU A C 1
ATOM 1431 O O . GLU A 1 191 ? -7.520 19.517 10.835 1.00 83.31 191 GLU A O 1
ATOM 1436 N N . ASN A 1 192 ? -7.189 17.493 11.746 1.00 89.19 192 ASN A N 1
ATOM 1437 C CA . ASN A 1 192 ? -8.328 16.812 11.113 1.00 89.19 192 ASN A CA 1
ATOM 1438 C C . ASN A 1 192 ? -8.353 16.971 9.583 1.00 89.19 192 ASN A C 1
ATOM 1440 O O . ASN A 1 192 ? -9.395 17.270 8.986 1.00 89.19 192 ASN A O 1
ATOM 1444 N N . LYS A 1 193 ? -7.201 16.782 8.941 1.00 90.56 193 LYS A N 1
ATOM 1445 C CA . LYS A 1 193 ? -7.058 16.870 7.486 1.00 90.56 193 LYS A CA 1
ATOM 1446 C C . LYS A 1 193 ? -6.006 15.891 6.983 1.00 90.56 193 LYS A C 1
ATOM 1448 O O . LYS A 1 193 ? -5.103 15.514 7.730 1.00 90.56 193 LYS A O 1
ATOM 1453 N N . PHE A 1 194 ? -6.094 15.527 5.709 1.00 89.31 194 PHE A N 1
ATOM 1454 C CA . PHE A 1 194 ? -4.941 14.954 5.025 1.00 89.31 194 PHE A CA 1
ATOM 1455 C C . PHE A 1 194 ? -3.891 16.043 4.844 1.00 89.31 194 PHE A C 1
ATOM 1457 O O . PHE A 1 194 ? -4.180 17.118 4.319 1.00 89.31 194 PHE A O 1
ATOM 1464 N N . GLU A 1 195 ? -2.687 15.769 5.320 1.00 86.19 195 GLU A N 1
ATOM 1465 C CA . GLU A 1 195 ? -1.514 16.607 5.140 1.00 86.19 195 GLU A CA 1
ATOM 1466 C C . GLU A 1 195 ? -0.554 15.927 4.163 1.00 86.19 195 GLU A C 1
ATOM 1468 O O . GLU A 1 195 ? -0.675 14.735 3.862 1.00 86.19 195 GLU A O 1
ATOM 1473 N N . GLN A 1 196 ? 0.374 16.710 3.633 1.00 82.62 196 GLN A N 1
ATOM 1474 C CA . GLN A 1 196 ? 1.426 16.247 2.752 1.00 82.62 196 GLN A CA 1
ATOM 1475 C C . GLN A 1 196 ? 2.778 16.311 3.465 1.00 82.62 196 GLN A C 1
ATOM 1477 O O . GLN A 1 196 ? 3.087 17.271 4.168 1.00 82.62 196 GLN A O 1
ATOM 1482 N N . ALA A 1 197 ? 3.586 15.283 3.251 1.00 72.50 197 ALA A N 1
ATOM 1483 C CA . ALA A 1 197 ? 4.989 15.252 3.613 1.00 72.50 197 ALA A CA 1
ATOM 1484 C C . ALA A 1 197 ? 5.803 16.033 2.561 1.00 72.50 197 ALA A C 1
ATOM 1486 O O . ALA A 1 197 ? 5.869 15.607 1.411 1.00 72.50 197 ALA A O 1
ATOM 1487 N N . GLU A 1 198 ? 6.410 17.151 2.984 1.00 66.06 198 GLU A N 1
ATOM 1488 C CA . GLU A 1 198 ? 7.157 18.132 2.166 1.00 66.06 198 GLU A CA 1
ATOM 1489 C C . GLU A 1 198 ? 6.296 18.943 1.161 1.00 66.06 198 GLU A C 1
ATOM 1491 O O . GLU A 1 198 ? 5.229 18.510 0.730 1.00 66.06 198 GLU A O 1
ATOM 1496 N N . GLU A 1 199 ? 6.711 20.185 0.850 1.00 54.75 199 GLU A N 1
ATOM 1497 C CA . GLU A 1 199 ? 5.964 21.115 -0.021 1.00 54.75 199 GLU A CA 1
ATOM 1498 C C . GLU A 1 199 ? 5.624 20.460 -1.365 1.00 54.75 199 GLU A C 1
ATOM 1500 O O . GLU A 1 199 ? 6.502 19.921 -2.031 1.00 54.75 199 GLU A O 1
ATOM 1505 N N . ASN A 1 200 ? 4.346 20.521 -1.755 1.00 52.25 200 ASN A N 1
ATOM 1506 C CA . ASN A 1 200 ? 3.803 19.798 -2.897 1.00 52.25 200 ASN A CA 1
ATOM 1507 C C . ASN A 1 200 ? 4.663 19.901 -4.158 1.00 52.25 200 ASN A C 1
ATOM 1509 O O . ASN A 1 200 ? 4.665 20.942 -4.821 1.00 52.25 200 ASN A O 1
ATOM 1513 N N . THR A 1 201 ? 5.342 18.814 -4.518 1.00 64.62 201 THR A N 1
ATOM 1514 C CA . THR A 1 201 ? 6.208 18.843 -5.690 1.00 64.62 201 THR A CA 1
ATOM 1515 C C . THR A 1 201 ? 5.476 18.449 -6.971 1.00 64.62 201 THR A C 1
ATOM 1517 O O . THR A 1 201 ? 5.703 19.072 -8.011 1.00 64.62 201 THR A O 1
ATOM 1520 N N . VAL A 1 202 ? 4.507 17.526 -6.895 1.00 72.88 202 VAL A N 1
ATOM 1521 C CA . VAL A 1 202 ? 3.660 17.165 -8.042 1.00 72.88 202 VAL A CA 1
ATOM 1522 C C . VAL A 1 202 ? 2.603 18.246 -8.278 1.00 72.88 202 VAL A C 1
ATOM 1524 O O . VAL A 1 202 ? 1.634 18.398 -7.522 1.00 72.88 202 VAL A O 1
ATOM 1527 N N . GLN A 1 203 ? 2.745 18.991 -9.373 1.00 64.75 203 GLN A N 1
ATOM 1528 C CA . GLN A 1 203 ? 1.702 19.908 -9.832 1.00 64.75 203 GLN A CA 1
ATOM 1529 C C . GLN A 1 203 ? 0.419 19.114 -10.149 1.00 64.75 203 GLN A C 1
ATOM 1531 O O . GLN A 1 203 ? 0.450 18.173 -10.931 1.00 64.75 203 GLN A O 1
ATOM 1536 N N . GLY A 1 204 ? -0.704 19.470 -9.511 1.00 70.69 204 GLY A N 1
ATOM 1537 C CA . GLY A 1 204 ? -2.026 18.857 -9.745 1.00 70.69 204 GLY A CA 1
ATOM 1538 C C . GLY A 1 204 ? -2.577 17.983 -8.609 1.00 70.69 204 GLY A C 1
ATOM 1539 O O . GLY A 1 204 ? -3.796 17.878 -8.473 1.00 70.69 204 GLY A O 1
ATOM 1540 N N . LEU A 1 205 ? -1.723 17.425 -7.740 1.00 81.75 205 LEU A N 1
ATOM 1541 C CA . LEU A 1 205 ? -2.166 16.619 -6.585 1.00 81.75 205 LEU A CA 1
ATOM 1542 C C . LEU A 1 205 ? -2.327 17.427 -5.283 1.00 81.75 205 LEU A C 1
ATOM 1544 O O . LEU A 1 205 ? -2.875 16.917 -4.309 1.00 81.75 205 LEU A O 1
ATOM 1548 N N . GLY A 1 206 ? -1.934 18.705 -5.268 1.00 70.75 206 GLY A N 1
ATOM 1549 C CA . GLY A 1 206 ? -2.060 19.580 -4.092 1.00 70.75 206 GLY A CA 1
ATOM 1550 C C . GLY A 1 206 ? -3.505 19.827 -3.636 1.00 70.75 206 GLY A C 1
ATOM 1551 O O . GLY A 1 206 ? -3.747 20.023 -2.448 1.00 70.75 206 GLY A O 1
ATOM 1552 N N . ASP A 1 207 ? -4.480 19.728 -4.546 1.00 78.31 207 ASP A N 1
ATOM 1553 C CA . ASP A 1 207 ? -5.917 19.837 -4.233 1.00 78.31 207 ASP A CA 1
ATOM 1554 C C . ASP A 1 207 ? -6.432 18.694 -3.337 1.00 78.31 207 ASP A C 1
ATOM 1556 O O . ASP A 1 207 ? -7.568 18.732 -2.866 1.00 78.31 207 ASP A O 1
ATOM 1560 N N . LEU A 1 208 ? -5.629 17.645 -3.138 1.00 82.69 208 LEU A N 1
ATOM 1561 C CA . LEU A 1 208 ? -5.968 16.497 -2.300 1.00 82.69 208 LEU A CA 1
ATOM 1562 C C . LEU A 1 208 ? -5.647 16.728 -0.814 1.00 82.69 208 LEU A C 1
ATOM 1564 O O . LEU A 1 208 ? -5.951 15.870 0.011 1.00 82.69 208 LEU A O 1
ATOM 1568 N N . ILE A 1 209 ? -5.089 17.888 -0.451 1.00 83.94 209 ILE A N 1
ATOM 1569 C CA . ILE A 1 209 ? -4.963 18.334 0.943 1.00 83.94 209 ILE A CA 1
ATOM 1570 C C . ILE A 1 209 ? -6.343 18.803 1.411 1.00 83.94 209 ILE A C 1
ATOM 1572 O O . ILE A 1 209 ? -6.739 19.949 1.202 1.00 83.94 209 ILE A O 1
ATOM 1576 N N . VAL A 1 210 ? -7.097 17.886 2.012 1.00 88.06 210 VAL A N 1
ATOM 1577 C CA . VAL A 1 210 ? -8.527 18.064 2.297 1.00 88.06 210 VAL A CA 1
ATOM 1578 C C . VAL A 1 210 ? -8.844 17.837 3.765 1.00 88.06 210 VAL A C 1
ATOM 1580 O O . VAL A 1 210 ? -8.328 16.926 4.417 1.00 88.06 210 VAL A O 1
ATOM 1583 N N . THR A 1 211 ? -9.731 18.675 4.283 1.00 92.88 211 THR A N 1
ATOM 1584 C CA . THR A 1 211 ? -10.237 18.606 5.657 1.00 92.88 211 THR A CA 1
ATOM 1585 C C . THR A 1 211 ? -11.261 17.487 5.826 1.00 92.88 211 THR A C 1
ATOM 1587 O O . THR A 1 211 ? -11.890 17.041 4.862 1.00 92.88 211 THR A O 1
ATOM 1590 N N . LYS A 1 212 ? -11.492 17.059 7.074 1.00 93.06 212 LYS A N 1
ATOM 1591 C CA . LYS A 1 212 ? -12.527 16.072 7.421 1.00 93.06 212 LYS A CA 1
ATOM 1592 C C . LYS A 1 212 ? -13.887 16.408 6.806 1.00 93.06 212 LYS A C 1
ATOM 1594 O O . LYS A 1 212 ? -14.534 15.535 6.237 1.00 93.06 212 LYS A O 1
ATOM 1599 N N . ASP A 1 213 ? -14.305 17.668 6.889 1.00 91.88 213 ASP A N 1
ATOM 1600 C CA . ASP A 1 213 ? -15.613 18.108 6.399 1.00 91.88 213 ASP A CA 1
ATOM 1601 C C . ASP A 1 213 ? -15.724 18.024 4.873 1.00 91.88 213 ASP A C 1
ATOM 1603 O O . ASP A 1 213 ? -16.784 17.700 4.337 1.00 91.88 213 ASP A O 1
ATOM 1607 N N . GLU A 1 214 ? -14.634 18.293 4.154 1.00 92.38 214 GLU A N 1
ATOM 1608 C CA . GLU A 1 214 ? -14.582 18.142 2.698 1.00 92.38 214 GLU A CA 1
ATOM 1609 C C . GLU A 1 214 ? -14.616 16.675 2.282 1.00 92.38 214 GLU A C 1
ATOM 1611 O O . GLU A 1 214 ? -15.330 16.335 1.338 1.00 92.38 214 GLU A O 1
ATOM 1616 N N . VAL A 1 215 ? -13.902 15.807 3.009 1.00 92.75 215 VAL A N 1
ATOM 1617 C CA . VAL A 1 215 ? -13.980 14.353 2.813 1.00 92.75 215 VAL A CA 1
ATOM 1618 C C . VAL A 1 215 ? -15.410 13.880 3.046 1.00 92.75 215 VAL A C 1
ATOM 1620 O O . VAL A 1 215 ? -15.976 13.240 2.168 1.00 92.75 215 VAL A O 1
ATOM 1623 N N . ILE A 1 216 ? -16.042 14.255 4.166 1.00 92.12 216 ILE A N 1
ATOM 1624 C CA . ILE A 1 216 ? -17.430 13.874 4.460 1.00 92.12 216 ILE A CA 1
ATOM 1625 C C . ILE A 1 216 ? -18.345 14.299 3.312 1.00 92.12 216 ILE A C 1
ATOM 1627 O O . ILE A 1 216 ? -19.031 13.446 2.766 1.00 92.12 216 ILE A O 1
ATOM 1631 N N . LYS A 1 217 ? -18.291 15.557 2.852 1.00 92.38 217 LYS A N 1
ATOM 1632 C CA . LYS A 1 217 ? -19.110 16.037 1.719 1.00 92.38 217 LYS A CA 1
ATOM 1633 C C . LYS A 1 217 ? -18.945 15.216 0.435 1.00 92.38 217 LYS A C 1
ATOM 1635 O O . LYS A 1 217 ? -19.887 15.148 -0.358 1.00 92.38 217 LYS A O 1
ATOM 1640 N N . ARG A 1 218 ? -17.762 14.644 0.184 1.00 91.25 218 ARG A N 1
ATOM 1641 C CA . ARG A 1 218 ? -17.545 13.718 -0.940 1.00 91.25 218 ARG A CA 1
ATOM 1642 C C . ARG A 1 218 ? -18.140 12.348 -0.650 1.00 91.25 218 ARG A C 1
ATOM 1644 O O . ARG A 1 218 ? -18.881 11.837 -1.484 1.00 91.25 218 ARG A O 1
ATOM 1651 N N . LEU A 1 219 ? -17.907 11.815 0.548 1.00 91.12 219 LEU A N 1
ATOM 1652 C CA . LEU A 1 219 ? -18.469 10.544 1.003 1.00 91.12 219 LEU A CA 1
ATOM 1653 C C . LEU A 1 219 ? -20.005 10.522 0.943 1.00 91.12 219 LEU A C 1
ATOM 1655 O O . LEU A 1 219 ? -20.574 9.500 0.577 1.00 91.12 219 LEU A O 1
ATOM 1659 N N . GLU A 1 220 ? -20.686 11.643 1.217 1.00 89.38 220 GLU A N 1
ATOM 1660 C CA . GLU A 1 220 ? -22.153 11.750 1.095 1.00 89.38 220 GLU A CA 1
ATOM 1661 C C . GLU A 1 220 ? -22.662 11.497 -0.334 1.00 89.38 220 GLU A C 1
ATOM 1663 O O . GLU A 1 220 ? -23.816 11.113 -0.527 1.00 89.38 220 GLU A O 1
ATOM 1668 N N . LYS A 1 221 ? -21.813 11.743 -1.337 1.00 89.19 221 LYS A N 1
ATOM 1669 C CA . LYS A 1 221 ? -22.117 11.584 -2.766 1.00 89.19 221 LYS A CA 1
ATOM 1670 C C . LYS A 1 221 ? -21.511 10.314 -3.360 1.00 89.19 221 LYS A C 1
ATOM 1672 O O . LYS A 1 221 ? -21.842 9.971 -4.493 1.00 89.19 221 LYS A O 1
ATOM 1677 N N . ALA A 1 222 ? -20.606 9.660 -2.636 1.00 86.81 222 ALA A N 1
ATOM 1678 C CA . ALA A 1 222 ? -19.893 8.489 -3.109 1.00 86.81 222 ALA A CA 1
ATOM 1679 C C . ALA A 1 222 ? -20.814 7.263 -3.130 1.00 86.81 222 ALA A C 1
ATOM 1681 O O . ALA A 1 222 ? -21.552 6.996 -2.180 1.00 86.81 222 ALA A O 1
ATOM 1682 N N . ASP A 1 223 ? -20.734 6.490 -4.212 1.00 87.62 223 ASP A N 1
ATOM 1683 C CA . ASP A 1 223 ? -21.351 5.170 -4.303 1.00 87.62 223 ASP A CA 1
ATOM 1684 C C . ASP A 1 223 ? -20.260 4.102 -4.183 1.00 87.62 223 ASP A C 1
ATOM 1686 O O . ASP A 1 223 ? -19.474 3.885 -5.106 1.00 87.62 223 ASP A O 1
ATOM 1690 N N . PHE A 1 224 ? -20.210 3.444 -3.025 1.00 87.56 224 PHE A N 1
ATOM 1691 C CA . PHE A 1 224 ? -19.290 2.334 -2.759 1.00 87.56 224 PHE A CA 1
ATOM 1692 C C . PHE A 1 224 ? -19.849 0.970 -3.197 1.00 87.56 224 PHE A C 1
ATOM 1694 O O . PHE A 1 224 ? -19.242 -0.071 -2.948 1.00 87.56 224 PHE A O 1
ATOM 1701 N N . GLY A 1 225 ? -21.002 0.953 -3.868 1.00 85.50 225 GLY A N 1
ATOM 1702 C CA . GLY A 1 225 ? -21.602 -0.247 -4.420 1.00 85.50 225 GLY A CA 1
ATOM 1703 C C . GLY A 1 225 ? -22.503 -1.008 -3.446 1.00 85.50 225 GLY A C 1
ATOM 1704 O O . GLY A 1 225 ? -22.963 -0.520 -2.411 1.00 85.50 225 GLY A O 1
ATOM 1705 N N . LYS A 1 226 ? -22.832 -2.246 -3.830 1.00 82.81 226 LYS A N 1
ATOM 1706 C CA . LYS A 1 226 ? -23.846 -3.053 -3.141 1.00 82.81 226 LYS A CA 1
ATOM 1707 C C . LYS A 1 226 ? -23.392 -3.411 -1.727 1.00 82.81 226 LYS A C 1
ATOM 1709 O O . LYS A 1 226 ? -22.317 -3.954 -1.538 1.00 82.81 226 LYS A O 1
ATOM 1714 N N . GLY A 1 227 ? -24.275 -3.190 -0.755 1.00 85.56 227 GLY A N 1
ATOM 1715 C CA . GLY A 1 227 ? -24.042 -3.563 0.642 1.00 85.56 227 GLY A CA 1
ATOM 1716 C C . GLY A 1 227 ? -23.488 -2.435 1.509 1.00 85.56 227 GLY A C 1
ATOM 1717 O O . GLY A 1 227 ? -23.511 -2.586 2.728 1.00 85.56 227 GLY A O 1
ATOM 1718 N N . VAL A 1 228 ? -23.093 -1.304 0.915 1.00 93.38 228 VAL A N 1
ATOM 1719 C CA . VAL A 1 228 ? -22.695 -0.086 1.630 1.00 93.38 228 VAL A CA 1
ATOM 1720 C C . VAL A 1 228 ? -23.802 0.958 1.503 1.00 93.38 228 VAL A C 1
ATOM 1722 O O . VAL A 1 228 ? -24.302 1.210 0.409 1.00 93.38 228 VAL A O 1
ATOM 1725 N N . LYS A 1 229 ? -24.227 1.558 2.616 1.00 92.31 229 LYS A N 1
ATOM 1726 C CA . LYS A 1 229 ? -25.198 2.664 2.606 1.00 92.31 229 LYS A CA 1
ATOM 1727 C C . LYS A 1 229 ? -24.763 3.764 3.550 1.00 92.31 229 LYS A C 1
ATOM 1729 O O . LYS A 1 229 ? -24.366 3.471 4.675 1.00 92.31 229 LYS A O 1
ATOM 1734 N N . PHE A 1 230 ? -24.924 5.005 3.113 1.00 90.75 230 PHE A N 1
ATOM 1735 C CA . PHE A 1 230 ? -24.728 6.183 3.942 1.00 90.75 230 PHE A CA 1
ATOM 1736 C C . PHE A 1 230 ? -26.070 6.717 4.452 1.00 90.75 230 PHE A C 1
ATOM 1738 O O . PHE A 1 230 ? -27.029 6.828 3.686 1.00 90.75 230 PHE A O 1
ATOM 1745 N N . ALA A 1 231 ? -26.138 7.048 5.739 1.00 90.44 231 ALA A N 1
ATOM 1746 C CA . ALA A 1 231 ? -27.269 7.705 6.381 1.00 90.44 231 ALA A CA 1
ATOM 1747 C C . ALA A 1 231 ? -26.907 9.174 6.688 1.00 90.44 231 ALA A C 1
ATOM 1749 O O . ALA A 1 231 ? -26.262 9.439 7.706 1.00 90.44 231 ALA A O 1
ATOM 1750 N N . PRO A 1 232 ? -27.341 10.152 5.862 1.00 84.31 232 PRO A N 1
ATOM 1751 C CA . PRO A 1 232 ? -26.950 11.556 6.028 1.00 84.31 232 PRO A CA 1
ATOM 1752 C C . PRO A 1 232 ? -27.388 12.174 7.358 1.00 84.31 232 PRO A C 1
ATOM 1754 O O . PRO A 1 232 ? -26.687 13.010 7.915 1.00 84.31 232 PRO A O 1
ATOM 1757 N N . SER A 1 233 ? -28.532 11.745 7.900 1.00 84.81 233 SER A N 1
ATOM 1758 C CA . SER A 1 233 ? -29.074 12.279 9.155 1.00 84.81 233 SER A CA 1
ATOM 1759 C C . SER A 1 233 ? -28.215 11.956 10.376 1.00 84.81 233 SER A C 1
ATOM 1761 O O . SER A 1 233 ? -28.186 12.743 11.317 1.00 84.81 233 SER A O 1
ATOM 1763 N N . THR A 1 234 ? -27.546 10.800 10.381 1.00 87.69 234 THR A N 1
ATOM 1764 C CA . THR A 1 234 ? -26.706 10.345 11.502 1.00 87.69 234 THR A CA 1
ATOM 1765 C C . THR A 1 234 ? -25.214 10.374 11.178 1.00 87.69 234 THR A C 1
ATOM 1767 O O . THR A 1 234 ? -24.405 10.154 12.074 1.00 87.69 234 THR A O 1
ATOM 1770 N N . LYS A 1 235 ? -24.840 10.690 9.927 1.00 90.31 235 LYS A N 1
ATOM 1771 C CA . LYS A 1 235 ? -23.474 10.582 9.390 1.00 90.31 235 LYS A CA 1
ATOM 1772 C C . LYS A 1 235 ? -22.868 9.199 9.638 1.00 90.31 235 LYS A C 1
ATOM 1774 O O . LYS A 1 235 ? -21.726 9.064 10.082 1.00 90.31 235 LYS A O 1
ATOM 1779 N N . GLU A 1 236 ? -23.652 8.163 9.366 1.00 94.56 236 GLU A N 1
ATOM 1780 C CA . GLU A 1 236 ? -23.242 6.777 9.573 1.00 94.56 236 GLU A CA 1
ATOM 1781 C C . GLU A 1 236 ? -23.191 6.020 8.254 1.00 94.56 236 GLU A C 1
ATOM 1783 O O . GLU A 1 236 ? -24.108 6.093 7.435 1.00 94.56 236 GLU A O 1
ATOM 1788 N N . PHE A 1 237 ? -22.125 5.248 8.071 1.00 95.00 237 PHE A N 1
ATOM 1789 C CA . PHE A 1 237 ? -22.070 4.220 7.046 1.00 95.00 237 PHE A CA 1
ATOM 1790 C C . PHE A 1 237 ? -22.515 2.885 7.627 1.00 95.00 237 PHE A C 1
ATOM 1792 O O . PHE A 1 237 ? -22.208 2.542 8.767 1.00 95.00 237 PHE A O 1
ATOM 1799 N N . THR A 1 238 ? -23.213 2.102 6.816 1.00 95.00 238 THR A N 1
ATOM 1800 C CA . THR A 1 238 ? -23.558 0.718 7.127 1.00 95.00 238 THR A CA 1
ATOM 1801 C C . THR A 1 238 ? -22.977 -0.193 6.064 1.00 95.00 238 THR A C 1
ATOM 1803 O O . THR A 1 238 ? -23.193 0.044 4.878 1.00 95.00 238 THR A O 1
ATOM 1806 N N . VAL A 1 239 ? -22.236 -1.217 6.485 1.00 96.44 239 VAL A N 1
ATOM 1807 C CA . VAL A 1 239 ? -21.677 -2.246 5.601 1.00 96.44 239 VAL A CA 1
ATOM 1808 C C . VAL A 1 239 ? -22.323 -3.581 5.936 1.00 96.44 239 VAL A C 1
ATOM 1810 O O . VAL A 1 239 ? -22.332 -4.010 7.090 1.00 96.44 239 VAL A O 1
ATOM 1813 N N . SER A 1 240 ? -22.879 -4.235 4.924 1.00 94.44 240 SER A N 1
ATOM 1814 C CA . SER A 1 240 ? -23.532 -5.535 5.061 1.00 94.44 240 SER A CA 1
ATOM 1815 C C . SER A 1 240 ? -22.480 -6.636 5.184 1.00 94.44 240 SER A C 1
ATOM 1817 O O . SER A 1 240 ? -21.706 -6.864 4.259 1.00 94.44 240 SER A O 1
ATOM 1819 N N . VAL A 1 241 ? -22.475 -7.344 6.310 1.00 92.88 241 VAL A N 1
ATOM 1820 C CA . VAL A 1 241 ? -21.613 -8.501 6.560 1.00 92.88 241 VAL A CA 1
ATOM 1821 C C . VAL A 1 241 ? -22.419 -9.778 6.310 1.00 92.88 241 VAL A C 1
ATOM 1823 O O . VAL A 1 241 ? -23.452 -9.988 6.965 1.00 92.88 241 VAL A O 1
ATOM 1826 N N . PRO A 1 242 ? -21.983 -10.654 5.384 1.00 88.25 242 PRO A N 1
ATOM 1827 C CA . PRO A 1 242 ? -22.681 -11.900 5.096 1.00 88.25 242 PRO A CA 1
ATOM 1828 C C . PRO A 1 242 ? -22.959 -12.704 6.371 1.00 88.25 242 PRO A C 1
ATOM 1830 O O . PRO A 1 242 ? -22.061 -12.948 7.171 1.00 88.25 242 PRO A O 1
ATOM 1833 N N . LEU A 1 243 ? -24.216 -13.120 6.553 1.00 86.94 243 LEU A N 1
ATOM 1834 C CA . LEU A 1 243 ? -24.683 -13.960 7.669 1.00 86.94 243 LEU A CA 1
ATOM 1835 C C . LEU A 1 243 ? -24.589 -13.338 9.079 1.00 86.94 243 LEU A C 1
ATOM 1837 O O . LEU A 1 243 ? -24.999 -13.991 10.037 1.00 86.94 243 LEU A O 1
ATOM 1841 N N . LYS A 1 244 ? -24.100 -12.099 9.227 1.00 89.12 244 LYS A N 1
ATOM 1842 C CA . LYS A 1 244 ? -23.866 -11.458 10.538 1.00 89.12 244 LYS A CA 1
ATOM 1843 C C . LYS A 1 244 ? -24.576 -10.115 10.740 1.00 89.12 244 LYS A C 1
ATOM 1845 O O . LYS A 1 244 ? -24.660 -9.641 11.869 1.00 89.12 244 LYS A O 1
ATOM 1850 N N . GLY A 1 245 ? -25.145 -9.530 9.685 1.00 92.62 245 GLY A N 1
ATOM 1851 C CA . GLY A 1 245 ? -25.935 -8.296 9.761 1.00 92.62 245 GLY A CA 1
ATOM 1852 C C . GLY A 1 245 ? -25.175 -7.080 9.238 1.00 92.62 245 GLY A C 1
ATOM 1853 O O . GLY A 1 245 ? -24.335 -7.217 8.358 1.00 92.62 245 GLY A O 1
ATOM 1854 N N . ASN A 1 246 ? -25.485 -5.886 9.748 1.00 94.88 246 ASN A N 1
ATOM 1855 C CA . ASN A 1 246 ? -24.892 -4.637 9.265 1.00 94.88 246 ASN A CA 1
ATOM 1856 C C . ASN A 1 246 ? -23.928 -4.057 10.301 1.00 94.88 246 ASN A C 1
ATOM 1858 O O . ASN A 1 246 ? -24.327 -3.759 1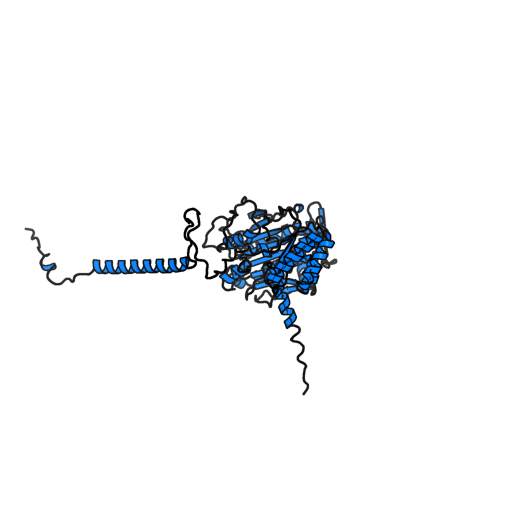1.426 1.00 94.88 246 ASN A O 1
ATOM 1862 N N . ALA A 1 247 ? -22.677 -3.854 9.900 1.00 96.12 247 ALA A N 1
ATOM 1863 C CA . ALA A 1 247 ? -21.698 -3.105 10.670 1.00 96.12 247 ALA A CA 1
ATOM 1864 C C . ALA A 1 247 ? -21.955 -1.604 10.498 1.00 96.12 247 ALA A C 1
ATOM 1866 O O . ALA A 1 247 ? -22.056 -1.129 9.368 1.00 96.12 247 ALA A O 1
ATOM 1867 N N . VAL A 1 248 ? -22.075 -0.870 11.605 1.00 96.44 248 VAL A N 1
ATOM 1868 C CA . VAL A 1 248 ? -22.331 0.578 11.607 1.00 96.44 248 VAL A CA 1
ATOM 1869 C C . VAL A 1 248 ? -21.043 1.321 11.950 1.00 96.44 248 VAL A C 1
ATOM 1871 O O . VAL A 1 248 ? -20.408 1.020 12.963 1.00 96.44 248 VAL A O 1
ATOM 1874 N N . PHE A 1 249 ? -20.696 2.295 11.114 1.00 96.88 249 PHE A N 1
ATOM 1875 C CA . PHE A 1 249 ? -19.508 3.136 11.210 1.00 96.88 249 PHE A CA 1
ATOM 1876 C C . PHE A 1 249 ? -19.931 4.592 11.369 1.00 96.88 249 PHE A C 1
ATOM 1878 O O . PHE A 1 249 ? -20.615 5.142 10.509 1.00 96.88 249 PHE A O 1
ATOM 1885 N N . ASN A 1 250 ? -19.519 5.226 12.458 1.00 95.25 250 ASN A N 1
ATOM 1886 C CA . ASN A 1 250 ? -19.886 6.598 12.780 1.00 95.25 250 ASN A CA 1
ATOM 1887 C C . ASN A 1 250 ? -18.789 7.565 12.314 1.00 95.25 250 ASN A C 1
ATOM 1889 O O . ASN A 1 250 ? -17.684 7.530 12.844 1.00 95.25 250 ASN A O 1
ATOM 1893 N N . MET A 1 251 ? -19.083 8.464 11.371 1.00 94.38 251 MET A N 1
ATOM 1894 C CA . MET A 1 251 ? -18.068 9.355 10.779 1.00 94.38 251 MET A CA 1
ATOM 1895 C C . MET A 1 251 ? -17.514 10.413 11.748 1.00 94.38 251 MET A C 1
ATOM 1897 O O . MET A 1 251 ? -16.514 11.072 11.455 1.00 94.38 251 MET A O 1
ATOM 1901 N N . GLU A 1 252 ? -18.101 10.575 12.935 1.00 92.12 252 GLU A N 1
ATOM 1902 C CA . GLU A 1 252 ? -17.505 11.396 13.990 1.00 92.12 252 GLU A CA 1
ATOM 1903 C C . GLU A 1 252 ? -16.320 10.691 14.663 1.00 92.12 252 GLU A C 1
ATOM 1905 O O . GLU A 1 252 ? -15.378 11.346 15.113 1.00 92.12 252 GLU A O 1
ATOM 1910 N N . LYS A 1 253 ? -16.303 9.356 14.656 1.00 92.44 253 LYS A N 1
ATOM 1911 C CA . LYS A 1 253 ? -15.204 8.545 15.179 1.00 92.44 253 LYS A CA 1
ATOM 1912 C C . LYS A 1 253 ? -14.069 8.450 14.159 1.00 92.44 253 LYS A C 1
ATOM 1914 O O . LYS A 1 253 ? -14.292 8.067 13.018 1.00 92.44 253 LYS A O 1
ATOM 1919 N N . LYS A 1 254 ? -12.839 8.744 14.597 1.00 89.88 254 LYS A N 1
ATOM 1920 C CA . LYS A 1 254 ? -11.627 8.729 13.757 1.00 89.88 254 LYS A CA 1
ATOM 1921 C C . LYS A 1 254 ? -11.457 7.411 12.992 1.00 89.88 254 LYS A C 1
ATOM 1923 O O . LYS A 1 254 ? -11.303 7.429 11.783 1.00 89.88 254 LYS A O 1
ATOM 1928 N N . GLU A 1 255 ? -11.463 6.289 13.698 1.00 91.25 255 GLU A N 1
ATOM 1929 C CA . GLU A 1 255 ? -11.145 4.955 13.179 1.00 91.25 255 GLU A CA 1
ATOM 1930 C C . GLU A 1 255 ? -12.190 4.494 12.156 1.00 91.25 255 GLU A C 1
ATOM 1932 O O . GLU A 1 255 ? -11.845 3.902 11.140 1.00 91.25 255 GLU A O 1
ATOM 1937 N N . ASP A 1 256 ? -13.458 4.825 12.401 1.00 95.50 256 ASP A N 1
ATOM 1938 C CA . ASP A 1 256 ? -14.576 4.587 11.490 1.00 95.50 256 ASP A CA 1
ATOM 1939 C C . ASP A 1 256 ? -14.466 5.471 10.238 1.00 95.50 256 ASP A C 1
ATOM 1941 O O . ASP A 1 256 ? -14.623 4.983 9.123 1.00 95.50 256 ASP A O 1
ATOM 1945 N N . PHE A 1 257 ? -14.180 6.765 10.421 1.00 95.56 257 PHE A N 1
ATOM 1946 C CA . PHE A 1 257 ? -14.007 7.736 9.340 1.00 95.56 257 PHE A CA 1
ATOM 1947 C C . PHE A 1 257 ? -12.831 7.379 8.423 1.00 95.56 257 PHE A C 1
ATOM 1949 O O . PHE A 1 257 ? -12.978 7.422 7.202 1.00 95.56 257 PHE A O 1
ATOM 1956 N N . LEU A 1 258 ? -11.686 6.999 8.999 1.00 95.12 258 LEU A N 1
ATOM 1957 C CA . LEU A 1 258 ? -10.466 6.706 8.248 1.00 95.12 258 LEU A CA 1
ATOM 1958 C C . LEU A 1 258 ? -10.661 5.587 7.222 1.00 95.12 258 LEU A C 1
ATOM 1960 O O . LEU A 1 258 ? -10.112 5.692 6.132 1.00 95.12 258 LEU A O 1
ATOM 1964 N N . LEU A 1 259 ? -11.500 4.583 7.509 1.00 96.75 259 LEU A N 1
ATOM 1965 C CA . LEU A 1 259 ? -11.759 3.480 6.576 1.00 96.75 259 LEU A CA 1
ATOM 1966 C C . LEU A 1 259 ? -12.265 3.982 5.222 1.00 96.75 259 LEU A C 1
ATOM 1968 O O . LEU A 1 259 ? -11.791 3.551 4.171 1.00 96.75 259 LEU A O 1
ATOM 1972 N N . PHE A 1 260 ? -13.230 4.897 5.257 1.00 96.56 260 PHE A N 1
ATOM 1973 C CA . PHE A 1 260 ? -13.828 5.465 4.053 1.00 96.56 260 PHE A CA 1
ATOM 1974 C C . PHE A 1 260 ? -12.958 6.577 3.479 1.00 96.56 260 PHE A C 1
ATOM 1976 O O . PHE A 1 260 ? -12.841 6.683 2.263 1.00 96.56 260 PHE A O 1
ATOM 1983 N N . ALA A 1 261 ? -12.317 7.371 4.338 1.00 95.75 261 ALA A N 1
ATOM 1984 C CA . ALA A 1 261 ? -11.438 8.455 3.923 1.00 95.75 261 ALA A CA 1
ATOM 1985 C C . ALA A 1 261 ? -10.200 7.949 3.164 1.00 95.75 261 ALA A C 1
ATOM 1987 O O . ALA A 1 261 ? -9.808 8.561 2.175 1.00 95.75 261 ALA A O 1
ATOM 1988 N N . GLU A 1 262 ? -9.604 6.828 3.588 1.00 96.25 262 GLU A N 1
ATOM 1989 C CA . GLU A 1 262 ? -8.457 6.235 2.898 1.00 96.25 262 GLU A CA 1
ATOM 1990 C C . GLU A 1 262 ? -8.842 5.742 1.494 1.00 96.25 262 GLU A C 1
ATOM 1992 O O . GLU A 1 262 ? -8.154 6.033 0.515 1.00 96.25 262 GLU A O 1
ATOM 1997 N N . VAL A 1 263 ? -9.974 5.038 1.379 1.00 97.00 263 VAL A N 1
ATOM 1998 C CA . VAL A 1 263 ? -10.488 4.553 0.088 1.00 97.00 263 VAL A CA 1
ATOM 1999 C C . VAL A 1 263 ? -10.900 5.713 -0.822 1.00 97.00 263 VAL A C 1
ATOM 2001 O O . VAL A 1 263 ? -10.552 5.697 -2.002 1.00 97.00 263 VAL A O 1
ATOM 2004 N N . ASP A 1 264 ? -11.592 6.728 -0.294 1.00 95.12 264 ASP A N 1
ATOM 2005 C CA . ASP A 1 264 ? -11.942 7.953 -1.029 1.00 95.12 264 ASP A CA 1
ATOM 2006 C C . ASP A 1 264 ? -10.691 8.629 -1.584 1.00 95.12 264 ASP A C 1
ATOM 2008 O O . ASP A 1 264 ? -10.613 8.887 -2.779 1.00 95.12 264 ASP A O 1
ATOM 2012 N N . ALA A 1 265 ? -9.669 8.843 -0.759 1.00 94.81 265 ALA A N 1
ATOM 2013 C CA . ALA A 1 265 ? -8.446 9.495 -1.203 1.00 94.81 265 ALA A CA 1
ATOM 2014 C C . ALA A 1 265 ? -7.707 8.700 -2.297 1.00 94.81 265 ALA A C 1
ATOM 2016 O O . ALA A 1 265 ? -7.243 9.310 -3.260 1.00 94.81 265 ALA A O 1
ATOM 2017 N N . ILE A 1 266 ? -7.674 7.361 -2.237 1.00 96.50 266 ILE A N 1
ATOM 2018 C CA . ILE A 1 266 ? -7.153 6.536 -3.346 1.00 96.50 266 ILE A CA 1
ATOM 2019 C C . ILE A 1 266 ? -7.962 6.771 -4.630 1.00 96.50 266 ILE A C 1
ATOM 2021 O O . ILE A 1 266 ? -7.387 6.955 -5.705 1.00 96.50 266 ILE A O 1
ATOM 2025 N N . LEU A 1 267 ? -9.294 6.789 -4.541 1.00 95.69 267 LEU A N 1
ATOM 2026 C CA . LEU A 1 267 ? -10.158 7.036 -5.698 1.00 95.69 267 LEU A CA 1
ATOM 2027 C C . LEU A 1 267 ? -9.962 8.447 -6.270 1.00 95.69 267 LEU A C 1
ATOM 2029 O O . LEU A 1 267 ? -9.904 8.591 -7.492 1.00 95.69 267 LEU A O 1
ATOM 2033 N N . GLN A 1 268 ? -9.789 9.457 -5.414 1.00 93.81 268 GLN A N 1
ATOM 2034 C CA . GLN A 1 268 ? -9.522 10.835 -5.827 1.00 93.81 268 GLN A CA 1
ATOM 2035 C C . GLN A 1 268 ? -8.151 10.987 -6.495 1.00 93.81 268 GLN A C 1
ATOM 2037 O O . GLN A 1 268 ? -8.044 11.710 -7.485 1.00 93.81 268 GLN A O 1
ATOM 2042 N N . ILE A 1 269 ? -7.117 10.287 -6.012 1.00 94.50 269 ILE A N 1
ATOM 2043 C CA . ILE A 1 269 ? -5.814 10.223 -6.692 1.00 94.50 269 ILE A CA 1
ATOM 2044 C C . ILE A 1 269 ? -6.015 9.698 -8.115 1.00 94.50 269 ILE A C 1
ATOM 2046 O O . ILE A 1 269 ? -5.617 10.353 -9.074 1.00 94.50 269 ILE A O 1
ATOM 2050 N N . ILE A 1 270 ? -6.704 8.564 -8.278 1.00 95.50 270 ILE A N 1
ATOM 2051 C CA . ILE A 1 270 ? -6.941 7.976 -9.604 1.00 95.50 270 ILE A CA 1
ATOM 2052 C C . ILE A 1 270 ? -7.765 8.914 -10.501 1.00 95.50 270 ILE A C 1
ATOM 2054 O O . ILE A 1 270 ? -7.496 9.020 -11.697 1.00 95.50 270 ILE A O 1
ATOM 2058 N N . GLU A 1 271 ? -8.768 9.608 -9.960 1.00 93.38 271 GLU A N 1
ATOM 2059 C CA . GLU A 1 271 ? -9.566 10.588 -10.709 1.00 93.38 271 GLU A CA 1
ATOM 2060 C C . GLU A 1 271 ? -8.709 11.760 -11.214 1.00 93.38 271 GLU A C 1
ATOM 2062 O O . GLU A 1 271 ? -8.821 12.162 -12.377 1.00 93.38 271 GLU A O 1
ATOM 2067 N N . LYS A 1 272 ? -7.803 12.274 -10.375 1.00 92.50 272 LYS A N 1
ATOM 2068 C CA . LYS A 1 272 ? -6.874 13.341 -10.763 1.00 92.50 272 LYS A CA 1
ATOM 2069 C C . LYS A 1 272 ? -5.881 12.882 -11.827 1.00 92.50 272 LYS A C 1
ATOM 2071 O O . LYS A 1 272 ? -5.694 13.601 -12.803 1.00 92.50 272 LYS A O 1
ATOM 2076 N N . LEU A 1 273 ? -5.338 11.672 -11.712 1.00 93.25 273 LEU A N 1
ATOM 2077 C CA . LEU A 1 273 ? -4.437 11.107 -12.726 1.00 93.25 273 LEU A CA 1
ATOM 2078 C C . LEU A 1 273 ? -5.142 10.844 -14.064 1.00 93.25 273 LEU A C 1
ATOM 2080 O O . LEU A 1 273 ? -4.553 11.037 -15.120 1.00 93.25 273 LEU A O 1
ATOM 2084 N N . ASN A 1 274 ? -6.423 10.464 -14.043 1.00 92.44 274 ASN A N 1
ATOM 2085 C CA . ASN A 1 274 ? -7.225 10.374 -15.269 1.00 92.44 274 ASN A CA 1
ATOM 2086 C C . ASN A 1 274 ? -7.471 11.748 -15.912 1.00 92.44 274 ASN A C 1
ATOM 2088 O O . ASN A 1 274 ? -7.609 11.841 -17.131 1.00 92.44 274 ASN A O 1
ATOM 2092 N N . SER A 1 275 ? -7.558 12.803 -15.098 1.00 91.06 275 SER A N 1
ATOM 2093 C CA . SER A 1 275 ? -7.798 14.172 -15.568 1.00 91.06 275 SER A CA 1
ATOM 2094 C C . SER A 1 275 ? -6.552 14.806 -16.190 1.00 91.06 275 SER A C 1
ATOM 2096 O O . SER A 1 275 ? -6.689 15.675 -17.051 1.00 91.06 275 SER A O 1
ATOM 2098 N N . ASP A 1 276 ? -5.357 14.359 -15.793 1.00 88.81 276 ASP A N 1
ATOM 2099 C CA . ASP A 1 276 ? -4.080 14.790 -16.359 1.00 88.81 276 ASP A CA 1
ATOM 2100 C C . ASP A 1 276 ? -3.239 13.594 -16.851 1.00 88.81 276 ASP A C 1
ATOM 2102 O O . ASP A 1 276 ? -2.338 13.117 -16.153 1.00 88.81 276 ASP A O 1
ATOM 2106 N N . PRO A 1 277 ? -3.488 13.111 -18.085 1.00 85.31 277 PRO A N 1
ATOM 2107 C CA . PRO A 1 277 ? -2.749 11.988 -18.657 1.00 85.31 277 PRO A CA 1
ATOM 2108 C C . PRO A 1 277 ? -1.243 12.232 -18.797 1.00 85.31 277 PRO A C 1
ATOM 2110 O O . PRO A 1 277 ? -0.496 11.271 -18.979 1.00 85.31 277 PRO A O 1
ATOM 2113 N N . SER A 1 278 ? -0.781 13.489 -18.734 1.00 86.94 278 SER A N 1
ATOM 2114 C CA . SER A 1 278 ? 0.643 13.811 -18.867 1.00 86.94 278 SER A CA 1
ATOM 2115 C C . SER A 1 278 ? 1.478 13.291 -17.697 1.00 86.94 278 SER A C 1
ATOM 2117 O O . SER A 1 278 ? 2.657 13.010 -17.889 1.00 86.94 278 SER A O 1
ATOM 2119 N N . LEU A 1 279 ? 0.855 13.082 -16.531 1.00 85.25 279 LEU A N 1
ATOM 2120 C CA . LEU A 1 279 ? 1.504 12.550 -15.331 1.00 85.25 279 LEU A CA 1
ATOM 2121 C C . LEU A 1 279 ? 1.761 11.039 -15.381 1.00 85.25 279 LEU A C 1
ATOM 2123 O O . LEU A 1 279 ? 2.578 10.560 -14.611 1.00 85.25 279 LEU A O 1
ATOM 2127 N N . VAL A 1 280 ? 1.044 10.295 -16.235 1.00 88.06 280 VAL A N 1
ATOM 2128 C CA . VAL A 1 280 ? 1.060 8.813 -16.250 1.00 88.06 280 VAL A CA 1
ATOM 2129 C C . VAL A 1 280 ? 1.390 8.204 -17.619 1.00 88.06 280 VAL A C 1
ATOM 2131 O O . VAL A 1 280 ? 1.578 6.994 -17.758 1.00 88.06 280 VAL A O 1
ATOM 2134 N N . GLN A 1 281 ? 1.427 9.019 -18.680 1.00 83.75 281 GLN A N 1
ATOM 2135 C CA . GLN A 1 281 ? 1.732 8.589 -20.053 1.00 83.75 281 GLN A CA 1
ATOM 2136 C C . GLN A 1 281 ? 3.021 9.220 -20.598 1.00 83.75 281 GLN A C 1
ATOM 2138 O O . GLN A 1 281 ? 3.133 9.468 -21.798 1.00 83.75 281 GLN A O 1
ATOM 2143 N N . ASP A 1 282 ? 4.012 9.449 -19.740 1.00 85.00 282 ASP A N 1
ATOM 2144 C CA . ASP A 1 282 ? 5.298 10.066 -20.096 1.00 85.00 282 ASP A CA 1
ATOM 2145 C C . ASP A 1 282 ? 6.391 9.049 -20.511 1.00 85.00 282 ASP A C 1
ATOM 2147 O O . ASP A 1 282 ? 7.475 9.426 -20.963 1.00 85.00 282 ASP A O 1
ATOM 2151 N N . GLY A 1 283 ? 6.099 7.745 -20.409 1.00 84.75 283 GLY A N 1
ATOM 2152 C CA . GLY A 1 283 ? 7.021 6.652 -20.747 1.00 84.75 283 GLY A CA 1
ATOM 2153 C C . GLY A 1 283 ? 7.982 6.262 -19.618 1.00 84.75 283 GLY A C 1
ATOM 2154 O O . GLY A 1 283 ? 8.829 5.375 -19.810 1.00 84.75 283 GLY A O 1
ATOM 2155 N N . VAL A 1 284 ? 7.838 6.886 -18.451 1.00 91.31 284 VAL A N 1
ATOM 2156 C CA . VAL A 1 284 ? 8.563 6.575 -17.225 1.00 91.31 284 VAL A CA 1
ATOM 2157 C C . VAL A 1 284 ? 7.686 5.675 -16.339 1.00 91.31 284 VAL A C 1
ATOM 2159 O O . VAL A 1 284 ? 6.472 5.840 -16.316 1.00 91.31 284 VAL A O 1
ATOM 2162 N N . PRO A 1 285 ? 8.248 4.648 -15.673 1.00 93.50 285 PRO A N 1
ATOM 2163 C CA . PRO A 1 285 ? 7.486 3.841 -14.730 1.00 93.50 285 PRO A CA 1
ATOM 2164 C C . PRO A 1 285 ? 7.113 4.616 -13.466 1.00 93.50 285 PRO A C 1
ATOM 2166 O O . PRO A 1 285 ? 8.000 5.180 -12.819 1.00 93.50 285 PRO A O 1
ATOM 2169 N N . ASP A 1 286 ? 5.842 4.550 -13.086 1.00 96.00 286 ASP A N 1
ATOM 2170 C CA . ASP A 1 286 ? 5.309 5.158 -11.863 1.00 96.00 286 ASP A CA 1
ATOM 2171 C C . ASP A 1 286 ? 5.223 4.148 -10.712 1.00 96.00 286 ASP A C 1
ATOM 2173 O O . ASP A 1 286 ? 5.094 2.938 -10.929 1.00 96.00 286 ASP A O 1
ATOM 2177 N N . VAL A 1 287 ? 5.264 4.629 -9.469 1.00 96.56 287 VAL A N 1
ATOM 2178 C CA . VAL A 1 287 ? 5.186 3.778 -8.273 1.00 96.56 287 VAL A CA 1
ATOM 2179 C C . VAL A 1 287 ? 4.168 4.327 -7.282 1.00 96.56 287 VAL A C 1
ATOM 2181 O O . VAL A 1 287 ? 4.281 5.456 -6.811 1.00 96.56 287 VAL A O 1
ATOM 2184 N N . PHE A 1 288 ? 3.198 3.497 -6.908 1.00 97.94 288 PHE A N 1
ATOM 2185 C CA . PHE A 1 288 ? 2.147 3.826 -5.951 1.00 97.94 288 PHE A CA 1
ATOM 2186 C C . PHE A 1 288 ? 2.258 2.920 -4.724 1.00 97.94 288 PHE A C 1
ATOM 2188 O O . PHE A 1 288 ? 2.189 1.700 -4.840 1.00 97.94 288 PHE A O 1
ATOM 2195 N N . THR A 1 289 ? 2.389 3.513 -3.540 1.00 97.44 289 THR A N 1
ATOM 2196 C CA . THR A 1 289 ? 2.368 2.83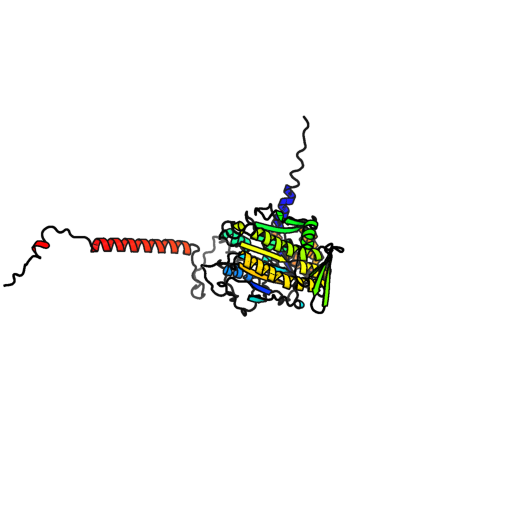0 -2.240 1.00 97.44 289 THR A CA 1
ATOM 2197 C C . THR A 1 289 ? 1.150 3.306 -1.449 1.00 97.44 289 THR A C 1
ATOM 2199 O O . THR A 1 289 ? 1.151 4.377 -0.850 1.00 97.44 289 THR A O 1
ATOM 2202 N N . LEU A 1 290 ? 0.070 2.528 -1.470 1.00 98.19 290 LEU A N 1
ATOM 2203 C CA . LEU A 1 290 ? -1.233 2.919 -0.929 1.00 98.19 290 LEU A CA 1
ATOM 2204 C C . LEU A 1 290 ? -1.547 2.093 0.323 1.00 98.19 290 LEU A C 1
ATOM 2206 O O . LEU A 1 290 ? -1.803 0.896 0.237 1.00 98.19 290 LEU A O 1
ATOM 2210 N N . GLY A 1 291 ? -1.508 2.709 1.500 1.00 96.25 291 GLY A N 1
ATOM 2211 C CA . GLY A 1 291 ? -1.706 2.045 2.787 1.00 96.25 291 GLY A CA 1
ATOM 2212 C C . GLY A 1 291 ? -3.114 2.228 3.352 1.00 96.25 291 GLY A C 1
ATOM 2213 O O . GLY A 1 291 ? -3.540 3.345 3.634 1.00 96.25 291 GLY A O 1
ATOM 2214 N N . LEU A 1 292 ? -3.798 1.121 3.621 1.00 96.88 292 LEU A N 1
ATOM 2215 C CA . LEU A 1 292 ? -5.075 1.045 4.325 1.00 96.88 292 LEU A CA 1
ATOM 2216 C C . LEU A 1 292 ? -4.816 0.622 5.778 1.00 96.88 292 LEU A C 1
ATOM 2218 O O . LEU A 1 292 ? -4.660 -0.564 6.081 1.00 96.88 292 LEU A O 1
ATOM 2222 N N . SER A 1 293 ? -4.737 1.603 6.678 1.00 92.88 293 SER A N 1
ATOM 2223 C CA . SER A 1 293 ? -4.420 1.415 8.103 1.00 92.88 293 SER A CA 1
ATOM 2224 C C . SER A 1 293 ? -5.652 1.187 8.985 1.00 92.88 293 SER A C 1
ATOM 2226 O O . SER A 1 293 ? -5.548 0.808 10.156 1.00 92.88 293 SER A O 1
ATOM 2228 N N . SER A 1 294 ? -6.843 1.406 8.430 1.00 92.44 294 SER A N 1
ATOM 2229 C CA . SER A 1 294 ? -8.078 1.504 9.207 1.00 92.44 294 SER A CA 1
ATOM 2230 C C . SER A 1 294 ? -8.510 0.207 9.890 1.00 92.44 294 SER A C 1
ATOM 2232 O O . SER A 1 294 ? -9.063 0.258 10.988 1.00 92.44 294 SER A O 1
ATOM 2234 N N . VAL A 1 295 ? -8.227 -0.967 9.311 1.00 94.38 295 VAL A N 1
ATOM 2235 C CA . VAL A 1 295 ? -8.596 -2.259 9.926 1.00 94.38 295 VAL A CA 1
ATOM 2236 C C . VAL A 1 295 ? -7.887 -2.434 11.270 1.00 94.38 295 VAL A C 1
ATOM 2238 O O . VAL A 1 295 ? -8.526 -2.771 12.269 1.00 94.38 295 VAL A O 1
ATOM 2241 N N . LYS A 1 296 ? -6.585 -2.130 11.327 1.00 90.81 296 LYS A N 1
ATOM 2242 C CA . LYS A 1 296 ? -5.800 -2.099 12.567 1.00 90.81 296 LYS A CA 1
ATOM 2243 C C . LYS A 1 296 ? -6.433 -1.186 13.623 1.00 90.81 296 LYS A C 1
ATOM 2245 O O . LYS A 1 296 ? -6.611 -1.603 14.769 1.00 90.81 296 LYS A O 1
ATOM 2250 N N . GLY A 1 297 ? -6.818 0.033 13.237 1.00 89.62 297 GLY A N 1
ATOM 2251 C CA . GLY A 1 297 ? -7.477 0.999 14.124 1.00 89.62 297 GLY A CA 1
ATOM 2252 C C . GLY A 1 297 ? -8.834 0.514 14.647 1.00 89.62 297 GLY A C 1
ATOM 2253 O O . GLY A 1 297 ? -9.103 0.570 15.848 1.00 89.62 297 GLY A O 1
ATOM 2254 N N . LEU A 1 298 ? -9.668 -0.044 13.769 1.00 94.19 298 LEU A N 1
ATOM 2255 C CA . LEU A 1 298 ? -10.984 -0.577 14.124 1.00 94.19 298 LEU A CA 1
ATOM 2256 C C . LEU A 1 298 ? -10.888 -1.768 15.079 1.00 94.19 298 LEU A C 1
ATOM 2258 O O . LEU A 1 298 ? -11.652 -1.836 16.041 1.00 94.19 298 LEU A O 1
ATOM 2262 N N . ARG A 1 299 ? -9.922 -2.671 14.875 1.00 92.19 299 ARG A N 1
ATOM 2263 C CA . ARG A 1 299 ? -9.679 -3.799 15.788 1.00 92.19 299 ARG A CA 1
ATOM 2264 C C . ARG A 1 299 ? -9.215 -3.342 17.164 1.00 92.19 299 ARG A C 1
ATOM 2266 O O . ARG A 1 299 ? -9.666 -3.900 18.159 1.00 92.19 299 ARG A O 1
ATOM 2273 N N . ARG A 1 300 ? -8.350 -2.324 17.237 1.00 88.44 300 ARG A N 1
ATOM 2274 C CA . ARG A 1 300 ? -7.944 -1.717 18.518 1.00 88.44 300 ARG A CA 1
ATOM 2275 C C . ARG A 1 300 ? -9.142 -1.139 19.270 1.00 88.44 300 ARG A C 1
ATOM 2277 O O . ARG A 1 300 ? -9.236 -1.314 20.479 1.00 88.44 300 ARG A O 1
ATOM 2284 N N . ARG A 1 301 ? -10.058 -0.474 18.562 1.00 90.19 301 ARG A N 1
ATOM 2285 C CA . ARG A 1 301 ? -11.221 0.183 19.171 1.00 90.19 301 ARG A CA 1
ATOM 2286 C C . ARG A 1 301 ? -12.346 -0.778 19.556 1.00 90.19 301 ARG A C 1
ATOM 2288 O O . ARG A 1 301 ? -12.889 -0.662 20.650 1.00 90.19 301 ARG A O 1
ATOM 2295 N N . TYR A 1 302 ? -12.746 -1.664 18.647 1.00 92.50 302 TYR A N 1
ATOM 2296 C CA . TYR A 1 302 ? -13.951 -2.489 18.796 1.00 92.50 302 TYR A CA 1
ATOM 2297 C C . TYR A 1 302 ? -13.659 -3.947 19.156 1.00 92.50 302 TYR A C 1
ATOM 2299 O O . TYR A 1 302 ? -14.575 -4.665 19.553 1.00 92.50 302 TYR A O 1
ATOM 2307 N N . GLY A 1 303 ? -12.408 -4.389 19.035 1.00 90.12 303 GLY A N 1
ATOM 2308 C CA . GLY A 1 303 ? -12.012 -5.788 19.169 1.00 90.12 303 GLY A CA 1
ATOM 2309 C C . GLY A 1 303 ? -11.848 -6.482 17.817 1.00 90.12 303 GLY A C 1
ATOM 2310 O O . GLY A 1 303 ? -12.356 -6.040 16.783 1.00 90.12 303 GLY A O 1
ATOM 2311 N N . ASP A 1 304 ? -11.116 -7.591 17.826 1.00 86.69 304 ASP A N 1
ATOM 2312 C CA . ASP A 1 304 ? -10.805 -8.390 16.642 1.00 86.69 304 ASP A CA 1
ATOM 2313 C C . ASP A 1 304 ? -12.035 -9.097 16.048 1.00 86.69 304 ASP A C 1
ATOM 2315 O O . ASP A 1 304 ? -12.211 -9.098 14.836 1.00 86.69 304 ASP A O 1
ATOM 2319 N N . GLN A 1 305 ? -12.929 -9.627 16.874 1.00 88.38 305 GLN A N 1
ATOM 2320 C CA . GLN A 1 305 ? -14.155 -10.300 16.423 1.00 88.38 305 GLN A CA 1
ATOM 2321 C C . GLN A 1 305 ? -15.361 -9.353 16.301 1.00 88.38 305 GLN A C 1
ATOM 2323 O O . GLN A 1 305 ? -16.515 -9.784 16.310 1.00 88.38 305 GLN A O 1
ATOM 2328 N N . SER A 1 306 ? -15.118 -8.042 16.240 1.00 93.94 306 SER A N 1
ATOM 2329 C CA . SER A 1 306 ? -16.190 -7.055 16.122 1.00 93.94 306 SER A CA 1
ATOM 2330 C C . SER A 1 306 ? -16.804 -7.037 14.722 1.00 93.94 306 SER A C 1
ATOM 2332 O O . SER A 1 306 ? -16.113 -7.210 13.715 1.00 93.94 306 SER A O 1
ATOM 2334 N N . LEU A 1 307 ? -18.105 -6.731 14.645 1.00 94.88 307 LEU A N 1
ATOM 2335 C CA . LEU A 1 307 ? -18.783 -6.528 13.361 1.00 94.88 307 LEU A CA 1
ATOM 2336 C C . LEU A 1 307 ? -18.136 -5.398 12.553 1.00 94.88 307 LEU A C 1
ATOM 2338 O O . LEU A 1 307 ? -18.098 -5.481 11.334 1.00 94.88 307 LEU A O 1
ATOM 2342 N N . GLN A 1 308 ? -17.600 -4.366 13.208 1.00 95.81 308 GLN A N 1
ATOM 2343 C CA . GLN A 1 308 ? -16.881 -3.274 12.553 1.00 95.81 308 GLN A CA 1
ATOM 2344 C C . GLN A 1 308 ? -15.593 -3.757 11.881 1.00 95.81 308 GLN A C 1
ATOM 2346 O O . GLN A 1 308 ? -15.338 -3.387 10.738 1.00 95.81 308 GLN A O 1
ATOM 2351 N N . ALA A 1 309 ? -14.796 -4.598 12.550 1.00 94.94 309 ALA A N 1
ATOM 2352 C CA . ALA A 1 309 ? -13.580 -5.151 11.958 1.00 94.94 309 ALA A CA 1
ATOM 2353 C C . ALA A 1 309 ? -13.902 -6.064 10.764 1.00 94.94 309 ALA A C 1
ATOM 2355 O O . ALA A 1 309 ? -13.314 -5.917 9.694 1.00 94.94 309 ALA A O 1
ATOM 2356 N N . GLU A 1 310 ? -14.883 -6.956 10.912 1.00 94.62 310 GLU A N 1
ATOM 2357 C CA . GLU A 1 310 ? -15.308 -7.842 9.824 1.00 94.62 310 GLU A CA 1
ATOM 2358 C C . GLU A 1 310 ? -15.965 -7.083 8.663 1.00 94.62 310 GLU A C 1
ATOM 2360 O O . GLU A 1 310 ? -15.707 -7.376 7.495 1.00 94.62 310 GLU A O 1
ATOM 2365 N N . GLY A 1 311 ? -16.772 -6.066 8.971 1.00 95.62 311 GLY A N 1
ATOM 2366 C CA . GLY A 1 311 ? -17.377 -5.174 7.988 1.00 95.62 311 GLY A CA 1
ATOM 2367 C C . GLY A 1 311 ? -16.340 -4.372 7.216 1.00 95.62 311 GLY A C 1
ATOM 2368 O O . GLY A 1 311 ? -16.478 -4.225 6.006 1.00 95.62 311 GLY A O 1
ATOM 2369 N N . ALA A 1 312 ? -15.267 -3.926 7.869 1.00 96.81 312 ALA A N 1
ATOM 2370 C CA . ALA A 1 312 ? -14.160 -3.261 7.193 1.00 96.81 312 ALA A CA 1
ATOM 2371 C C . ALA A 1 312 ? -13.420 -4.206 6.242 1.00 96.81 312 ALA A C 1
ATOM 2373 O O . ALA A 1 312 ? -13.144 -3.838 5.104 1.00 96.81 312 ALA A O 1
ATOM 2374 N N . ILE A 1 313 ? -13.156 -5.445 6.664 1.00 95.75 313 ILE A N 1
ATOM 2375 C CA . ILE A 1 313 ? -12.562 -6.466 5.793 1.00 95.75 313 ILE A CA 1
ATOM 2376 C C . ILE A 1 313 ? -13.452 -6.738 4.577 1.00 95.75 313 ILE A C 1
ATOM 2378 O O . ILE A 1 313 ? -12.944 -6.787 3.457 1.00 95.75 313 ILE A O 1
ATOM 2382 N N . GLN A 1 314 ? -14.764 -6.894 4.777 1.00 94.75 314 GLN A N 1
ATOM 2383 C CA . GLN A 1 314 ? -15.708 -7.103 3.680 1.00 94.75 314 GLN A CA 1
ATOM 2384 C C . GLN A 1 314 ? -15.726 -5.904 2.723 1.00 94.75 314 GLN A C 1
ATOM 2386 O O . GLN A 1 314 ? -15.574 -6.083 1.519 1.00 94.75 314 GLN A O 1
ATOM 2391 N N . PHE A 1 315 ? -15.809 -4.685 3.261 1.00 96.19 315 PHE A N 1
ATOM 2392 C CA . PHE A 1 315 ? -15.741 -3.449 2.484 1.00 96.19 315 PHE A CA 1
ATOM 2393 C C . PHE A 1 315 ? -14.472 -3.379 1.624 1.00 96.19 315 PHE A C 1
ATOM 2395 O O . PHE A 1 315 ? -14.548 -3.115 0.426 1.00 96.19 315 PHE A O 1
ATOM 2402 N N . LEU A 1 316 ? -13.301 -3.683 2.193 1.00 96.25 316 LEU A N 1
ATOM 2403 C CA . LEU A 1 316 ? -12.043 -3.672 1.446 1.00 96.25 316 LEU A CA 1
ATOM 2404 C C . LEU A 1 316 ? -11.975 -4.776 0.381 1.00 96.25 316 LEU A C 1
ATOM 2406 O O . LEU A 1 316 ? -11.473 -4.521 -0.712 1.00 96.25 316 LEU A O 1
ATOM 2410 N N . LYS A 1 317 ? -12.515 -5.973 0.651 1.00 94.56 317 LYS A N 1
ATOM 2411 C CA . LYS A 1 317 ? -12.623 -7.050 -0.354 1.00 94.56 317 LYS A CA 1
ATOM 2412 C C . LYS A 1 317 ? -13.480 -6.647 -1.554 1.00 94.56 317 LYS A C 1
ATOM 2414 O O . LYS A 1 317 ? -13.202 -7.110 -2.657 1.00 94.56 317 LYS A O 1
ATOM 2419 N N . ASP A 1 318 ? -14.468 -5.780 -1.350 1.00 94.00 318 ASP A N 1
ATOM 2420 C CA . ASP A 1 318 ? -15.346 -5.283 -2.412 1.00 94.00 318 ASP A CA 1
ATOM 2421 C C . ASP A 1 318 ? -14.757 -4.057 -3.139 1.00 94.00 318 ASP A C 1
ATOM 2423 O O . ASP A 1 318 ? -14.942 -3.900 -4.350 1.00 94.00 318 ASP A O 1
ATOM 2427 N N . MET A 1 319 ? -14.009 -3.201 -2.433 1.00 96.06 319 MET A N 1
ATOM 2428 C CA . MET A 1 319 ? -13.434 -1.971 -2.995 1.00 96.06 319 MET A CA 1
ATOM 2429 C C . MET A 1 319 ? -12.091 -2.174 -3.698 1.00 96.06 319 MET A C 1
ATOM 2431 O O . MET A 1 319 ? -11.861 -1.576 -4.750 1.00 96.06 319 MET A O 1
ATOM 2435 N N . ILE A 1 320 ? -11.204 -3.026 -3.175 1.00 97.06 320 ILE A N 1
ATOM 2436 C CA . ILE A 1 320 ? -9.873 -3.247 -3.764 1.00 97.06 320 ILE A CA 1
ATOM 2437 C C . ILE A 1 320 ? -9.961 -3.737 -5.219 1.00 97.06 320 ILE A C 1
ATOM 2439 O O . ILE A 1 320 ? -9.280 -3.153 -6.058 1.00 97.06 320 ILE A O 1
ATOM 2443 N N . PRO A 1 321 ? -10.820 -4.706 -5.596 1.00 96.50 321 PRO A N 1
ATOM 2444 C CA . PRO A 1 321 ? -10.975 -5.095 -7.000 1.00 96.50 321 PRO A CA 1
ATOM 2445 C C . PRO A 1 321 ? -11.414 -3.941 -7.916 1.00 96.50 321 PRO A C 1
ATOM 2447 O O . PRO A 1 321 ? -11.001 -3.875 -9.073 1.00 96.50 321 PRO A O 1
ATOM 2450 N N . GLN A 1 322 ? -12.221 -3.002 -7.410 1.00 95.69 322 GLN A N 1
ATOM 2451 C CA . GLN A 1 322 ? -12.625 -1.814 -8.170 1.00 95.69 322 GLN A CA 1
ATOM 2452 C C . GLN A 1 322 ? -11.452 -0.845 -8.363 1.00 95.69 322 GLN A C 1
ATOM 2454 O O . GLN A 1 322 ? -11.278 -0.308 -9.456 1.00 95.69 322 GLN A O 1
ATOM 2459 N N . ILE A 1 323 ? -10.626 -0.658 -7.328 1.00 97.25 323 ILE A N 1
ATOM 2460 C CA . ILE A 1 323 ? -9.389 0.135 -7.389 1.00 97.25 323 ILE A CA 1
ATOM 2461 C C . ILE A 1 323 ? -8.408 -0.490 -8.390 1.00 97.25 323 ILE A C 1
ATOM 2463 O O . ILE A 1 323 ? -7.919 0.203 -9.280 1.00 97.25 323 ILE A O 1
ATOM 2467 N N . VAL A 1 324 ? -8.185 -1.806 -8.304 1.00 97.88 324 VAL A N 1
ATOM 2468 C CA . VAL A 1 324 ? -7.332 -2.576 -9.229 1.00 97.88 324 VAL A CA 1
ATOM 2469 C C . VAL A 1 324 ? -7.791 -2.372 -10.670 1.00 97.88 324 VAL A C 1
ATOM 2471 O O . VAL A 1 324 ? -6.978 -2.067 -11.541 1.00 97.88 324 VAL A O 1
ATOM 2474 N N . LYS A 1 325 ? -9.103 -2.473 -10.924 1.00 97.19 325 LYS A N 1
ATOM 2475 C CA . LYS A 1 325 ? -9.667 -2.230 -12.253 1.00 97.19 325 LYS A CA 1
ATOM 2476 C C . LYS A 1 325 ? -9.400 -0.800 -12.732 1.00 97.19 325 LYS A C 1
ATOM 2478 O O . LYS A 1 325 ? -8.947 -0.629 -13.854 1.00 97.19 325 LYS A O 1
ATOM 2483 N N . LYS A 1 326 ? -9.626 0.214 -11.891 1.00 97.31 326 LYS A N 1
ATOM 2484 C CA . LYS A 1 326 ? -9.384 1.620 -12.256 1.00 97.31 326 LYS A CA 1
ATOM 2485 C C . LYS A 1 326 ? -7.913 1.900 -12.589 1.00 97.31 326 LYS A C 1
ATOM 2487 O O . LYS A 1 326 ? -7.654 2.629 -13.540 1.00 97.31 326 LYS A O 1
ATOM 2492 N N . PHE A 1 327 ? -6.961 1.306 -11.864 1.00 97.56 327 PHE A N 1
ATOM 2493 C CA . PHE A 1 327 ? -5.537 1.385 -12.219 1.00 97.56 327 PHE A CA 1
ATOM 2494 C C . PHE A 1 327 ? -5.223 0.647 -13.523 1.00 97.56 327 PHE A C 1
ATOM 2496 O O . PHE A 1 327 ? -4.480 1.162 -14.357 1.00 97.56 327 PHE A O 1
ATOM 2503 N N . SER A 1 328 ? -5.806 -0.538 -13.722 1.00 96.81 328 SER A N 1
ATOM 2504 C CA . SER A 1 328 ? -5.675 -1.286 -14.976 1.00 96.81 328 SER A CA 1
ATOM 2505 C C . SER A 1 328 ? -6.164 -0.459 -16.166 1.00 96.81 328 SER A C 1
ATOM 2507 O O . SER A 1 328 ? -5.442 -0.325 -17.153 1.00 96.81 328 SER A O 1
ATOM 2509 N N . ASP A 1 329 ? -7.326 0.185 -16.041 1.00 96.62 329 ASP A N 1
ATOM 2510 C CA . ASP A 1 329 ? -7.888 1.069 -17.062 1.00 96.62 329 ASP A CA 1
ATOM 2511 C C . ASP A 1 329 ? -6.983 2.301 -17.299 1.00 96.62 329 ASP A C 1
ATOM 2513 O O . ASP A 1 329 ? -6.662 2.602 -18.449 1.00 96.62 329 ASP A O 1
ATOM 2517 N N . LEU A 1 330 ? -6.485 2.952 -16.234 1.00 96.25 330 LEU A N 1
ATOM 2518 C CA . LEU A 1 330 ? -5.587 4.123 -16.304 1.00 96.25 330 LEU A CA 1
ATOM 2519 C C . LEU A 1 330 ? -4.317 3.847 -17.133 1.00 96.25 330 LEU A C 1
ATOM 2521 O O . LEU A 1 330 ? -3.892 4.684 -17.931 1.00 96.25 330 LEU A O 1
ATOM 2525 N N . TYR A 1 331 ? -3.738 2.651 -16.991 1.00 96.00 331 TYR A N 1
ATOM 2526 C CA . TYR A 1 331 ? -2.504 2.244 -17.676 1.00 96.00 331 TYR A CA 1
ATOM 2527 C C . TYR A 1 331 ? -2.731 1.310 -18.879 1.00 96.00 331 TYR A C 1
ATOM 2529 O O . TYR A 1 331 ? -1.773 0.733 -19.410 1.00 96.00 331 TYR A O 1
ATOM 2537 N N . ASN A 1 332 ? -3.971 1.161 -19.360 1.00 94.69 332 ASN A N 1
ATOM 2538 C CA . ASN A 1 332 ? -4.333 0.273 -20.475 1.00 94.69 332 ASN A CA 1
ATOM 2539 C C . ASN A 1 332 ? -3.832 -1.175 -20.280 1.00 94.69 332 ASN A C 1
ATOM 2541 O O . ASN A 1 332 ? -3.228 -1.770 -21.176 1.00 94.69 332 ASN A O 1
ATOM 2545 N N . GLY A 1 333 ? -3.985 -1.709 -19.070 1.00 94.94 333 GLY A N 1
ATOM 2546 C CA . GLY A 1 333 ? -3.538 -3.039 -18.659 1.00 94.94 333 GLY A CA 1
ATOM 2547 C C . GLY A 1 333 ? -2.034 -3.175 -18.394 1.00 94.94 333 GLY A C 1
ATOM 2548 O O . GLY A 1 333 ? -1.616 -4.204 -17.867 1.00 94.94 333 GLY A O 1
ATOM 2549 N N . ASN A 1 334 ? -1.215 -2.157 -18.697 1.00 94.94 334 ASN A N 1
ATOM 2550 C CA . ASN A 1 334 ? 0.243 -2.172 -18.511 1.00 94.94 334 ASN A CA 1
ATOM 2551 C C . ASN A 1 334 ? 0.665 -1.699 -17.112 1.00 94.94 334 ASN A C 1
ATOM 2553 O O . ASN A 1 334 ? 1.570 -0.881 -16.976 1.00 94.94 334 ASN A O 1
ATOM 2557 N N . VAL A 1 335 ? 0.015 -2.209 -16.076 1.00 96.56 335 VAL A N 1
ATOM 2558 C CA . VAL A 1 335 ? 0.326 -1.923 -14.671 1.00 96.56 335 VAL A CA 1
ATOM 2559 C C . VAL A 1 335 ? 0.432 -3.236 -13.918 1.00 96.56 335 VAL A C 1
ATOM 2561 O O . VAL A 1 335 ? -0.285 -4.186 -14.227 1.00 96.56 335 VAL A O 1
ATOM 2564 N N . LEU A 1 336 ? 1.339 -3.297 -12.955 1.00 97.50 336 LEU A N 1
ATOM 2565 C CA . LEU A 1 336 ? 1.395 -4.366 -11.971 1.00 97.50 336 LEU A CA 1
ATOM 2566 C C . LEU A 1 336 ? 0.697 -3.866 -10.703 1.00 97.50 336 LEU A C 1
ATOM 2568 O O . LEU A 1 336 ? 1.046 -2.798 -10.210 1.00 97.50 336 LEU A O 1
ATOM 2572 N N . VAL A 1 337 ? -0.317 -4.595 -10.227 1.00 98.44 337 VAL A N 1
ATOM 2573 C CA . VAL A 1 337 ? -1.049 -4.239 -9.004 1.00 98.44 337 VAL A CA 1
ATOM 2574 C C . VAL A 1 337 ? -0.958 -5.384 -8.010 1.00 98.44 337 VAL A C 1
ATOM 2576 O O . VAL A 1 337 ? -1.452 -6.489 -8.264 1.00 98.44 337 VAL A O 1
ATOM 2579 N N . GLU A 1 338 ? -0.368 -5.102 -6.859 1.00 98.25 338 GLU A N 1
ATOM 2580 C CA . GLU A 1 338 ? -0.180 -6.032 -5.760 1.00 98.25 338 GLU A CA 1
ATOM 2581 C C . GLU A 1 338 ? -0.930 -5.579 -4.513 1.00 98.25 338 GLU A C 1
ATOM 2583 O O . GLU A 1 338 ? -1.157 -4.394 -4.269 1.00 98.25 338 GLU A O 1
ATOM 2588 N N . VAL A 1 339 ? -1.307 -6.551 -3.690 1.00 98.06 339 VAL A N 1
ATOM 2589 C CA . VAL A 1 339 ? -1.934 -6.316 -2.397 1.00 98.06 339 VAL A CA 1
ATOM 2590 C C . VAL A 1 339 ? -1.158 -7.064 -1.328 1.00 98.06 339 VAL A C 1
ATOM 2592 O O . VAL A 1 339 ? -1.044 -8.288 -1.372 1.00 98.06 339 VAL A O 1
ATOM 2595 N N . LEU A 1 340 ? -0.635 -6.329 -0.353 1.00 96.38 340 LEU A N 1
ATOM 2596 C CA . LEU A 1 340 ? 0.082 -6.875 0.791 1.00 96.38 340 LEU A CA 1
ATOM 2597 C C . LEU A 1 340 ? -0.806 -6.784 2.029 1.00 96.38 340 LEU A C 1
ATOM 2599 O O . LEU A 1 340 ? -1.023 -5.704 2.573 1.00 96.38 340 LEU A O 1
ATOM 2603 N N . SER A 1 341 ? -1.328 -7.916 2.494 1.00 94.44 341 SER A N 1
ATOM 2604 C CA . SER A 1 341 ? -2.048 -7.962 3.767 1.00 94.44 341 SER A CA 1
ATOM 2605 C C . SER A 1 341 ? -1.069 -8.247 4.901 1.00 94.44 341 SER A C 1
ATOM 2607 O O . SER A 1 341 ? -0.424 -9.297 4.891 1.00 94.44 341 SER A O 1
ATOM 2609 N N . LEU A 1 342 ? -0.985 -7.347 5.880 1.00 90.19 342 LEU A N 1
ATOM 2610 C CA . LEU A 1 342 ? -0.128 -7.484 7.057 1.00 90.19 342 LEU A CA 1
ATOM 2611 C C . LEU A 1 342 ? -0.933 -7.982 8.257 1.00 90.19 342 LEU A C 1
ATOM 2613 O O . LEU A 1 342 ? -2.050 -7.524 8.517 1.00 90.19 342 LEU A O 1
ATOM 2617 N N . GLN A 1 343 ? -0.359 -8.930 8.996 1.00 87.75 343 GLN A N 1
ATOM 2618 C CA . GLN A 1 343 ? -1.027 -9.540 10.136 1.00 87.75 343 GLN A CA 1
ATOM 2619 C C . GLN A 1 343 ? -1.252 -8.551 11.293 1.00 87.75 343 GLN A C 1
ATOM 2621 O O . GLN A 1 343 ? -0.342 -7.863 11.752 1.00 87.75 343 GLN A O 1
ATOM 2626 N N . TRP A 1 344 ? -2.449 -8.593 11.879 1.00 84.31 344 TRP A N 1
ATOM 2627 C CA . TRP A 1 344 ? -2.713 -8.028 13.195 1.00 84.31 344 TRP A CA 1
ATOM 2628 C C . TRP A 1 344 ? -2.022 -8.854 14.282 1.00 84.31 344 TRP A C 1
ATOM 2630 O O . TRP A 1 344 ? -2.481 -9.931 14.673 1.00 84.31 344 TRP A O 1
ATOM 2640 N N . LEU A 1 345 ? -0.914 -8.332 14.802 1.00 75.69 345 LEU A N 1
ATOM 2641 C CA . LEU A 1 345 ? -0.172 -8.958 15.901 1.00 75.69 345 LEU A CA 1
ATOM 2642 C C . LEU A 1 345 ? -0.806 -8.695 17.275 1.00 75.69 345 LEU A C 1
ATOM 2644 O O . LEU A 1 345 ? -0.418 -9.314 18.269 1.00 75.69 345 LEU A O 1
ATOM 2648 N N . GLY A 1 346 ? -1.842 -7.856 17.328 1.00 78.00 346 GLY A N 1
ATOM 2649 C CA . GLY A 1 346 ? -2.476 -7.415 18.561 1.00 78.00 346 GLY A CA 1
ATOM 2650 C C . GLY A 1 346 ? -2.007 -6.058 19.033 1.00 78.00 346 GLY A C 1
ATOM 2651 O O . GLY A 1 346 ? -0.990 -5.535 18.582 1.00 78.00 346 GLY A O 1
ATOM 2652 N N . ASP A 1 347 ? -2.738 -5.516 20.001 1.00 79.75 347 ASP A N 1
ATOM 2653 C CA . ASP A 1 347 ? -2.295 -4.319 20.688 1.00 79.75 347 ASP A CA 1
ATOM 2654 C C . ASP A 1 347 ? -1.314 -4.683 21.810 1.00 79.75 347 ASP A C 1
ATOM 2656 O O . ASP A 1 347 ? -1.705 -5.164 22.878 1.00 79.75 347 ASP A O 1
ATOM 2660 N N . LEU A 1 348 ? -0.026 -4.462 21.538 1.00 79.06 348 LEU A N 1
ATOM 2661 C CA . LEU A 1 348 ? 1.067 -4.648 22.492 1.00 79.06 348 LEU A CA 1
ATOM 2662 C C . LEU A 1 348 ? 0.850 -3.831 23.768 1.00 79.06 348 LEU A C 1
ATOM 2664 O O . LEU A 1 348 ? 1.152 -4.328 24.849 1.00 79.06 348 LEU A O 1
ATOM 2668 N N . HIS A 1 349 ? 0.293 -2.621 23.659 1.00 79.81 349 HIS A N 1
ATOM 2669 C CA . HIS A 1 349 ? 0.034 -1.762 24.812 1.00 79.81 349 HIS A CA 1
ATOM 2670 C C . HIS A 1 349 ? -1.002 -2.385 25.754 1.00 79.81 349 HIS A C 1
ATOM 2672 O O . HIS A 1 349 ? -0.784 -2.447 26.962 1.00 79.81 349 HIS A O 1
ATOM 2678 N N . THR A 1 350 ? -2.097 -2.911 25.203 1.00 81.00 350 THR A N 1
ATOM 2679 C CA . THR A 1 350 ? -3.133 -3.579 26.000 1.00 81.00 350 THR A CA 1
ATOM 2680 C C . THR A 1 350 ? -2.655 -4.908 26.595 1.00 81.00 350 THR A C 1
ATOM 2682 O O . THR A 1 350 ? -3.011 -5.236 27.725 1.00 81.00 350 THR A O 1
ATOM 2685 N N . ARG A 1 351 ? -1.846 -5.688 25.864 1.00 81.31 351 ARG A N 1
ATOM 2686 C CA . ARG A 1 351 ? -1.384 -7.012 26.325 1.00 81.31 351 ARG A CA 1
ATOM 2687 C C . ARG A 1 351 ? -0.221 -6.953 27.317 1.00 81.31 351 ARG A C 1
ATOM 2689 O O . ARG A 1 351 ? -0.177 -7.772 28.230 1.00 81.31 351 ARG A O 1
ATOM 2696 N N . TYR A 1 352 ? 0.695 -6.000 27.141 1.00 84.75 352 TYR A N 1
ATOM 2697 C CA . TYR A 1 352 ? 1.929 -5.858 27.921 1.00 84.75 352 TYR A CA 1
ATOM 2698 C C . TYR A 1 352 ? 2.122 -4.412 28.413 1.00 84.75 352 TYR A C 1
ATOM 2700 O O . TYR A 1 352 ? 3.101 -3.749 28.055 1.00 84.75 352 TYR A O 1
ATOM 2708 N N . PRO A 1 353 ? 1.189 -3.871 29.220 1.00 85.44 353 PRO A N 1
ATOM 2709 C CA . PRO A 1 353 ? 1.200 -2.456 29.589 1.00 85.44 353 PRO A CA 1
ATOM 2710 C C . PRO A 1 353 ? 2.440 -2.065 30.401 1.00 85.44 353 PRO A C 1
ATOM 2712 O O . PRO A 1 353 ? 2.956 -0.960 30.249 1.00 85.44 353 PRO A O 1
ATOM 2715 N N . ARG A 1 354 ? 2.954 -2.967 31.249 1.00 85.56 354 ARG A N 1
ATOM 2716 C CA . ARG A 1 354 ? 4.137 -2.697 32.085 1.00 85.56 354 ARG A CA 1
ATOM 2717 C C . ARG A 1 354 ? 5.403 -2.621 31.239 1.00 85.56 354 ARG A C 1
ATOM 2719 O O . ARG A 1 354 ? 6.237 -1.744 31.444 1.00 85.56 354 ARG A O 1
ATOM 2726 N N . GLU A 1 355 ? 5.534 -3.532 30.288 1.00 86.19 355 GLU A N 1
ATOM 2727 C CA . GLU A 1 355 ? 6.684 -3.666 29.408 1.00 86.19 355 GLU A CA 1
ATOM 2728 C C . GLU A 1 355 ? 6.716 -2.543 28.379 1.00 86.19 355 GLU A C 1
ATOM 2730 O O . GLU A 1 355 ? 7.749 -1.904 28.206 1.00 86.19 355 GLU A O 1
ATOM 2735 N N . VAL A 1 356 ? 5.576 -2.246 27.748 1.00 85.56 356 VAL A N 1
ATOM 2736 C CA . VAL A 1 356 ? 5.456 -1.136 26.795 1.00 85.56 356 VAL A CA 1
ATOM 2737 C C . VAL A 1 356 ? 5.733 0.200 27.480 1.00 85.56 356 VAL A C 1
ATOM 2739 O O . VAL A 1 356 ? 6.432 1.029 26.906 1.00 85.56 356 VAL A O 1
ATOM 2742 N N . HIS A 1 357 ? 5.269 0.399 28.719 1.00 86.69 357 HIS A N 1
ATOM 2743 C CA . HIS A 1 357 ? 5.602 1.601 29.485 1.00 86.69 357 HIS A CA 1
ATOM 2744 C C . HIS A 1 357 ? 7.101 1.693 29.808 1.00 86.69 357 HIS A C 1
ATOM 2746 O O . HIS A 1 357 ? 7.694 2.758 29.659 1.00 86.69 357 HIS A O 1
ATOM 2752 N N . ALA A 1 358 ? 7.736 0.581 30.195 1.00 84.88 358 ALA A N 1
ATOM 2753 C CA . ALA A 1 358 ? 9.177 0.545 30.449 1.00 84.88 358 ALA A CA 1
ATOM 2754 C C . ALA A 1 358 ? 10.000 0.847 29.186 1.00 84.88 358 ALA A C 1
ATOM 2756 O O . ALA A 1 358 ? 11.011 1.539 29.269 1.00 84.88 358 ALA A O 1
ATOM 2757 N N . VAL A 1 359 ? 9.559 0.362 28.020 1.00 86.06 359 VAL A N 1
ATOM 2758 C CA . VAL A 1 359 ? 10.184 0.702 26.736 1.00 86.06 359 VAL A CA 1
ATOM 2759 C C . VAL A 1 359 ? 9.963 2.175 26.403 1.00 86.06 359 VAL A C 1
ATOM 2761 O O . VAL A 1 359 ? 10.916 2.851 26.033 1.00 86.06 359 VAL A O 1
ATOM 2764 N N . TYR A 1 360 ? 8.744 2.693 26.567 1.00 86.69 360 TYR A N 1
ATOM 2765 C CA . TYR A 1 360 ? 8.446 4.099 26.293 1.00 86.69 360 TYR A CA 1
ATOM 2766 C C . TYR A 1 360 ? 9.358 5.040 27.092 1.00 86.69 360 TYR A C 1
ATOM 2768 O O . TYR A 1 360 ? 9.956 5.932 26.503 1.00 86.69 360 TYR A O 1
ATOM 2776 N N . GLN A 1 361 ? 9.546 4.796 28.394 1.00 86.12 361 GLN A N 1
ATOM 2777 C CA . GLN A 1 361 ? 10.415 5.617 29.251 1.00 86.12 361 GLN A CA 1
ATOM 2778 C C . GLN A 1 361 ? 11.872 5.689 28.763 1.00 86.12 361 GLN A C 1
ATOM 2780 O O . GLN A 1 361 ? 12.514 6.729 28.884 1.00 86.12 361 GLN A O 1
ATOM 2785 N N . GLU A 1 362 ? 12.399 4.595 28.213 1.00 83.81 362 GLU A N 1
ATOM 2786 C CA . GLU A 1 362 ? 13.782 4.529 27.726 1.00 83.81 362 GLU A CA 1
ATOM 2787 C C . GLU A 1 362 ? 13.941 5.211 26.352 1.00 83.81 362 GLU A C 1
ATOM 2789 O O . GLU A 1 362 ? 14.980 5.791 26.026 1.00 83.81 362 GLU A O 1
ATOM 2794 N N . VAL A 1 363 ? 12.893 5.151 25.527 1.00 84.69 363 VAL A N 1
ATOM 2795 C CA . VAL A 1 363 ? 12.928 5.608 24.130 1.00 84.69 363 VAL A CA 1
ATOM 2796 C C . VAL A 1 363 ? 12.440 7.045 23.991 1.00 84.69 363 VAL A C 1
ATOM 2798 O O . VAL A 1 363 ? 12.881 7.732 23.079 1.00 84.69 363 VAL A O 1
ATOM 2801 N N . GLU A 1 364 ? 11.611 7.550 24.904 1.00 83.44 364 GLU A N 1
ATOM 2802 C CA . GLU A 1 364 ? 11.052 8.910 24.889 1.00 83.44 364 GLU A CA 1
ATOM 2803 C C . GLU A 1 364 ? 12.079 10.032 24.590 1.00 83.44 364 GLU A C 1
ATOM 2805 O O . GLU A 1 364 ? 11.780 10.894 23.752 1.00 83.44 364 GLU A O 1
ATOM 2810 N N . PRO A 1 365 ? 13.310 10.031 25.153 1.00 81.50 365 PRO A N 1
ATOM 2811 C CA . PRO A 1 365 ? 14.335 11.035 24.827 1.00 81.50 365 PRO A CA 1
ATOM 2812 C C . PRO A 1 365 ? 14.838 10.956 23.373 1.00 81.50 365 PRO A C 1
ATOM 2814 O O . PRO A 1 365 ? 15.382 11.916 22.821 1.00 81.50 365 PRO A O 1
ATOM 2817 N N . HIS A 1 366 ? 14.661 9.797 22.750 1.00 77.12 366 HIS A N 1
ATOM 2818 C CA . HIS A 1 366 ? 15.131 9.429 21.421 1.00 77.12 366 HIS A CA 1
ATOM 2819 C C . HIS A 1 366 ? 14.013 9.476 20.365 1.00 77.12 366 HIS A C 1
ATOM 2821 O O . HIS A 1 366 ? 14.307 9.304 19.184 1.00 77.12 366 HIS A O 1
ATOM 2827 N N . LEU A 1 367 ? 12.764 9.762 20.762 1.00 71.38 367 LEU A N 1
ATOM 2828 C CA . LEU A 1 367 ? 11.623 9.976 19.865 1.00 71.38 367 LEU A CA 1
ATOM 2829 C C . LEU A 1 367 ? 11.514 11.436 19.404 1.00 71.38 367 LEU A C 1
ATOM 2831 O O . LEU A 1 367 ? 11.818 12.372 20.151 1.00 71.38 367 LEU A O 1
ATOM 2835 N N . LEU A 1 368 ? 11.002 11.625 18.185 1.00 63.91 368 LEU A N 1
ATOM 2836 C CA . LEU A 1 368 ? 10.506 12.918 17.697 1.00 63.91 368 LEU A CA 1
ATOM 2837 C C . LEU A 1 368 ? 9.315 13.377 18.554 1.00 63.91 368 LEU A C 1
ATOM 2839 O O . LEU A 1 368 ? 8.565 12.546 19.061 1.00 63.91 368 LEU A O 1
ATOM 2843 N N . SER A 1 369 ? 9.110 14.689 18.697 1.00 60.28 369 SER A N 1
ATOM 2844 C CA . SER A 1 369 ? 8.029 15.256 19.523 1.00 60.28 369 SER A CA 1
ATOM 2845 C C . SER A 1 369 ? 6.637 14.752 19.124 1.00 60.28 369 SER A C 1
ATOM 2847 O O . SER A 1 369 ? 5.854 14.417 20.003 1.00 60.28 369 SER A O 1
ATOM 2849 N N . GLN A 1 370 ? 6.357 14.622 17.823 1.00 56.41 370 GLN A N 1
ATOM 2850 C CA . GLN A 1 370 ? 5.100 14.069 17.294 1.00 56.41 370 GLN A CA 1
ATOM 2851 C C . GLN A 1 370 ? 4.985 12.544 17.498 1.00 56.41 370 GLN A C 1
ATOM 2853 O O . GLN A 1 370 ? 3.898 12.033 17.756 1.00 56.41 370 GLN A O 1
ATOM 2858 N N . SER A 1 371 ? 6.108 11.813 17.473 1.00 59.22 371 SER A N 1
ATOM 2859 C CA . SER A 1 371 ? 6.140 10.366 17.743 1.00 59.22 371 SER A CA 1
ATOM 2860 C C . SER A 1 371 ? 5.872 10.014 19.206 1.00 59.22 371 SER A C 1
ATOM 2862 O O . SER A 1 371 ? 5.547 8.864 19.489 1.00 59.22 371 SER A O 1
ATOM 2864 N N . ARG A 1 372 ? 6.019 10.961 20.144 1.00 65.25 372 ARG A N 1
ATOM 2865 C CA . ARG A 1 372 ? 5.740 10.713 21.570 1.00 65.25 372 ARG A CA 1
ATOM 2866 C C . ARG A 1 372 ? 4.259 10.434 21.801 1.00 65.25 372 ARG A C 1
ATOM 2868 O O . ARG A 1 372 ? 3.924 9.438 22.435 1.00 65.25 372 ARG A O 1
ATOM 2875 N N . ASP A 1 373 ? 3.393 11.238 21.191 1.00 63.09 373 ASP A N 1
ATOM 2876 C CA . ASP A 1 373 ? 1.938 11.091 21.310 1.00 63.09 373 ASP A CA 1
ATOM 2877 C C . ASP A 1 373 ? 1.403 9.884 20.516 1.00 63.09 373 ASP A C 1
ATOM 2879 O O . ASP A 1 373 ? 0.366 9.315 20.854 1.00 63.09 373 ASP A O 1
ATOM 2883 N N . LEU A 1 374 ? 2.132 9.460 19.476 1.00 66.56 374 LEU A N 1
ATOM 2884 C CA . LEU A 1 374 ? 1.758 8.369 18.568 1.00 66.56 374 LEU A CA 1
ATOM 2885 C C . LEU A 1 374 ? 2.529 7.062 18.813 1.00 66.56 374 LEU A C 1
ATOM 2887 O O . LEU A 1 374 ? 2.390 6.116 18.038 1.00 66.56 374 LEU A O 1
ATOM 2891 N N . PHE A 1 375 ? 3.318 6.963 19.886 1.00 75.12 375 PHE A N 1
ATOM 2892 C CA . PHE A 1 375 ? 4.190 5.810 20.140 1.00 75.12 375 PHE A CA 1
ATOM 2893 C C . PHE A 1 375 ? 3.439 4.470 20.090 1.00 75.12 375 PHE A C 1
ATOM 2895 O O . PHE A 1 375 ? 3.893 3.507 19.470 1.00 75.12 375 PHE A O 1
ATOM 2902 N N . HIS A 1 376 ? 2.248 4.415 20.689 1.00 75.00 376 HIS A N 1
ATOM 2903 C CA . HIS A 1 376 ? 1.416 3.210 20.692 1.00 75.00 376 HIS A CA 1
ATOM 2904 C C . HIS A 1 376 ? 0.925 2.817 19.292 1.00 75.00 376 HIS A C 1
ATOM 2906 O O . HIS A 1 376 ? 0.771 1.628 18.997 1.00 75.00 376 HIS A O 1
ATOM 2912 N N . ASP A 1 377 ? 0.720 3.794 18.408 1.00 69.50 377 ASP A N 1
ATOM 2913 C CA . ASP A 1 377 ? 0.273 3.543 17.043 1.00 69.50 377 ASP A CA 1
ATOM 2914 C C . ASP A 1 377 ? 1.380 2.931 16.178 1.00 69.50 377 ASP A C 1
ATOM 2916 O O . ASP A 1 377 ? 1.073 2.079 15.334 1.00 69.50 377 ASP A O 1
ATOM 2920 N N . GLN A 1 378 ? 2.639 3.278 16.466 1.00 70.88 378 GLN A N 1
ATOM 2921 C CA . GLN A 1 378 ? 3.835 2.784 15.776 1.00 70.88 378 GLN A CA 1
ATOM 2922 C C . GLN A 1 378 ? 4.165 1.320 16.122 1.00 70.88 378 GLN A C 1
ATOM 2924 O O . GLN A 1 378 ? 4.780 0.611 15.330 1.00 70.88 378 GLN A O 1
ATOM 2929 N N . LEU A 1 379 ? 3.691 0.794 17.256 1.00 74.44 379 LEU A N 1
ATOM 2930 C CA . LEU A 1 379 ? 3.932 -0.605 17.621 1.00 74.44 379 LEU A CA 1
ATOM 2931 C C . LEU A 1 379 ? 3.419 -1.589 16.537 1.00 74.44 379 LEU A C 1
ATOM 2933 O O . LEU A 1 379 ? 2.313 -1.415 15.998 1.00 74.44 379 LEU A O 1
ATOM 2937 N N . PRO A 1 380 ? 4.197 -2.645 16.215 1.00 73.88 380 PRO A N 1
ATOM 2938 C CA . PRO A 1 380 ? 5.414 -3.116 16.900 1.00 73.88 380 PRO A CA 1
ATOM 2939 C C . PRO A 1 380 ? 6.739 -2.457 16.466 1.00 73.88 380 PRO A C 1
ATOM 2941 O O . PRO A 1 380 ? 7.768 -2.786 17.049 1.00 73.88 380 PRO A O 1
ATOM 2944 N N . SER A 1 381 ? 6.745 -1.594 15.445 1.00 73.81 381 SER A N 1
ATOM 2945 C CA . SER A 1 381 ? 7.955 -1.029 14.826 1.00 73.81 381 SER A CA 1
ATOM 2946 C C . SER A 1 381 ? 8.041 0.464 15.129 1.00 73.81 381 SER A C 1
ATOM 2948 O O . SER A 1 381 ? 7.323 1.271 14.549 1.00 73.81 381 SER A O 1
ATOM 2950 N N . VAL A 1 382 ? 8.908 0.833 16.067 1.00 75.62 382 VAL A N 1
ATOM 2951 C CA . VAL A 1 382 ? 9.034 2.223 16.523 1.00 75.62 382 VAL A CA 1
ATOM 2952 C C . VAL A 1 382 ? 10.213 2.875 15.829 1.00 75.62 382 VAL A C 1
ATOM 2954 O O . VAL A 1 382 ? 11.328 2.374 15.952 1.00 75.62 382 VAL A O 1
ATOM 2957 N N . THR A 1 383 ? 9.972 3.994 15.148 1.00 71.31 383 THR A N 1
ATOM 2958 C CA . THR A 1 383 ? 11.002 4.760 14.435 1.00 71.31 383 THR A CA 1
ATOM 2959 C C . THR A 1 383 ? 11.691 5.749 15.379 1.00 71.31 383 THR A C 1
ATOM 2961 O O . THR A 1 383 ? 11.042 6.557 16.046 1.00 71.31 383 THR A O 1
ATOM 2964 N N . LEU A 1 384 ? 13.018 5.685 15.434 1.00 72.25 384 LEU A N 1
ATOM 2965 C CA . LEU A 1 384 ? 13.887 6.594 16.178 1.00 72.25 384 LEU A CA 1
ATOM 2966 C C . LEU A 1 384 ? 14.210 7.841 15.348 1.00 72.25 384 LEU A C 1
ATOM 2968 O O . LEU A 1 384 ? 13.981 7.887 14.140 1.00 72.25 384 LEU A O 1
ATOM 2972 N N . ARG A 1 385 ? 14.771 8.869 15.992 1.00 67.62 385 ARG A N 1
ATOM 2973 C CA . ARG A 1 385 ? 15.276 10.032 15.258 1.00 67.62 385 ARG A CA 1
ATOM 2974 C C . ARG A 1 385 ? 16.458 9.667 14.351 1.00 67.62 385 ARG A C 1
ATOM 2976 O O . ARG A 1 385 ? 17.405 9.014 14.777 1.00 67.62 385 ARG A O 1
ATOM 2983 N N . HIS A 1 386 ? 16.430 10.203 13.136 1.00 63.28 386 HIS A N 1
ATOM 2984 C CA . HIS A 1 386 ? 17.487 10.061 12.131 1.00 63.28 386 HIS A CA 1
ATOM 2985 C C . HIS A 1 386 ? 18.833 10.722 12.499 1.00 63.28 386 HIS A C 1
ATOM 2987 O O . HIS A 1 386 ? 19.855 10.399 11.902 1.00 63.28 386 HIS A O 1
ATOM 2993 N N . ASP A 1 387 ? 18.846 11.665 13.450 1.00 62.12 387 ASP A N 1
ATOM 2994 C CA . ASP A 1 387 ? 20.051 12.377 13.908 1.00 62.12 387 ASP A CA 1
ATOM 2995 C C . ASP A 1 387 ? 20.862 11.584 14.946 1.00 62.12 387 ASP A C 1
ATOM 2997 O O . ASP A 1 387 ? 21.919 12.037 15.390 1.00 62.12 387 ASP A O 1
ATOM 3001 N N . LEU A 1 388 ? 20.380 10.405 15.348 1.00 69.00 388 LEU A N 1
ATOM 3002 C CA . LEU A 1 388 ? 21.054 9.560 16.322 1.00 69.00 388 LEU A CA 1
ATOM 3003 C C . LEU A 1 388 ? 22.295 8.902 15.720 1.00 69.00 388 LEU A C 1
ATOM 3005 O O . LEU A 1 388 ? 22.236 8.229 14.693 1.00 69.00 388 LEU A O 1
ATOM 3009 N N . GLU A 1 389 ? 23.424 9.039 16.411 1.00 73.50 389 GLU A N 1
ATOM 3010 C CA . GLU A 1 389 ? 24.647 8.323 16.059 1.00 73.50 389 GLU A CA 1
ATOM 3011 C C . GLU A 1 389 ? 24.452 6.802 16.167 1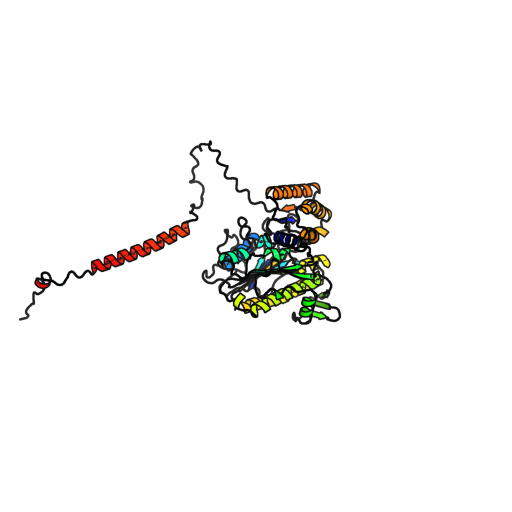.00 73.50 389 GLU A C 1
ATOM 3013 O O . GLU A 1 389 ? 23.779 6.295 17.067 1.00 73.50 389 GLU A O 1
ATOM 3018 N N . GLU A 1 390 ? 25.118 6.040 15.296 1.00 70.25 390 GLU A N 1
ATOM 3019 C CA . GLU A 1 390 ? 25.043 4.571 15.285 1.00 70.25 390 GLU A CA 1
ATOM 3020 C C . GLU A 1 390 ? 25.446 3.930 16.625 1.00 70.25 390 GLU A C 1
ATOM 3022 O O . GLU A 1 390 ? 24.881 2.913 17.030 1.00 70.25 390 GLU A O 1
ATOM 3027 N N . GLN A 1 391 ? 26.394 4.537 17.349 1.00 74.25 391 GLN A N 1
ATOM 3028 C CA . GLN A 1 391 ? 26.772 4.084 18.692 1.00 74.25 391 GLN A CA 1
ATOM 3029 C C . GLN A 1 391 ? 25.631 4.270 19.700 1.00 74.25 391 GLN A C 1
ATOM 3031 O O . GLN A 1 391 ? 25.392 3.378 20.514 1.00 74.25 391 GLN A O 1
ATOM 3036 N N . ALA A 1 392 ? 24.896 5.383 19.614 1.00 77.69 392 ALA A N 1
ATOM 3037 C CA . ALA A 1 392 ? 23.739 5.653 20.462 1.00 77.69 392 ALA A CA 1
ATOM 3038 C C . ALA A 1 392 ? 22.574 4.698 20.156 1.00 77.69 392 ALA A C 1
ATOM 3040 O O . ALA A 1 392 ? 21.902 4.227 21.069 1.00 77.69 392 ALA A O 1
ATOM 3041 N N . LYS A 1 393 ? 22.366 4.334 18.884 1.00 76.06 393 LYS A N 1
ATOM 3042 C CA . LYS A 1 393 ? 21.362 3.326 18.498 1.00 76.06 393 LYS A CA 1
ATOM 3043 C C . LYS A 1 393 ? 21.696 1.944 19.062 1.00 76.06 393 LYS A C 1
ATOM 3045 O O . LYS A 1 393 ? 20.816 1.245 19.564 1.00 76.06 393 LYS A O 1
ATOM 3050 N N . GLN A 1 394 ? 22.969 1.546 19.003 1.00 77.12 394 GLN A N 1
ATOM 3051 C CA . GLN A 1 394 ? 23.423 0.266 19.555 1.00 77.12 394 GLN A CA 1
ATOM 3052 C C . GLN A 1 394 ? 23.300 0.225 21.080 1.00 77.12 394 GLN A C 1
ATOM 3054 O O . GLN A 1 394 ? 22.770 -0.752 21.609 1.00 77.12 394 GLN A O 1
ATOM 3059 N N . SER A 1 395 ? 23.719 1.284 21.778 1.00 83.06 395 SER A N 1
ATOM 3060 C CA . SER A 1 395 ? 23.597 1.355 23.237 1.00 83.06 395 SER A CA 1
ATOM 3061 C C . SER A 1 395 ? 22.137 1.397 23.691 1.00 83.06 395 SER A C 1
ATOM 3063 O O . SER A 1 395 ? 21.782 0.694 24.635 1.00 83.06 395 SER A O 1
ATOM 3065 N N . LEU A 1 396 ? 21.269 2.130 22.983 1.00 84.44 396 LEU A N 1
ATOM 3066 C CA . LEU A 1 396 ? 19.827 2.141 23.234 1.00 84.44 396 LEU A CA 1
ATOM 3067 C C . LEU A 1 396 ? 19.232 0.743 23.055 1.00 84.44 396 LEU A C 1
ATOM 3069 O O . LEU A 1 396 ? 18.486 0.277 23.912 1.00 84.44 396 LEU A O 1
ATOM 3073 N N . CYS A 1 397 ? 19.598 0.044 21.980 1.00 83.81 397 CYS A N 1
ATOM 3074 C CA . CYS A 1 397 ? 19.150 -1.322 21.740 1.00 83.81 397 CYS A CA 1
ATOM 3075 C C . CYS A 1 397 ? 19.567 -2.285 22.866 1.00 83.81 397 CYS A C 1
ATOM 3077 O O . CYS A 1 397 ? 18.763 -3.101 23.319 1.00 83.81 397 CYS A O 1
ATOM 3079 N N . GLU A 1 398 ? 20.815 -2.195 23.331 1.00 84.00 398 GLU A N 1
ATOM 3080 C CA . GLU A 1 398 ? 21.314 -3.010 24.442 1.00 84.00 398 GLU A CA 1
ATOM 3081 C C . GLU A 1 398 ? 20.630 -2.651 25.766 1.00 84.00 398 GLU A C 1
ATOM 3083 O O . GLU A 1 398 ? 20.231 -3.554 26.504 1.00 84.00 398 GLU A O 1
ATOM 3088 N N . SER A 1 399 ? 20.426 -1.358 26.044 1.00 85.88 399 SER A N 1
ATOM 3089 C CA . SER A 1 399 ? 19.692 -0.885 27.226 1.00 85.88 399 SER A CA 1
ATOM 3090 C C . SER A 1 399 ? 18.270 -1.441 27.242 1.00 85.88 399 SER A C 1
ATOM 3092 O O . SER A 1 399 ? 17.843 -2.072 28.209 1.00 85.88 399 SER A O 1
ATOM 3094 N N . LEU A 1 400 ? 17.570 -1.314 26.117 1.00 86.75 400 LEU A N 1
ATOM 3095 C CA . LEU A 1 400 ? 16.228 -1.833 25.911 1.00 86.75 400 LEU A CA 1
ATOM 3096 C C . LEU A 1 400 ? 16.143 -3.353 26.081 1.00 86.75 400 LEU A C 1
ATOM 3098 O O . LEU A 1 400 ? 15.238 -3.861 26.749 1.00 86.75 400 LEU A O 1
ATOM 3102 N N . HIS A 1 401 ? 17.102 -4.084 25.512 1.00 86.69 401 HIS A N 1
ATOM 3103 C CA . HIS A 1 401 ? 17.194 -5.530 25.669 1.00 86.69 401 HIS A CA 1
ATOM 3104 C C . HIS A 1 401 ? 17.369 -5.919 27.143 1.00 86.69 401 HIS A C 1
ATOM 3106 O O . HIS A 1 401 ? 16.612 -6.736 27.669 1.00 86.69 401 HIS A O 1
ATOM 3112 N N . ASN A 1 402 ? 18.312 -5.280 27.839 1.00 85.81 402 ASN A N 1
ATOM 3113 C CA . ASN A 1 402 ? 18.568 -5.512 29.259 1.00 85.81 402 ASN A CA 1
ATOM 3114 C C . ASN A 1 402 ? 17.366 -5.129 30.130 1.00 85.81 402 ASN A C 1
ATOM 3116 O O . ASN A 1 402 ? 17.064 -5.819 31.106 1.00 85.81 402 ASN A O 1
ATOM 3120 N N . LYS A 1 403 ? 16.637 -4.069 29.768 1.00 86.31 403 LYS A N 1
ATOM 3121 C CA . LYS A 1 403 ? 15.439 -3.638 30.487 1.00 86.31 403 LYS A CA 1
ATOM 3122 C C . LYS A 1 403 ? 14.328 -4.675 30.383 1.00 86.31 403 LYS A C 1
ATOM 3124 O O . LYS A 1 403 ? 13.783 -5.064 31.415 1.00 86.31 403 LYS A O 1
ATOM 3129 N N . LEU A 1 404 ? 14.038 -5.182 29.185 1.00 84.44 404 LEU A N 1
ATOM 3130 C CA . LEU A 1 404 ? 13.043 -6.245 29.011 1.00 84.44 404 LEU A CA 1
ATOM 3131 C C . LEU A 1 404 ? 13.441 -7.540 29.730 1.00 84.44 404 LEU A C 1
ATOM 3133 O O . LEU A 1 404 ? 12.583 -8.176 30.343 1.00 84.44 404 LEU A O 1
ATOM 3137 N N . LEU A 1 405 ? 14.734 -7.885 29.741 1.00 84.56 405 LEU A N 1
ATOM 3138 C CA . LEU A 1 405 ? 15.250 -9.001 30.539 1.00 84.56 405 LEU A CA 1
ATOM 3139 C C . LEU A 1 405 ? 15.047 -8.774 32.045 1.00 84.56 405 LEU A C 1
ATOM 3141 O O . LEU A 1 405 ? 14.603 -9.683 32.744 1.00 84.56 405 LEU A O 1
ATOM 3145 N N . SER A 1 406 ? 15.310 -7.562 32.547 1.00 84.56 406 SER A N 1
ATOM 3146 C CA . SER A 1 406 ? 15.139 -7.221 33.968 1.00 84.56 406 SER A CA 1
ATOM 3147 C C . SER A 1 406 ? 13.682 -7.305 34.440 1.00 84.56 406 SER A C 1
ATOM 3149 O O 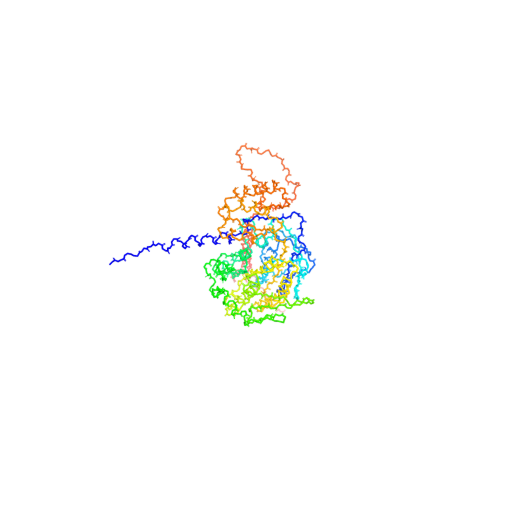. SER A 1 406 ? 13.426 -7.623 35.599 1.00 84.56 406 SER A O 1
ATOM 3151 N N . VAL A 1 407 ? 12.728 -7.069 33.533 1.00 83.38 407 VAL A N 1
ATOM 3152 C CA . VAL A 1 407 ? 11.282 -7.146 33.795 1.00 83.38 407 VAL A CA 1
ATOM 3153 C C . VAL A 1 407 ? 10.740 -8.569 33.562 1.00 83.38 407 VAL A C 1
ATOM 3155 O O . VAL A 1 407 ? 9.553 -8.809 33.753 1.00 83.38 407 VAL A O 1
ATOM 3158 N N . GLN A 1 408 ? 11.598 -9.534 33.197 1.00 81.75 408 GLN A N 1
ATOM 3159 C CA . GLN A 1 408 ? 11.210 -10.907 32.833 1.00 81.75 408 GLN A CA 1
ATOM 3160 C C . GLN A 1 408 ? 10.149 -10.937 31.720 1.00 81.75 408 GLN A C 1
ATOM 3162 O O . GLN A 1 408 ? 9.224 -11.748 31.733 1.00 81.75 408 GLN A O 1
ATOM 3167 N N . SER A 1 409 ? 10.269 -10.019 30.758 1.00 80.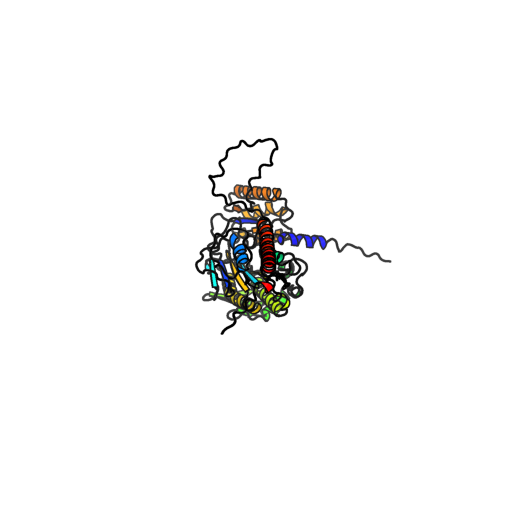38 409 SER A N 1
ATOM 3168 C CA . SER A 1 409 ? 9.304 -9.872 29.674 1.00 80.38 409 SER A CA 1
ATOM 3169 C C . SER A 1 409 ? 9.325 -11.067 28.717 1.00 80.38 409 SER A C 1
ATOM 3171 O O . SER A 1 409 ? 10.383 -11.603 28.386 1.00 80.38 409 SER A O 1
ATOM 3173 N N . ALA A 1 410 ? 8.149 -11.429 28.197 1.00 80.81 410 ALA A N 1
ATOM 3174 C CA . ALA A 1 410 ? 8.031 -12.325 27.048 1.00 80.81 410 ALA A CA 1
ATOM 3175 C C . ALA A 1 410 ? 8.412 -11.639 25.721 1.00 80.81 410 ALA A C 1
ATOM 3177 O O . ALA A 1 410 ? 8.614 -12.322 24.721 1.00 80.81 410 ALA A O 1
ATOM 3178 N N . LEU A 1 411 ? 8.503 -10.306 25.688 1.00 83.19 411 LEU A N 1
ATOM 3179 C CA . LEU A 1 411 ? 8.837 -9.540 24.493 1.00 83.19 411 LEU A CA 1
ATOM 3180 C C . LEU A 1 411 ? 10.346 -9.541 24.248 1.00 83.19 411 LEU A C 1
ATOM 3182 O O . LEU A 1 411 ? 11.158 -9.412 25.164 1.00 83.19 411 LEU A O 1
ATOM 3186 N N . LYS A 1 412 ? 10.721 -9.635 22.975 1.00 80.88 412 LYS A N 1
ATOM 3187 C CA . LYS A 1 412 ? 12.082 -9.429 22.494 1.00 80.88 412 LYS A CA 1
ATOM 3188 C C . LYS A 1 412 ? 12.134 -8.191 21.620 1.00 80.88 412 LYS A C 1
ATOM 3190 O O . LYS A 1 412 ? 11.218 -7.919 20.842 1.00 80.88 412 LYS A O 1
ATOM 3195 N N . ILE A 1 413 ? 13.249 -7.484 21.741 1.00 81.31 413 ILE A N 1
ATOM 3196 C CA . ILE A 1 413 ? 13.582 -6.359 20.881 1.00 81.31 413 ILE A CA 1
ATOM 3197 C C . ILE A 1 413 ? 14.539 -6.836 19.802 1.00 81.31 413 ILE A C 1
ATOM 3199 O O . ILE A 1 413 ? 15.576 -7.437 20.088 1.00 81.31 413 ILE A O 1
ATOM 3203 N N . TYR A 1 414 ? 14.151 -6.566 18.564 1.00 75.94 414 TYR A N 1
ATOM 3204 C CA . TYR A 1 414 ? 14.927 -6.819 17.367 1.00 75.94 414 TYR A CA 1
ATOM 3205 C C . TYR A 1 414 ? 15.333 -5.466 16.809 1.00 75.94 414 TYR A C 1
ATOM 3207 O O . TYR A 1 414 ? 14.503 -4.715 16.301 1.00 75.94 414 TYR A O 1
ATOM 3215 N N . CYS A 1 415 ? 16.612 -5.149 16.933 1.00 74.12 415 CYS A N 1
ATOM 3216 C CA . CYS A 1 415 ? 17.187 -3.975 16.298 1.00 74.12 415 CYS A CA 1
ATOM 3217 C C . CYS A 1 415 ? 17.840 -4.403 14.997 1.00 74.12 415 CYS A C 1
ATOM 3219 O O . CYS A 1 415 ? 18.412 -5.496 14.915 1.00 74.12 415 CYS A O 1
ATOM 3221 N N . ASN A 1 416 ? 17.784 -3.531 14.000 1.00 63.22 416 ASN A N 1
ATOM 3222 C CA . ASN A 1 416 ? 18.393 -3.780 12.709 1.00 63.22 416 ASN A CA 1
ATOM 3223 C C . ASN A 1 416 ? 19.927 -3.752 12.864 1.00 63.22 416 ASN A C 1
ATOM 3225 O O . ASN A 1 416 ? 20.580 -2.720 12.742 1.00 63.22 416 ASN A O 1
ATOM 3229 N N . ARG A 1 417 ? 20.535 -4.888 13.224 1.00 52.44 417 ARG A N 1
ATOM 3230 C CA . ARG A 1 417 ? 21.993 -5.016 13.221 1.00 52.44 417 ARG A CA 1
ATOM 3231 C C . ARG A 1 417 ? 22.421 -5.113 11.762 1.00 52.44 417 ARG A C 1
ATOM 3233 O O . ARG A 1 417 ? 22.110 -6.106 11.103 1.00 52.44 417 ARG A O 1
ATOM 3240 N N . LYS A 1 418 ? 23.203 -4.145 11.267 1.00 47.38 418 LYS A N 1
ATOM 3241 C CA . LYS A 1 418 ? 24.070 -4.429 10.114 1.00 47.38 418 LYS A CA 1
ATOM 3242 C C . LYS A 1 418 ? 24.851 -5.700 10.480 1.00 47.38 418 LYS A C 1
ATOM 3244 O O . LYS A 1 418 ? 25.374 -5.760 11.603 1.00 47.38 418 LYS A O 1
ATOM 3249 N N . PRO A 1 419 ? 24.905 -6.741 9.624 1.00 34.75 419 PRO A N 1
ATOM 3250 C CA . PRO A 1 419 ? 25.843 -7.824 9.868 1.00 34.75 419 PRO A CA 1
ATOM 3251 C C . PRO A 1 419 ? 27.191 -7.149 10.088 1.00 34.75 419 PRO A C 1
ATOM 3253 O O . PRO A 1 419 ? 27.568 -6.267 9.314 1.00 34.75 419 PRO A O 1
ATOM 3256 N N . ARG A 1 420 ? 27.877 -7.482 11.189 1.00 33.69 420 ARG A N 1
ATOM 3257 C CA . ARG A 1 420 ? 29.279 -7.105 11.334 1.00 33.69 420 ARG A CA 1
ATOM 3258 C C . ARG A 1 420 ? 29.956 -7.684 10.100 1.00 33.69 420 ARG A C 1
ATOM 3260 O O . ARG A 1 420 ? 30.269 -8.872 10.085 1.00 33.69 420 ARG A O 1
ATOM 3267 N N . ILE A 1 421 ? 30.176 -6.859 9.076 1.00 36.22 421 ILE A N 1
ATOM 3268 C CA . ILE A 1 421 ? 31.300 -7.056 8.179 1.00 36.22 421 ILE A CA 1
ATOM 3269 C C . ILE A 1 421 ? 32.436 -7.211 9.176 1.00 36.22 421 ILE A C 1
ATOM 3271 O O . ILE A 1 421 ? 32.665 -6.304 9.987 1.00 36.22 421 ILE A O 1
ATOM 3275 N N . ARG A 1 422 ? 33.015 -8.418 9.266 1.00 31.08 422 ARG A N 1
ATOM 3276 C CA . ARG A 1 422 ? 34.265 -8.594 10.002 1.00 31.08 422 ARG A CA 1
ATOM 3277 C C . ARG A 1 422 ? 35.109 -7.446 9.504 1.00 31.08 422 ARG A C 1
ATOM 3279 O O . ARG A 1 422 ? 35.352 -7.401 8.301 1.00 31.08 422 ARG A O 1
ATOM 3286 N N . ARG A 1 423 ? 35.415 -6.486 10.387 1.00 35.44 423 ARG A N 1
ATOM 3287 C CA . ARG A 1 423 ? 36.307 -5.385 10.048 1.00 35.44 423 ARG A CA 1
ATOM 3288 C C . ARG A 1 423 ? 37.437 -6.057 9.292 1.00 35.44 423 ARG A C 1
ATOM 3290 O O . ARG A 1 423 ? 38.034 -6.988 9.841 1.00 35.44 423 ARG A O 1
ATOM 3297 N N . ALA A 1 424 ? 37.632 -5.676 8.029 1.00 39.88 424 ALA A N 1
ATOM 3298 C CA . ALA A 1 424 ? 38.939 -5.840 7.436 1.00 39.88 424 ALA A CA 1
ATOM 3299 C C . ALA A 1 424 ? 39.859 -5.285 8.515 1.00 39.88 424 ALA A C 1
ATOM 3301 O O . ALA A 1 424 ? 39.657 -4.154 8.967 1.00 39.88 424 ALA A O 1
ATOM 3302 N N . VAL A 1 425 ? 40.648 -6.184 9.103 1.00 40.19 425 VAL A N 1
ATOM 3303 C CA . VAL A 1 425 ? 41.599 -5.838 10.145 1.00 40.19 425 VAL A CA 1
ATOM 3304 C C . VAL A 1 425 ? 42.329 -4.644 9.571 1.00 40.19 425 VAL A C 1
ATOM 3306 O O . VAL A 1 425 ? 42.910 -4.772 8.493 1.00 40.19 425 VAL A O 1
ATOM 3309 N N . ASP A 1 426 ? 42.165 -3.487 10.218 1.00 38.75 426 ASP A N 1
ATOM 3310 C CA . ASP A 1 426 ? 42.946 -2.301 9.906 1.00 38.75 426 ASP A CA 1
ATOM 3311 C C . ASP A 1 426 ? 44.375 -2.807 9.818 1.00 38.75 426 ASP A C 1
ATOM 3313 O O . ASP A 1 426 ? 44.870 -3.432 10.762 1.00 38.75 426 ASP A O 1
ATOM 3317 N N . SER A 1 427 ? 44.945 -2.715 8.622 1.00 39.28 427 SER A N 1
ATOM 3318 C CA . SER A 1 427 ? 46.237 -3.291 8.311 1.00 39.28 427 SER A CA 1
ATOM 3319 C C . SER A 1 427 ? 47.267 -2.556 9.150 1.00 39.28 427 SER A C 1
ATOM 3321 O O . SER A 1 427 ? 47.775 -1.509 8.752 1.00 39.28 427 SER A O 1
ATOM 3323 N N . ASP A 1 428 ? 47.537 -3.100 10.330 1.00 33.75 428 ASP A N 1
ATOM 3324 C CA . ASP A 1 428 ? 48.689 -2.744 11.129 1.00 33.75 428 ASP A CA 1
ATOM 3325 C C . ASP A 1 428 ? 49.911 -3.022 10.231 1.00 33.75 428 ASP A C 1
ATOM 332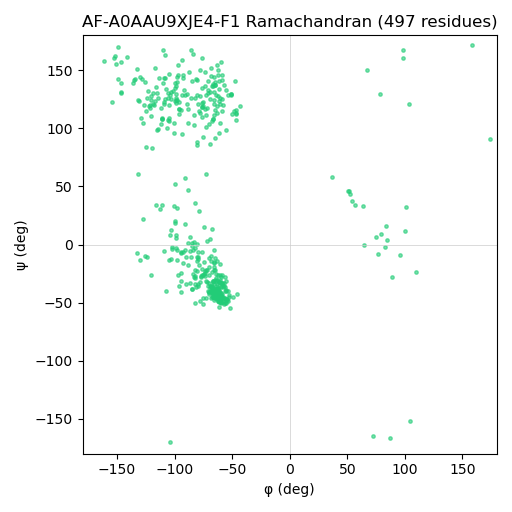7 O O . ASP A 1 428 ? 50.056 -4.161 9.763 1.00 33.75 428 ASP A O 1
ATOM 3331 N N . PRO A 1 429 ? 50.772 -2.038 9.900 1.00 37.38 429 PRO A N 1
ATOM 3332 C CA . PRO A 1 429 ? 51.788 -2.179 8.847 1.00 37.38 429 PRO A CA 1
ATOM 3333 C C . PRO A 1 429 ? 52.916 -3.177 9.160 1.00 37.38 429 PRO A C 1
ATOM 3335 O O . PRO A 1 429 ? 53.951 -3.170 8.495 1.00 37.38 429 PRO A O 1
ATOM 3338 N N . GLN A 1 430 ? 52.766 -4.010 10.189 1.00 40.53 430 GLN A N 1
ATOM 3339 C CA . GLN A 1 430 ? 53.842 -4.810 10.759 1.00 40.53 430 GLN A CA 1
ATOM 3340 C C . GLN A 1 430 ? 53.555 -6.306 10.894 1.00 40.53 430 GLN A C 1
ATOM 3342 O O . GLN A 1 430 ? 54.253 -6.990 11.641 1.00 40.53 430 GLN A O 1
ATOM 3347 N N . TYR A 1 431 ? 52.615 -6.858 10.122 1.00 34.81 431 TYR A N 1
ATOM 3348 C CA . TYR A 1 431 ? 52.490 -8.313 10.006 1.00 34.81 431 TYR A CA 1
ATOM 3349 C C . TYR A 1 431 ? 52.801 -8.795 8.587 1.00 34.81 431 TYR A C 1
ATOM 3351 O O . TYR A 1 431 ? 51.973 -8.727 7.681 1.00 34.81 431 TYR A O 1
ATOM 3359 N N . GLN A 1 432 ? 54.025 -9.293 8.390 1.00 39.00 432 GLN A N 1
ATOM 3360 C CA . GLN A 1 432 ? 54.379 -10.068 7.204 1.00 39.00 432 GLN A CA 1
ATOM 3361 C C . GLN A 1 432 ? 53.594 -11.383 7.242 1.00 39.00 432 GLN A C 1
ATOM 3363 O O . GLN A 1 432 ? 53.859 -12.253 8.071 1.00 39.00 432 GLN A O 1
ATOM 3368 N N . ALA A 1 433 ? 52.599 -11.507 6.365 1.00 35.34 433 ALA A N 1
ATOM 3369 C CA . ALA A 1 433 ? 51.838 -12.732 6.196 1.00 35.34 433 ALA A CA 1
ATOM 3370 C C . ALA A 1 433 ? 52.768 -13.853 5.710 1.00 35.34 433 ALA A C 1
ATOM 3372 O O . ALA A 1 433 ? 53.369 -13.761 4.639 1.00 35.34 433 ALA A O 1
ATOM 3373 N N . GLY A 1 434 ? 52.877 -14.910 6.515 1.00 38.38 434 GLY A N 1
ATOM 3374 C CA . GLY A 1 434 ? 53.452 -16.176 6.085 1.00 38.38 434 GLY A CA 1
ATOM 3375 C C . GLY A 1 434 ? 52.624 -16.742 4.936 1.00 38.38 434 GLY A C 1
ATOM 3376 O O . GLY A 1 434 ? 51.419 -16.957 5.066 1.00 38.38 434 GLY A O 1
ATOM 3377 N N . SER A 1 435 ? 53.286 -16.950 3.805 1.00 50.44 435 SER A N 1
ATOM 3378 C CA . SER A 1 435 ? 52.765 -17.659 2.647 1.00 50.44 435 SER A CA 1
ATOM 3379 C C . SER A 1 435 ? 52.576 -19.135 2.989 1.00 50.44 435 SER A C 1
ATOM 3381 O O . SER A 1 435 ? 53.560 -19.852 3.139 1.00 50.44 435 SER A O 1
ATOM 3383 N N . ASP A 1 436 ? 51.329 -19.559 3.158 1.00 51.00 436 ASP A N 1
ATOM 3384 C CA . ASP A 1 436 ? 50.806 -20.820 2.617 1.00 51.00 436 ASP A CA 1
ATOM 3385 C C . ASP A 1 436 ? 49.385 -21.027 3.139 1.00 51.00 436 ASP A C 1
ATOM 3387 O O . ASP A 1 436 ? 49.133 -21.609 4.193 1.00 51.00 436 ASP A O 1
ATOM 3391 N N . THR A 1 437 ? 48.412 -20.530 2.384 1.00 52.09 437 THR A N 1
ATOM 3392 C CA . THR A 1 437 ? 47.053 -21.068 2.442 1.00 52.09 437 THR A CA 1
ATOM 3393 C C . THR A 1 437 ? 46.636 -21.360 1.015 1.00 52.09 437 THR A C 1
ATOM 3395 O O . THR A 1 437 ? 46.463 -20.461 0.201 1.00 52.09 437 THR A O 1
ATOM 3398 N N . ASP A 1 438 ? 46.568 -22.652 0.712 1.00 57.59 438 ASP A N 1
ATOM 3399 C CA . ASP A 1 438 ? 46.197 -23.218 -0.577 1.00 57.59 438 ASP A CA 1
ATOM 3400 C C . ASP A 1 438 ? 44.760 -22.800 -0.947 1.00 57.59 438 ASP A C 1
ATOM 3402 O O . ASP A 1 438 ? 43.774 -23.393 -0.498 1.00 57.59 438 ASP A O 1
ATOM 3406 N N . LEU A 1 439 ? 44.650 -21.725 -1.738 1.00 58.94 439 LEU A N 1
ATOM 3407 C CA . LEU A 1 439 ? 43.397 -21.132 -2.226 1.00 58.94 439 LEU A CA 1
ATOM 3408 C C . LEU A 1 439 ? 42.612 -22.055 -3.180 1.00 58.94 439 LEU A C 1
ATOM 3410 O O . LEU A 1 439 ? 41.494 -21.721 -3.560 1.00 58.94 439 LEU A O 1
ATOM 3414 N N . GLY A 1 440 ? 43.143 -23.227 -3.547 1.00 61.09 440 GLY A N 1
ATOM 3415 C CA . GLY A 1 440 ? 42.475 -24.179 -4.440 1.00 61.09 440 GLY A CA 1
ATOM 3416 C C . GLY A 1 440 ? 41.348 -25.003 -3.802 1.00 61.09 440 GLY A C 1
ATOM 3417 O O . GLY A 1 440 ? 40.675 -25.756 -4.501 1.00 61.09 440 GLY A O 1
ATOM 3418 N N . LYS A 1 441 ? 41.131 -24.902 -2.481 1.00 60.25 441 LYS A N 1
ATOM 3419 C CA . LYS A 1 441 ? 40.211 -25.784 -1.728 1.00 60.25 441 LYS A CA 1
ATOM 3420 C C . LYS A 1 441 ? 38.821 -25.218 -1.449 1.00 60.25 441 LYS A C 1
ATOM 3422 O O . LYS A 1 441 ? 38.033 -25.833 -0.731 1.00 60.25 441 LYS A O 1
ATOM 3427 N N . VAL A 1 442 ? 38.518 -24.055 -1.997 1.00 65.56 442 VAL A N 1
ATOM 3428 C CA . VAL A 1 442 ? 37.264 -23.342 -1.774 1.00 65.56 442 VAL A CA 1
ATOM 3429 C C . VAL A 1 442 ? 36.707 -22.938 -3.135 1.00 65.56 442 VAL A C 1
ATOM 3431 O O . VAL A 1 442 ? 37.392 -22.287 -3.915 1.00 65.56 442 VAL A O 1
ATOM 3434 N N . ASN A 1 443 ? 35.471 -23.354 -3.433 1.00 75.44 443 ASN A N 1
ATOM 3435 C CA . ASN A 1 443 ? 34.749 -22.996 -4.660 1.00 75.44 443 ASN A CA 1
ATOM 3436 C C . ASN A 1 443 ? 34.306 -21.521 -4.604 1.00 75.44 443 ASN A C 1
ATOM 3438 O O . ASN A 1 443 ? 33.109 -21.234 -4.586 1.00 75.44 443 ASN A O 1
ATOM 3442 N N . LEU A 1 444 ? 35.252 -20.584 -4.496 1.00 76.06 444 LEU A N 1
ATOM 3443 C CA . LEU A 1 444 ? 34.936 -19.166 -4.625 1.00 76.06 444 LEU A CA 1
ATOM 3444 C C . LEU A 1 444 ? 34.594 -18.856 -6.079 1.00 76.06 444 LEU A C 1
ATOM 3446 O O . LEU A 1 444 ? 35.220 -19.371 -7.008 1.00 76.06 444 LEU A O 1
ATOM 3450 N N . ALA A 1 445 ? 33.597 -17.995 -6.260 1.00 70.50 445 ALA A N 1
ATOM 3451 C CA . ALA A 1 445 ? 33.347 -17.377 -7.548 1.00 70.50 445 ALA A CA 1
ATOM 3452 C C . ALA A 1 445 ? 34.591 -16.590 -7.983 1.00 70.50 445 ALA A C 1
ATOM 3454 O O . ALA A 1 445 ? 35.302 -16.018 -7.155 1.00 70.50 445 ALA A O 1
ATOM 3455 N N . THR A 1 446 ? 34.850 -16.559 -9.286 1.00 73.31 446 THR A N 1
ATOM 3456 C CA . THR A 1 446 ? 35.898 -15.709 -9.847 1.00 73.31 446 THR A CA 1
ATOM 3457 C C . THR A 1 446 ? 35.552 -14.252 -9.574 1.00 73.31 446 THR A C 1
ATOM 3459 O O . THR A 1 446 ? 34.449 -13.812 -9.901 1.00 73.31 446 THR A O 1
ATOM 3462 N N . GLU A 1 447 ? 36.480 -13.501 -8.988 1.00 74.50 447 GLU A N 1
ATOM 3463 C CA . GLU A 1 447 ? 36.290 -12.066 -8.798 1.00 74.50 447 GLU A CA 1
ATOM 3464 C C . GLU A 1 447 ? 36.256 -11.366 -10.161 1.00 74.50 447 GLU A C 1
ATOM 3466 O O . GLU A 1 447 ? 37.204 -11.436 -10.946 1.00 74.50 447 GLU A O 1
ATOM 3471 N N . TYR A 1 448 ? 35.143 -10.693 -10.443 1.00 81.12 448 TYR A N 1
ATOM 3472 C CA . TYR A 1 448 ? 35.023 -9.761 -11.555 1.00 81.12 448 TYR A CA 1
ATOM 3473 C C . TYR A 1 448 ? 35.188 -8.340 -11.018 1.00 81.12 448 TYR A C 1
ATOM 3475 O O . TYR A 1 448 ? 34.656 -8.001 -9.964 1.00 81.12 448 TYR A O 1
ATOM 3483 N N . SER A 1 449 ? 35.915 -7.502 -11.754 1.00 81.94 449 SER A N 1
ATOM 3484 C CA . SER A 1 449 ? 35.988 -6.068 -11.465 1.00 81.94 449 SER A CA 1
ATOM 3485 C C . SER A 1 449 ? 34.620 -5.411 -11.689 1.00 81.94 449 SER A C 1
ATOM 3487 O O . SER A 1 449 ? 33.917 -5.765 -12.637 1.00 81.94 449 SER A O 1
ATOM 3489 N N . GLU A 1 450 ? 34.265 -4.424 -10.860 1.00 81.50 450 GLU A N 1
ATOM 3490 C CA . GLU A 1 450 ? 33.057 -3.600 -11.039 1.00 81.50 450 GLU A CA 1
ATOM 3491 C C . GLU A 1 450 ? 33.018 -2.914 -12.417 1.00 81.50 450 GLU A C 1
ATOM 3493 O O . GLU A 1 450 ? 31.946 -2.727 -12.992 1.00 81.50 450 GLU A O 1
ATOM 3498 N N . ASP A 1 451 ? 34.187 -2.645 -13.009 1.00 85.44 451 ASP A N 1
ATOM 3499 C CA . ASP A 1 451 ? 34.326 -2.024 -14.329 1.00 85.44 451 ASP A CA 1
ATOM 3500 C C . ASP A 1 451 ? 34.151 -3.014 -15.496 1.00 85.44 451 ASP A C 1
ATOM 3502 O O . ASP A 1 451 ? 34.243 -2.626 -16.666 1.00 85.44 451 ASP A O 1
ATOM 3506 N N . TYR A 1 452 ? 33.883 -4.297 -15.225 1.00 89.00 452 TYR A N 1
ATOM 3507 C CA . TYR A 1 452 ? 33.731 -5.326 -16.259 1.00 89.00 452 TYR A CA 1
ATOM 3508 C C . TYR A 1 452 ? 32.717 -4.948 -17.361 1.00 89.00 452 TYR A C 1
ATOM 3510 O O . TYR A 1 452 ? 33.070 -5.079 -18.537 1.00 89.00 452 TYR A O 1
ATOM 3518 N N . PRO A 1 453 ? 31.511 -4.410 -17.063 1.00 84.50 453 PRO A N 1
ATOM 3519 C CA . PRO A 1 453 ? 30.559 -4.004 -18.102 1.00 84.50 453 PRO A CA 1
ATOM 3520 C C . PRO A 1 453 ? 31.082 -2.872 -19.001 1.00 84.50 453 PRO A C 1
ATOM 3522 O O . PRO A 1 453 ? 30.734 -2.804 -20.184 1.00 84.50 453 PRO A O 1
ATOM 3525 N N . ILE A 1 454 ? 31.929 -1.994 -18.455 1.00 89.94 454 ILE A N 1
ATOM 3526 C CA . ILE A 1 454 ? 32.527 -0.860 -19.169 1.00 89.94 454 ILE A CA 1
ATOM 3527 C C . ILE A 1 454 ? 33.634 -1.372 -20.097 1.00 89.94 454 ILE A C 1
ATOM 3529 O O . ILE A 1 454 ? 33.609 -1.107 -21.302 1.00 89.94 454 ILE A O 1
ATOM 3533 N N . ILE A 1 455 ? 34.563 -2.171 -19.559 1.00 90.44 455 ILE A N 1
ATOM 3534 C CA . ILE A 1 455 ? 35.683 -2.760 -20.310 1.00 90.44 455 ILE A CA 1
ATOM 3535 C C . ILE A 1 455 ? 35.165 -3.668 -21.428 1.00 90.44 455 ILE A C 1
ATOM 3537 O O . ILE A 1 455 ? 35.680 -3.624 -22.549 1.00 90.44 455 ILE A O 1
ATOM 3541 N N . PHE A 1 456 ? 34.128 -4.462 -21.151 1.00 92.38 456 PHE A N 1
ATOM 3542 C CA . PHE A 1 456 ? 33.518 -5.350 -22.133 1.00 92.38 456 PHE A CA 1
ATOM 3543 C C . PHE A 1 456 ? 32.934 -4.568 -23.314 1.00 92.38 456 PHE A C 1
ATOM 3545 O O . PHE A 1 456 ? 33.252 -4.877 -24.461 1.00 92.38 456 PHE A O 1
ATOM 3552 N N . ASN A 1 457 ? 32.144 -3.520 -23.057 1.00 92.00 457 ASN A N 1
ATOM 3553 C CA . ASN A 1 457 ? 31.537 -2.723 -24.125 1.00 92.00 457 ASN A CA 1
ATOM 3554 C C . ASN A 1 457 ? 32.577 -1.987 -24.976 1.00 92.00 457 ASN A C 1
ATOM 3556 O O . ASN A 1 457 ? 32.485 -2.015 -26.204 1.00 92.00 457 ASN A O 1
ATOM 3560 N N . ILE A 1 458 ? 33.581 -1.364 -24.351 1.00 94.94 458 ILE A N 1
ATOM 3561 C CA . ILE A 1 458 ? 34.654 -0.678 -25.087 1.00 94.94 458 ILE A CA 1
ATOM 3562 C C . ILE A 1 458 ? 35.403 -1.681 -25.972 1.00 94.94 458 ILE A C 1
ATOM 3564 O O . ILE A 1 458 ? 35.613 -1.419 -27.156 1.00 94.94 458 ILE A O 1
ATOM 3568 N N . SER A 1 459 ? 35.755 -2.848 -25.425 1.00 93.31 459 SER A N 1
ATOM 3569 C CA . SER A 1 459 ? 36.518 -3.873 -26.147 1.00 93.31 459 SER A CA 1
ATOM 3570 C C . SER A 1 459 ? 35.717 -4.504 -27.291 1.00 93.31 459 SER A C 1
ATOM 3572 O O . SER A 1 459 ? 36.256 -4.691 -28.382 1.00 93.31 459 SER A O 1
ATOM 3574 N N . LEU A 1 460 ? 34.429 -4.795 -27.071 1.00 94.50 460 LEU A N 1
ATOM 3575 C CA . LEU A 1 460 ? 33.539 -5.392 -28.070 1.00 94.50 460 LEU A CA 1
ATOM 3576 C C . LEU A 1 460 ? 33.390 -4.477 -29.292 1.00 94.50 460 LEU A C 1
ATOM 3578 O O . LEU A 1 460 ? 33.650 -4.900 -30.420 1.00 94.50 460 LEU A O 1
ATOM 3582 N N . TRP A 1 461 ? 33.005 -3.217 -29.078 1.00 94.94 461 TRP A N 1
ATOM 3583 C CA . TRP A 1 461 ? 32.745 -2.288 -30.180 1.00 94.94 461 TRP A CA 1
ATOM 3584 C C . TRP A 1 461 ? 34.023 -1.860 -30.902 1.00 94.94 461 TRP A C 1
ATOM 3586 O O . TRP A 1 461 ? 34.017 -1.750 -32.130 1.00 94.94 461 TRP A O 1
ATOM 3596 N N . LEU A 1 462 ? 35.134 -1.699 -30.176 1.00 95.50 462 LEU A N 1
ATOM 3597 C CA . LEU A 1 462 ? 36.442 -1.438 -30.778 1.00 95.50 462 LEU A CA 1
ATOM 3598 C C . LEU A 1 462 ? 36.856 -2.576 -31.725 1.00 95.50 462 LEU A C 1
ATOM 3600 O O . LEU A 1 462 ? 37.273 -2.314 -32.854 1.00 95.50 462 LEU A O 1
ATOM 3604 N N . LEU A 1 463 ? 36.705 -3.834 -31.297 1.00 97.06 463 LEU A N 1
ATOM 3605 C CA . LEU A 1 463 ? 37.085 -4.994 -32.105 1.00 97.06 463 LEU A CA 1
ATOM 3606 C C . LEU A 1 463 ? 36.199 -5.126 -33.351 1.00 97.06 463 LEU A C 1
ATOM 3608 O O . LEU A 1 463 ? 36.718 -5.355 -34.443 1.00 97.06 463 LEU A O 1
ATOM 3612 N N . VAL A 1 464 ? 34.887 -4.903 -33.223 1.00 96.31 464 VAL A N 1
ATOM 3613 C CA . VAL A 1 464 ? 33.951 -4.918 -34.361 1.00 96.31 464 VAL A CA 1
ATOM 3614 C C . VAL A 1 464 ? 34.334 -3.874 -35.413 1.00 96.31 464 VAL A C 1
ATOM 3616 O O . VAL A 1 464 ? 34.450 -4.207 -36.594 1.00 96.31 464 VAL A O 1
ATOM 3619 N N . VAL A 1 465 ? 34.584 -2.625 -35.006 1.00 97.06 465 VAL A N 1
ATOM 3620 C CA . VAL A 1 465 ? 34.971 -1.550 -35.938 1.00 97.06 465 VAL A CA 1
ATOM 3621 C C . VAL A 1 465 ? 36.304 -1.860 -36.621 1.00 97.06 465 VAL A C 1
ATOM 3623 O O . VAL A 1 465 ? 36.445 -1.641 -37.827 1.00 97.06 465 VAL A O 1
ATOM 3626 N N . LEU A 1 466 ? 37.273 -2.406 -35.882 1.00 95.81 466 LEU A N 1
ATOM 3627 C CA . LEU A 1 466 ? 38.590 -2.744 -36.417 1.00 95.81 466 LEU A CA 1
ATOM 3628 C C . LEU A 1 466 ? 38.506 -3.875 -37.451 1.00 95.81 466 LEU A C 1
ATOM 3630 O O . LEU A 1 466 ? 39.093 -3.761 -38.527 1.00 95.81 466 LEU A O 1
ATOM 3634 N N . VAL A 1 467 ? 37.724 -4.924 -37.177 1.00 97.12 467 VAL A N 1
ATOM 3635 C CA . VAL A 1 467 ? 37.509 -6.038 -38.115 1.00 97.12 467 VAL A CA 1
ATOM 3636 C C . VAL A 1 467 ? 36.810 -5.564 -39.389 1.00 97.12 467 VAL A C 1
ATOM 3638 O O . VAL A 1 467 ? 37.247 -5.917 -40.483 1.00 97.12 467 VAL A O 1
ATOM 3641 N N . ILE A 1 468 ? 35.774 -4.726 -39.275 1.00 96.56 468 ILE A N 1
ATOM 3642 C CA . ILE A 1 468 ? 35.080 -4.167 -40.447 1.00 96.56 468 ILE A CA 1
ATOM 3643 C C . ILE A 1 468 ? 36.036 -3.301 -41.273 1.00 96.56 468 ILE A C 1
ATOM 3645 O O . ILE A 1 468 ? 36.085 -3.430 -42.496 1.00 96.56 468 ILE A O 1
ATOM 3649 N N . SER A 1 469 ? 36.832 -2.456 -40.617 1.00 96.06 469 SER A N 1
ATOM 3650 C CA . SER A 1 469 ? 37.806 -1.594 -41.296 1.00 96.06 469 SER A CA 1
ATOM 3651 C C . SER A 1 469 ? 38.848 -2.417 -42.056 1.00 96.06 469 SER A C 1
ATOM 3653 O O . SER A 1 469 ? 39.122 -2.151 -43.226 1.00 96.06 469 SER A O 1
ATOM 3655 N N . LEU A 1 470 ? 39.385 -3.463 -41.423 1.00 96.50 470 LEU A N 1
ATOM 3656 C CA . LEU A 1 470 ? 40.363 -4.359 -42.037 1.00 96.50 470 LEU A CA 1
ATOM 3657 C C . LEU A 1 470 ? 39.755 -5.138 -43.210 1.00 96.50 470 LEU A C 1
ATOM 3659 O O . LEU A 1 470 ? 40.378 -5.248 -44.264 1.00 96.50 470 LEU A O 1
ATOM 3663 N N . TYR A 1 471 ? 38.512 -5.601 -43.068 1.00 96.12 471 TYR A N 1
ATOM 3664 C CA . TYR A 1 471 ? 37.777 -6.271 -44.137 1.00 96.12 471 TYR A CA 1
ATOM 3665 C C . TYR A 1 471 ? 37.591 -5.372 -45.368 1.00 96.12 471 TYR A C 1
ATOM 3667 O O . TYR A 1 471 ? 37.846 -5.806 -46.493 1.00 96.12 471 TYR A O 1
ATOM 3675 N N . VAL A 1 472 ? 37.218 -4.104 -45.170 1.00 95.81 472 VAL A N 1
ATOM 3676 C CA . VAL A 1 472 ? 37.069 -3.134 -46.267 1.00 95.81 472 VAL A CA 1
ATOM 3677 C C . VAL A 1 472 ? 38.402 -2.900 -46.980 1.00 95.81 472 VAL A C 1
ATOM 3679 O O . VAL A 1 472 ? 38.445 -2.929 -48.209 1.00 95.81 472 VAL A O 1
ATOM 3682 N N . ILE A 1 473 ? 39.499 -2.729 -46.239 1.00 95.62 473 ILE A N 1
ATOM 3683 C CA . ILE A 1 473 ? 40.835 -2.545 -46.829 1.00 95.62 473 ILE A CA 1
ATOM 3684 C C . ILE A 1 473 ? 41.243 -3.781 -47.647 1.00 95.62 473 ILE A C 1
ATOM 3686 O O . ILE A 1 473 ? 41.729 -3.641 -48.770 1.00 95.62 473 ILE A O 1
ATOM 3690 N N . CYS A 1 474 ? 40.996 -4.990 -47.134 1.00 95.44 474 CYS A N 1
ATOM 3691 C CA . CYS A 1 474 ? 41.242 -6.230 -47.870 1.00 95.44 474 CYS A CA 1
ATOM 3692 C C . CYS A 1 474 ? 40.433 -6.306 -49.171 1.00 95.44 474 CYS A C 1
ATOM 3694 O O . CYS A 1 474 ? 40.994 -6.676 -50.201 1.00 95.44 474 CYS A O 1
ATOM 3696 N N . LEU A 1 475 ? 39.152 -5.924 -49.154 1.00 93.69 475 LEU A N 1
ATOM 3697 C CA . LEU A 1 475 ? 38.327 -5.891 -50.366 1.00 93.69 475 LEU A CA 1
ATOM 3698 C C . LEU A 1 475 ? 38.860 -4.895 -51.399 1.00 93.69 475 LEU A C 1
ATOM 3700 O O . LEU A 1 475 ? 38.942 -5.229 -52.578 1.00 93.69 475 LEU A O 1
ATOM 3704 N N . VAL A 1 476 ? 39.257 -3.696 -50.970 1.00 92.75 476 VAL A N 1
ATOM 3705 C CA . VAL A 1 476 ? 39.807 -2.678 -51.878 1.00 92.75 476 VAL A CA 1
ATOM 3706 C C . VAL A 1 476 ? 41.117 -3.152 -52.509 1.00 92.75 476 VAL A C 1
ATOM 3708 O O . VAL A 1 476 ? 41.302 -2.978 -53.709 1.00 92.75 476 VAL A O 1
ATOM 3711 N N . MET A 1 477 ? 42.000 -3.799 -51.742 1.00 91.62 477 MET A N 1
ATOM 3712 C CA . MET A 1 477 ? 43.235 -4.373 -52.291 1.00 91.62 477 MET A CA 1
ATOM 3713 C C . MET A 1 477 ? 42.963 -5.540 -53.245 1.00 91.62 477 MET A C 1
ATOM 3715 O O . MET A 1 477 ? 43.637 -5.660 -54.264 1.00 91.62 477 MET A O 1
ATOM 3719 N N . TRP A 1 478 ? 41.975 -6.384 -52.938 1.00 90.94 478 TRP A N 1
ATOM 3720 C CA . TRP A 1 478 ? 41.601 -7.515 -53.789 1.00 90.94 478 TRP A CA 1
ATOM 3721 C C . TRP A 1 478 ? 41.079 -7.057 -55.155 1.00 90.94 478 TRP A C 1
ATOM 3723 O O . TRP A 1 478 ? 41.410 -7.651 -56.179 1.00 90.94 478 TRP A O 1
ATOM 3733 N N . TYR A 1 479 ? 40.272 -5.996 -55.175 1.00 85.38 479 TYR A N 1
ATOM 3734 C CA . TYR A 1 479 ? 39.667 -5.443 -56.389 1.00 85.38 479 TYR A CA 1
ATOM 3735 C C . TYR A 1 479 ? 40.410 -4.222 -56.936 1.00 85.38 479 TYR A C 1
ATOM 3737 O O . TYR A 1 479 ? 39.842 -3.443 -57.704 1.00 85.38 479 TYR A O 1
ATOM 3745 N N . MET A 1 480 ? 41.677 -4.046 -56.563 1.00 83.31 480 MET A N 1
ATOM 3746 C CA . MET A 1 480 ? 42.500 -2.979 -57.111 1.00 83.31 480 MET A CA 1
ATOM 3747 C C . MET A 1 480 ? 42.717 -3.239 -58.606 1.00 83.31 480 MET A C 1
ATOM 3749 O O . MET A 1 480 ? 43.383 -4.203 -58.980 1.00 83.31 480 MET A O 1
ATOM 3753 N N . ASP A 1 481 ? 42.130 -2.394 -59.460 1.00 76.75 481 ASP A N 1
ATOM 3754 C CA . ASP A 1 481 ? 42.316 -2.471 -60.910 1.00 76.75 481 ASP A CA 1
ATOM 3755 C C . ASP A 1 481 ? 43.792 -2.168 -61.224 1.00 76.75 481 ASP A C 1
ATOM 3757 O O . ASP A 1 481 ? 44.249 -1.053 -60.953 1.00 76.75 481 ASP A O 1
ATOM 3761 N N . PRO A 1 482 ? 44.566 -3.126 -61.768 1.00 72.69 482 PRO A N 1
ATOM 3762 C CA . PRO A 1 482 ? 45.990 -2.934 -62.033 1.00 72.69 482 PRO A CA 1
ATOM 3763 C C . PRO A 1 482 ? 46.280 -1.932 -63.166 1.00 72.69 482 PRO A C 1
ATOM 3765 O O . PRO A 1 482 ? 47.440 -1.748 -63.529 1.00 72.69 482 PRO A O 1
ATOM 3768 N N . GLY A 1 483 ? 45.258 -1.271 -63.719 1.00 70.44 483 GLY A N 1
ATOM 3769 C CA . GLY A 1 483 ? 45.396 -0.331 -64.820 1.00 70.44 483 GLY A CA 1
ATOM 3770 C C . GLY A 1 483 ? 45.542 -1.079 -66.143 1.00 70.44 483 GLY A C 1
ATOM 3771 O O . GLY A 1 483 ? 46.355 -1.989 -66.304 1.00 70.44 483 GLY A O 1
ATOM 3772 N N . ARG A 1 484 ? 44.735 -0.710 -67.140 1.00 62.59 484 ARG A N 1
ATOM 3773 C CA . ARG A 1 484 ? 44.712 -1.375 -68.454 1.00 62.59 484 ARG A CA 1
ATOM 3774 C C . ARG A 1 484 ? 45.857 -0.971 -69.393 1.00 62.59 484 ARG A C 1
ATOM 3776 O O . ARG A 1 484 ? 45.686 -1.051 -70.607 1.00 62.59 484 ARG A O 1
ATOM 3783 N N . ASP A 1 485 ? 47.027 -0.594 -68.886 1.00 60.41 485 ASP A N 1
ATOM 3784 C CA . ASP A 1 485 ? 48.105 -0.098 -69.742 1.00 60.41 485 ASP A CA 1
ATOM 3785 C C . ASP A 1 485 ? 49.200 -1.138 -70.044 1.00 60.41 485 ASP A C 1
ATOM 3787 O O . ASP A 1 485 ? 50.123 -1.424 -69.286 1.00 60.41 485 ASP A O 1
ATOM 3791 N N . SER A 1 486 ? 49.106 -1.622 -71.287 1.00 58.62 486 SER A N 1
ATOM 3792 C CA . SER A 1 486 ? 50.181 -1.884 -72.260 1.00 58.62 486 SER A CA 1
ATOM 3793 C C . SER A 1 486 ? 50.917 -3.235 -72.320 1.00 58.62 486 SER A C 1
ATOM 3795 O O . SER A 1 486 ? 51.294 -3.618 -73.430 1.00 58.62 486 SER A O 1
ATOM 3797 N N . ILE A 1 487 ? 51.061 -4.024 -71.243 1.00 63.75 487 ILE A N 1
ATOM 3798 C CA . ILE A 1 487 ? 51.731 -5.353 -71.329 1.00 63.75 487 ILE A CA 1
ATOM 3799 C C . ILE A 1 487 ? 50.776 -6.548 -71.209 1.00 63.75 487 ILE A C 1
ATOM 3801 O O . ILE A 1 487 ? 50.885 -7.500 -71.985 1.00 63.75 487 ILE A O 1
ATOM 3805 N N . ILE A 1 488 ? 49.782 -6.485 -70.320 1.00 59.34 488 ILE A N 1
ATOM 3806 C CA . ILE A 1 488 ? 48.864 -7.610 -70.054 1.00 59.34 488 ILE A CA 1
ATOM 3807 C C . ILE A 1 488 ? 47.908 -7.858 -71.242 1.00 59.34 488 ILE A C 1
ATOM 3809 O O . ILE A 1 488 ? 47.611 -9.005 -71.583 1.00 59.34 488 ILE A O 1
ATOM 3813 N N . TYR A 1 489 ? 47.509 -6.802 -71.960 1.00 56.56 489 TYR A N 1
ATOM 3814 C CA . TYR A 1 489 ? 46.685 -6.913 -73.177 1.00 56.56 489 TYR A CA 1
ATOM 3815 C C . TYR A 1 489 ? 47.479 -7.285 -74.442 1.00 56.56 489 TYR A C 1
ATOM 3817 O O . TYR A 1 489 ? 46.900 -7.710 -75.442 1.00 56.56 489 TYR A O 1
ATOM 3825 N N . ARG A 1 490 ? 48.816 -7.186 -74.404 1.00 57.62 490 ARG A N 1
ATOM 3826 C CA . ARG A 1 490 ? 49.692 -7.609 -75.509 1.00 57.62 490 ARG A CA 1
ATOM 3827 C C . ARG A 1 490 ? 49.868 -9.132 -75.557 1.00 57.62 490 ARG A C 1
ATOM 3829 O O . ARG A 1 490 ? 50.068 -9.682 -76.632 1.00 57.62 490 ARG A O 1
ATOM 3836 N N . MET A 1 491 ? 49.738 -9.804 -74.410 1.00 57.44 491 MET A N 1
ATOM 3837 C CA . MET A 1 491 ? 49.845 -11.265 -74.263 1.00 57.44 491 MET A CA 1
ATOM 3838 C C . MET A 1 491 ? 48.515 -12.014 -74.467 1.00 57.44 491 MET A C 1
ATOM 3840 O O . MET A 1 491 ? 48.526 -13.219 -74.689 1.00 57.44 491 MET A O 1
ATOM 3844 N N . THR A 1 492 ? 47.366 -11.333 -74.403 1.00 57.22 492 THR A N 1
ATOM 3845 C CA . THR A 1 492 ? 46.032 -11.974 -74.408 1.00 57.22 492 THR A CA 1
ATOM 3846 C C . THR A 1 492 ? 45.290 -11.903 -75.746 1.00 57.22 492 THR A C 1
ATOM 3848 O O . THR A 1 492 ? 44.223 -12.496 -75.880 1.00 57.22 492 THR A O 1
ATOM 3851 N N . SER A 1 493 ? 45.850 -11.260 -76.779 1.00 56.00 493 SER A N 1
ATOM 3852 C CA . SER A 1 493 ? 45.261 -11.229 -78.129 1.00 56.00 493 SER A CA 1
ATOM 3853 C C . SER A 1 493 ? 45.903 -12.229 -79.102 1.00 56.00 493 SER A C 1
ATOM 3855 O O . SER A 1 493 ? 46.257 -11.885 -80.227 1.00 56.00 493 SER A O 1
ATOM 3857 N N . GLN A 1 494 ? 45.994 -13.510 -78.728 1.00 56.88 494 GLN A N 1
ATOM 3858 C CA . GLN A 1 494 ? 46.064 -14.560 -79.752 1.00 56.88 494 GLN A CA 1
ATOM 3859 C C . GLN A 1 494 ? 44.653 -14.852 -80.261 1.00 56.88 494 GLN A C 1
ATOM 3861 O O . GLN A 1 494 ? 43.936 -15.725 -79.783 1.00 56.88 494 GLN A O 1
ATOM 3866 N N . ARG A 1 495 ? 44.247 -14.054 -81.249 1.00 53.00 495 ARG A N 1
ATOM 3867 C CA . ARG A 1 495 ? 43.068 -14.294 -82.077 1.00 53.00 495 ARG A CA 1
ATOM 3868 C C . ARG A 1 495 ? 43.267 -15.634 -82.801 1.00 53.00 495 ARG A C 1
ATOM 3870 O O . ARG A 1 495 ? 44.041 -15.694 -83.753 1.00 53.00 495 ARG A O 1
ATOM 3877 N N . ILE A 1 496 ? 42.587 -16.696 -82.367 1.00 61.88 496 ILE A N 1
ATOM 3878 C CA . ILE A 1 496 ? 42.450 -17.920 -83.168 1.00 61.88 496 ILE A CA 1
ATOM 3879 C C . ILE A 1 496 ? 41.678 -17.521 -84.432 1.00 61.88 496 ILE A C 1
ATOM 3881 O O . ILE A 1 496 ? 40.525 -17.096 -84.353 1.00 61.88 496 ILE A O 1
ATOM 3885 N N . LYS A 1 497 ? 42.333 -17.584 -85.594 1.00 47.56 497 LYS A N 1
ATOM 3886 C CA . LYS A 1 497 ? 41.646 -17.537 -86.887 1.00 47.56 497 LYS A CA 1
ATOM 3887 C C . LYS A 1 497 ? 41.006 -18.908 -87.109 1.00 47.56 497 LYS A C 1
ATOM 3889 O O . LYS A 1 497 ? 41.718 -19.905 -87.090 1.00 47.56 497 LYS A O 1
ATOM 3894 N N . MET A 1 498 ? 39.687 -18.940 -87.284 1.00 44.59 498 MET A N 1
ATOM 3895 C CA . MET A 1 498 ? 39.011 -20.076 -87.912 1.00 44.59 498 MET A CA 1
ATOM 3896 C C . MET A 1 498 ? 39.277 -19.992 -89.419 1.00 44.59 498 MET A C 1
ATOM 3898 O O . MET A 1 498 ? 38.913 -18.988 -90.034 1.00 44.59 498 MET A O 1
ATOM 3902 N N . GLU A 1 499 ? 39.916 -21.019 -89.971 1.00 39.09 499 GLU A N 1
ATOM 3903 C CA . GLU A 1 499 ? 39.732 -21.471 -91.356 1.00 39.09 499 GLU A CA 1
ATOM 3904 C C . GLU A 1 499 ? 39.121 -22.870 -91.322 1.00 39.09 499 GLU A C 1
ATOM 3906 O O . GLU A 1 499 ? 39.516 -23.649 -90.419 1.00 39.09 499 GLU A O 1
#

Solvent-accessible surface area (backbone atoms only — not comparable to full-atom values): 28332 Å² total; per-residue (Å²): 140,81,87,80,85,93,70,90,62,66,72,63,58,64,56,64,67,54,63,56,34,66,44,66,45,59,68,55,26,41,34,56,42,66,79,86,74,79,50,82,53,16,30,46,28,37,49,44,60,28,97,63,55,50,69,50,65,82,50,57,59,38,47,28,60,46,50,30,36,52,54,36,41,66,49,60,40,84,56,83,63,90,76,88,65,78,29,65,55,94,52,55,80,90,62,50,42,45,26,41,34,42,37,33,39,36,36,42,48,72,88,67,64,86,69,62,79,83,43,73,34,63,26,44,29,36,72,36,94,77,24,84,48,69,27,35,23,27,36,56,38,95,85,78,65,35,31,46,47,38,52,53,17,58,78,54,74,37,63,19,38,31,39,6,34,14,52,32,56,70,53,9,26,30,39,41,49,92,50,59,28,22,46,26,30,24,46,37,77,93,74,46,23,38,41,62,66,64,84,78,38,36,87,81,61,60,82,66,60,38,42,53,68,59,50,48,63,47,57,77,72,56,81,85,51,92,55,51,46,78,38,82,92,75,46,28,40,34,27,58,33,87,100,76,49,70,19,72,32,45,55,88,40,66,45,47,30,38,48,54,50,38,55,48,50,55,52,50,53,53,54,48,47,69,74,40,53,73,72,72,68,72,86,51,51,27,32,36,31,39,26,42,42,27,42,37,44,29,24,73,75,65,33,76,92,23,56,54,26,51,18,45,53,52,50,47,52,64,45,49,55,55,52,53,49,53,50,29,61,75,46,73,42,33,24,36,32,35,34,38,37,35,53,50,88,66,63,58,56,82,78,37,50,70,59,47,49,56,48,45,70,72,42,54,88,50,36,47,80,73,47,62,84,40,46,78,74,40,57,52,49,43,67,39,44,69,87,60,50,72,67,56,53,50,52,49,48,50,50,52,44,52,49,33,58,73,69,68,49,76,54,43,71,42,60,68,69,73,76,77,68,72,69,74,70,76,77,64,96,80,69,86,78,79,89,80,75,80,74,85,81,57,97,69,78,81,88,73,63,91,58,47,71,57,56,48,52,56,52,53,54,53,50,52,52,50,53,53,52,52,51,51,53,51,50,52,63,72,68,54,78,87,63,95,78,76,58,74,69,67,74,70,68,77,76,82,78,86,128

Radius of gyration: 30.68 Å; Cα contacts (8 Å, |Δi|>4): 780; chains: 1; bounding box: 84×82×125 Å